Protein 2QN0 (pdb70)

Organism: Clostridium botulinum C phage (NCBI:txid12336)

Nearest PDB structures (foldseek):
  2qn0-assembly1_A  TM=1.002E+00  e=4.004E-95  Clostridium botulinum
  3deb-assembly1_A  TM=1.001E+00  e=1.084E-91  Clostridium botulinum
  5bqm-assembly1_A  TM=9.344E-01  e=5.822E-52  Clostridium botulinum
  2fpq-assembly1_A  TM=9.481E-01  e=1.890E-50  Clostridium botulinum
  5bqn-assembly1_A  TM=9.410E-01  e=1.106E-48  Clostridium botulinum

InterPro domains:
  IPR000395 Botulinum/Tetanus toxin, catalytic chain [PF01742] (3-417)
  IPR000395 Botulinum/Tetanus toxin, catalytic chain [PR00760] (7-23)
  IPR000395 Botulinum/Tetanus toxin, catalytic chain [PR00760] (34-50)
  IPR000395 Botulinum/Tetanus toxin, catalytic chain [PR00760] (71-87)
  IPR000395 Botulinum/Tetanus toxin, catalytic chain [PR00760] (96-118)
  IPR000395 Botulinum/Tetanus toxin, catalytic chain [PR00760] (219-231)
  IPR000395 Botulinum/Tetanus toxin, catalytic chain [PR00760] (266-282)
  IPR011065 Kunitz inhibitor STI-like superfamily [SSF50386] (1081-1291)
  IPR012500 Clostridium neurotoxin, translocation [PF07952] (547-850)
  IPR012928 Clostridium neurotoxin, receptor binding N-terminal [PF07953] (880-1080)
  IPR013104 Clostridium neurotoxin, receptor-binding C-terminal [PF07951] (1094-1290)
  IPR013320 Concanavalin A-like lectin/glucanase domain superfamily [SSF49899] (868-1080)
  IPR036248 Clostridium neurotoxin, translocation domain [G3DSA:1.20.1120.10] (448-864)
  IPR036248 Clostridium neurotoxin, translocation domain [SSF58091] (545-869)

GO terms:
  GO:0033619 membrane protein proteolysis (P, IDA)
  GO:0045955 negative regulation of calcium ion-dependent exocytosis (P, IDA)
  GO:0090729 toxin activity (F, IDA)
  GO:0008270 zinc ion binding (F, IDA)
  GO:0044762 symbiont-mediated suppression of host neurotransmitter secretion (P, IDA)
  GO:0035594 ganglioside binding (F, IDA)
  GO:0005576 extracellular region (C, EXP)
  GO:0004222 metalloendopeptidase activity (F, EXP)

Sequence (429 aa):
PITINNFNYSDPVDNKNILYLDTHLNTLANEPEKAFRITGNIWVIPDRFSRNSNPNLNKPPRVTSPKSGYYDPNYLSTDSDKDTFLKEIIKLFKRINSREIGEELIYRLSTDIPFPGNNNTPINTFDFDVDFNSVDVKTRQGNNWVKTGSINPSVIITGPRENIIDPETSTFKLTNNTFAAQEGFGALSIISISPRFMLTYSNATNDVGEGRFSKSEFCMDPILILMHELNHAMHNLYGIAIPNDQTISSVTSNIFYSQYNVKLEYAEIYAFGGPTIDLIPKSARKYFEEKALDYYRSIAKRLNSITTANPSSFNKYIGEYKQKLIRKYRFVVESSGEVTVNRNKFVELYNELTQIFTEFNYAKIYNVQNRKIYLSNVYTPVTANILDD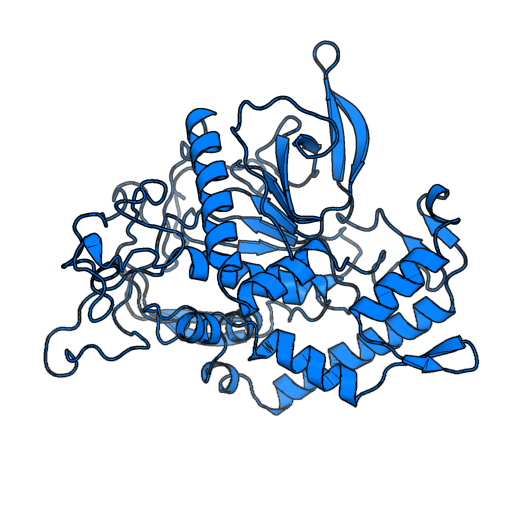NVYDIQNGFNIPKSNLNVLFMGQNLSRNPALRKVNPEPLV

Structure (mmCIF, N/CA/C/O backbone):
data_2QN0
#
_entry.id   2QN0
#
_cell.length_a   107.010
_cell.length_b  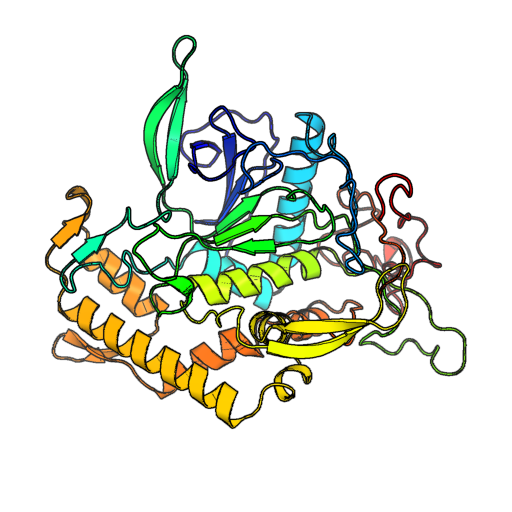 107.010
_cell.length_c   140.390
_cell.angle_alpha   90.00
_cell.angle_beta   90.00
_cell.angle_gamma   120.00
#
_symmetry.space_group_name_H-M   'P 31 2 1'
#
loop_
_entity.id
_entity.type
_entity.pdbx_description
1 polymer Neurotoxin
2 non-polymer 'ZINC ION'
3 water water
#
loop_
_atom_site.group_PDB
_atom_site.id
_atom_site.type_symbol
_atom_site.label_atom_id
_atom_site.label_alt_id
_atom_site.label_comp_id
_atom_site.label_asym_id
_atom_site.label_entity_id
_atom_site.label_seq_id
_atom_site.pdbx_PDB_ins_code
_atom_site.Cartn_x
_atom_site.Cartn_y
_atom_site.Cartn_z
_atom_site.occupancy
_atom_site.B_iso_or_equiv
_atom_site.auth_seq_id
_atom_site.auth_comp_id
_atom_site.auth_asym_id
_atom_site.auth_atom_id
_atom_site.pdbx_PDB_model_num
ATOM 1 N N . PRO A 1 2 ? 1.251 55.872 31.597 1.00 48.05 2 PRO A N 1
ATOM 2 C CA . PRO A 1 2 ? 1.551 56.044 30.158 1.00 46.64 2 PRO A CA 1
ATOM 3 C C . PRO A 1 2 ? 1.956 57.484 29.866 1.00 45.10 2 PRO A C 1
ATOM 4 O O . PRO A 1 2 ? 2.016 58.317 30.770 1.00 46.30 2 PRO A O 1
ATOM 8 N N . ILE A 1 3 ? 2.231 57.778 28.601 1.00 42.13 3 ILE A N 1
ATOM 9 C CA . ILE A 1 3 ? 2.628 59.125 28.220 1.00 38.96 3 ILE A CA 1
ATOM 10 C C . ILE A 1 3 ? 1.481 59.906 27.590 1.00 35.27 3 ILE A C 1
ATOM 11 O O . ILE A 1 3 ? 0.629 59.349 26.896 1.00 32.70 3 ILE A O 1
ATOM 16 N N . THR A 1 4 ? 1.462 61.204 27.856 1.00 32.08 4 THR A N 1
ATOM 17 C CA . THR A 1 4 ? 0.444 62.085 27.308 1.00 29.97 4 THR A CA 1
ATOM 18 C C . THR A 1 4 ? 1.149 63.172 26.511 1.00 27.14 4 THR A C 1
ATOM 19 O O . THR A 1 4 ? 2.218 63.647 26.900 1.00 26.24 4 THR A O 1
ATOM 23 N N . ILE A 1 5 ? 0.555 63.552 25.386 1.00 22.84 5 ILE A N 1
ATOM 24 C CA . ILE A 1 5 ? 1.129 64.583 24.534 1.00 20.74 5 ILE A CA 1
ATOM 25 C C . ILE A 1 5 ? 0.467 65.916 24.873 1.00 21.53 5 ILE A C 1
ATOM 26 O O . ILE A 1 5 ? -0.757 65.994 24.974 1.00 20.92 5 ILE A O 1
ATOM 31 N N . ASN A 1 6 ? 1.277 66.954 25.064 1.00 19.66 6 ASN A N 1
ATOM 32 C CA . ASN A 1 6 ? 0.756 68.282 25.386 1.00 20.18 6 ASN A CA 1
ATOM 33 C C . ASN A 1 6 ? 0.145 68.965 24.164 1.00 21.23 6 ASN A C 1
ATOM 34 O O . ASN A 1 6 ? 0.594 68.760 23.038 1.00 19.24 6 ASN A O 1
ATOM 39 N N . ASN A 1 7 ? -0.882 69.780 24.398 1.00 19.75 7 ASN A N 1
ATOM 40 C CA . ASN A 1 7 ? -1.549 70.515 23.326 1.00 21.26 7 ASN A CA 1
ATOM 41 C C . ASN A 1 7 ? -1.192 71.992 23.443 1.00 22.40 7 ASN A C 1
ATOM 42 O O . ASN A 1 7 ? -1.125 72.534 24.547 1.00 22.63 7 ASN A O 1
ATOM 47 N N . PHE A 1 8 ? -0.978 72.643 22.305 1.00 21.73 8 PHE A N 1
ATOM 48 C CA . PHE A 1 8 ? -0.602 74.051 22.302 1.00 22.63 8 PHE A CA 1
ATOM 49 C C . PHE A 1 8 ? -1.164 74.836 21.131 1.00 22.45 8 PHE A C 1
ATOM 50 O O . PHE A 1 8 ? -1.548 74.274 20.107 1.00 23.41 8 PHE A O 1
ATOM 58 N N . ASN A 1 9 ? -1.179 76.153 21.317 1.00 24.11 9 ASN A N 1
ATOM 59 C CA . ASN A 1 9 ? -1.554 77.123 20.298 1.00 22.79 9 ASN A CA 1
ATOM 60 C C . ASN A 1 9 ? -0.239 77.884 20.290 1.00 20.44 9 ASN A C 1
ATOM 61 O O . ASN A 1 9 ? 0.347 78.097 21.354 1.00 21.10 9 ASN A O 1
ATOM 66 N N . TYR A 1 10 ? 0.243 78.289 19.123 1.00 20.17 10 TYR A N 1
ATOM 67 C CA . TYR A 1 10 ? 1.510 79.004 19.076 1.00 19.44 10 TYR A CA 1
ATOM 68 C C . TYR A 1 10 ? 1.476 80.254 19.952 1.00 21.40 10 TYR A C 1
ATOM 69 O O . TYR A 1 10 ? 2.490 80.646 20.529 1.00 19.45 10 TYR A O 1
ATOM 78 N N . SER A 1 11 ? 0.299 80.865 20.054 1.00 21.23 11 SER A N 1
ATOM 79 C CA . SER A 1 11 ? 0.123 82.085 20.838 1.00 21.93 11 SER A CA 1
ATOM 80 C C . SER A 1 11 ? 0.080 81.890 22.354 1.00 23.38 11 SER A C 1
ATOM 81 O O . SER A 1 11 ? 0.113 82.872 23.099 1.00 24.39 11 SER A O 1
ATOM 84 N N . ASP A 1 12 ? -0.001 80.644 22.819 1.00 23.29 12 ASP A N 1
ATOM 85 C CA . ASP A 1 12 ? -0.053 80.395 24.260 1.00 23.46 12 ASP A CA 1
ATOM 86 C C . ASP A 1 12 ? 1.119 81.059 24.972 1.00 23.14 12 ASP A C 1
ATOM 87 O O . ASP A 1 12 ? 2.251 81.031 24.491 1.00 23.30 12 ASP A O 1
ATOM 92 N N . PRO A 1 13 ? 0.856 81.671 26.139 1.00 22.29 13 PRO A N 1
ATOM 93 C CA . PRO A 1 13 ? 1.866 82.364 26.943 1.00 21.59 13 PRO A CA 1
ATOM 94 C C . PRO A 1 13 ? 2.970 81.475 27.504 1.00 21.05 13 PRO A C 1
ATOM 95 O O . PRO A 1 13 ? 2.743 80.305 27.810 1.00 20.64 13 PRO A O 1
ATOM 99 N N . VAL A 1 14 ? 4.160 82.052 27.641 1.00 20.80 14 VAL A N 1
ATOM 100 C CA . VAL A 1 14 ? 5.300 81.352 28.222 1.00 21.82 14 VAL A CA 1
ATOM 101 C C . VAL A 1 14 ? 4.889 81.040 29.659 1.00 24.02 14 VAL A C 1
ATOM 102 O O . VAL A 1 14 ? 4.262 81.869 30.318 1.00 20.02 14 VAL A O 1
ATOM 106 N N . ASP A 1 15 ? 5.221 79.848 30.144 1.00 22.21 15 ASP A N 1
ATOM 107 C CA . ASP A 1 15 ? 4.853 79.469 31.507 1.00 23.86 15 ASP A CA 1
ATOM 108 C C . ASP A 1 15 ? 6.064 78.970 32.286 1.00 25.13 15 ASP A C 1
ATOM 109 O O . ASP A 1 15 ? 5.928 78.388 33.364 1.00 25.46 15 ASP A O 1
ATOM 114 N N . ASN A 1 16 ? 7.244 79.199 31.721 1.00 25.97 16 ASN A N 1
ATOM 115 C CA . ASN A 1 16 ? 8.500 78.797 32.341 1.00 28.48 16 ASN A CA 1
ATOM 116 C C . ASN A 1 16 ? 8.545 77.305 32.655 1.00 27.66 16 ASN A C 1
ATOM 117 O O . ASN A 1 16 ? 9.317 76.870 33.510 1.00 28.36 16 ASN A O 1
ATOM 122 N N . LYS A 1 17 ? 7.721 76.525 31.962 1.00 25.88 17 LYS A N 1
ATOM 123 C CA . LYS A 1 17 ? 7.678 75.084 32.179 1.00 25.62 17 LYS A CA 1
ATOM 124 C C . LYS A 1 17 ? 7.589 74.309 30.866 1.00 25.01 17 LYS A C 1
ATOM 125 O O . LYS A 1 17 ? 8.486 73.530 30.541 1.00 25.67 17 LYS A O 1
ATOM 131 N N . ASN A 1 18 ? 6.507 74.517 30.120 1.00 22.09 18 ASN A N 1
ATOM 132 C CA . ASN A 1 18 ? 6.319 73.826 28.847 1.00 20.10 18 ASN A CA 1
ATOM 133 C C . ASN A 1 18 ? 6.415 74.748 27.641 1.00 20.39 18 ASN A C 1
ATOM 134 O O . ASN A 1 18 ? 6.442 74.285 26.500 1.00 19.45 18 ASN A O 1
ATOM 139 N N . ILE A 1 19 ? 6.446 76.052 27.893 1.00 19.73 19 ILE A N 1
ATOM 140 C CA . ILE A 1 19 ? 6.561 77.035 26.821 1.00 19.84 19 ILE A CA 1
ATOM 141 C C . ILE A 1 19 ? 7.624 78.040 27.244 1.00 20.95 19 ILE A C 1
ATOM 142 O O . ILE A 1 19 ? 7.491 78.711 28.271 1.00 21.60 19 ILE A O 1
ATOM 147 N N . LEU A 1 20 ? 8.688 78.127 26.452 1.00 20.34 20 LEU A N 1
ATOM 148 C CA . LEU A 1 20 ? 9.807 79.011 26.751 1.00 22.62 20 LEU A CA 1
ATOM 149 C C . LEU A 1 20 ? 10.414 79.557 25.471 1.00 21.75 20 LEU A C 1
ATOM 150 O O . LEU A 1 20 ? 10.079 79.119 24.371 1.00 21.98 20 LEU A O 1
ATOM 155 N N . TYR A 1 21 ? 11.320 80.517 25.635 1.00 21.95 21 TYR A N 1
ATOM 156 C CA . TYR A 1 21 ? 12.056 81.093 24.519 1.00 21.41 21 TYR A CA 1
ATOM 157 C C . TYR A 1 21 ? 13.457 80.525 24.676 1.00 21.22 21 TYR A C 1
ATOM 158 O O . TYR A 1 21 ? 14.062 80.647 25.741 1.00 21.38 21 TYR A O 1
ATOM 167 N N . LEU A 1 22 ? 13.962 79.896 23.621 1.00 20.82 22 LEU A N 1
ATOM 168 C CA . LEU A 1 22 ? 15.279 79.277 23.663 1.00 20.96 22 LEU A CA 1
ATOM 169 C C . LEU A 1 22 ? 16.254 79.833 22.639 1.00 21.24 22 LEU A C 1
ATOM 170 O O . LEU A 1 22 ? 15.859 80.344 21.593 1.00 21.83 22 LEU A O 1
ATOM 175 N N . ASP A 1 23 ? 17.537 79.728 22.958 1.00 22.76 23 ASP A N 1
ATOM 176 C CA . ASP A 1 23 ? 18.597 80.150 22.052 1.00 24.42 23 ASP A CA 1
ATOM 177 C C . ASP A 1 23 ? 19.487 78.916 21.971 1.00 24.42 23 ASP A C 1
ATOM 178 O O . ASP A 1 23 ? 20.209 78.609 22.917 1.00 23.78 23 ASP A O 1
ATOM 183 N N . THR A 1 24 ? 19.421 78.204 20.853 1.00 23.79 24 THR A N 1
ATOM 184 C CA . THR A 1 24 ? 20.209 76.986 20.677 1.00 24.91 24 THR A CA 1
ATOM 185 C C . THR A 1 24 ? 21.632 77.255 20.209 1.00 25.69 24 THR A C 1
ATOM 186 O O . THR A 1 24 ? 22.485 76.369 20.271 1.00 26.94 24 THR A O 1
ATOM 190 N N . HIS A 1 25 ? 21.880 78.473 19.736 1.00 25.28 25 HIS A N 1
ATOM 191 C CA . HIS A 1 25 ? 23.195 78.853 19.230 1.00 27.66 25 HIS A CA 1
ATOM 192 C C . HIS A 1 25 ? 23.556 77.995 18.024 1.00 26.79 25 HIS A C 1
ATOM 193 O O . HIS A 1 25 ? 24.733 77.768 17.746 1.00 27.51 25 HIS A O 1
ATOM 200 N N . LEU A 1 26 ? 22.540 77.524 17.306 1.00 24.13 26 LEU A N 1
ATOM 201 C CA . LEU A 1 26 ? 22.765 76.682 16.135 1.00 23.95 26 LEU A CA 1
ATOM 202 C C . LEU A 1 26 ? 21.962 77.077 14.900 1.00 23.95 26 LEU A C 1
ATOM 203 O O . LEU A 1 26 ? 22.328 76.714 13.783 1.00 24.36 26 LEU A O 1
ATOM 208 N N . ASN A 1 27 ? 20.873 77.818 15.090 1.00 22.67 27 ASN A N 1
ATOM 209 C CA . ASN A 1 27 ? 20.036 78.213 13.957 1.00 22.04 27 ASN A CA 1
ATOM 210 C C . ASN A 1 27 ? 20.508 79.525 13.336 1.00 23.78 27 ASN A C 1
ATOM 211 O O . ASN A 1 27 ? 20.255 80.604 13.876 1.00 23.99 27 ASN A O 1
ATOM 216 N N . THR A 1 28 ? 21.184 79.431 12.194 1.00 23.31 28 THR A N 1
ATOM 217 C CA . THR A 1 28 ? 21.699 80.621 11.518 1.00 25.10 28 THR A CA 1
ATOM 218 C C . THR A 1 28 ? 20.591 81.530 10.994 1.00 25.62 28 THR A C 1
ATOM 219 O O . THR A 1 28 ? 20.847 82.664 10.594 1.00 26.93 28 THR A O 1
ATOM 223 N N . LEU A 1 29 ? 19.361 81.031 10.991 1.00 24.05 29 LEU A N 1
ATOM 224 C CA . LEU A 1 29 ? 18.220 81.816 10.528 1.00 25.52 29 LEU A CA 1
ATOM 225 C C . LEU A 1 29 ? 17.625 82.648 11.661 1.00 26.70 29 LEU A C 1
ATOM 226 O O . LEU A 1 29 ? 16.858 83.583 11.419 1.00 28.24 29 LEU A O 1
ATOM 231 N N . ALA A 1 30 ? 17.979 82.312 12.896 1.00 28.46 30 ALA A N 1
ATOM 232 C CA . ALA A 1 30 ? 17.440 83.017 14.056 1.00 30.74 30 ALA A CA 1
ATOM 233 C C . ALA A 1 30 ? 18.345 84.124 14.579 1.00 32.78 30 ALA A C 1
ATOM 234 O O . ALA A 1 30 ? 19.519 83.896 14.869 1.00 33.46 30 ALA A O 1
ATOM 236 N N . ASN A 1 31 ? 17.785 85.325 14.702 1.00 34.55 31 ASN A N 1
ATOM 237 C CA . ASN A 1 31 ? 18.535 86.471 15.202 1.00 36.94 31 ASN A CA 1
ATOM 238 C C . ASN A 1 31 ? 18.140 86.780 16.643 1.00 36.21 31 ASN A C 1
ATOM 239 O O . ASN A 1 31 ? 18.790 87.578 17.317 1.00 37.45 31 ASN A O 1
ATOM 244 N N . GLU A 1 32 ? 17.064 86.149 17.104 1.00 33.43 32 GLU A N 1
ATOM 245 C CA . GLU A 1 32 ? 16.590 86.328 18.473 1.00 31.97 32 GLU A CA 1
ATOM 246 C C . GLU A 1 32 ? 16.081 84.984 18.996 1.00 29.14 32 GLU A C 1
ATOM 247 O O . GLU A 1 32 ? 15.916 84.038 18.227 1.00 27.05 32 GLU A O 1
ATOM 253 N N . PRO A 1 33 ? 15.847 84.876 20.314 1.00 26.40 33 PRO A N 1
ATOM 254 C CA . PRO A 1 33 ? 15.357 83.619 20.892 1.00 24.99 33 PRO A CA 1
ATOM 255 C C . PRO A 1 33 ? 14.130 83.083 20.160 1.00 23.89 33 PRO A C 1
ATOM 256 O O . PRO A 1 33 ? 13.309 83.854 19.661 1.00 22.89 33 PRO A O 1
ATOM 260 N N . GLU A 1 34 ? 14.013 81.759 20.102 1.00 20.23 34 GLU A N 1
ATOM 261 C CA . GLU A 1 34 ? 12.897 81.110 19.423 1.00 19.51 34 GLU A CA 1
ATOM 262 C C . GLU A 1 34 ? 11.929 80.480 20.412 1.00 18.11 34 GLU A C 1
ATOM 263 O O . GLU A 1 34 ? 12.345 79.803 21.352 1.00 18.15 34 GLU A O 1
ATOM 269 N N . LYS A 1 35 ? 10.634 80.694 20.196 1.00 18.39 35 LYS A N 1
ATOM 270 C CA . LYS A 1 35 ? 9.622 80.133 21.083 1.00 18.33 35 LYS A CA 1
ATOM 271 C C . LYS A 1 35 ? 9.594 78.614 20.914 1.00 18.67 35 LYS A C 1
ATOM 272 O O . LYS A 1 35 ? 9.529 78.110 19.793 1.00 18.33 35 LYS A O 1
ATOM 278 N N . ALA A 1 36 ? 9.649 77.899 22.036 1.00 18.46 36 ALA A N 1
ATOM 279 C CA . ALA A 1 36 ? 9.664 76.438 22.039 1.00 18.39 36 ALA A CA 1
ATOM 280 C C . ALA A 1 36 ? 8.552 75.847 22.905 1.00 18.60 36 ALA A C 1
ATOM 281 O O . ALA A 1 36 ? 8.121 76.459 23.884 1.00 18.98 36 ALA A O 1
ATOM 283 N N . PHE A 1 37 ? 8.114 74.640 22.551 1.00 16.91 37 PHE A N 1
ATOM 284 C CA . PHE A 1 37 ? 7.032 73.954 23.254 1.00 16.02 37 PHE A CA 1
ATOM 285 C C . PHE A 1 37 ? 7.425 72.519 23.605 1.00 16.19 37 PHE A C 1
ATOM 286 O O . PHE A 1 37 ? 7.968 71.799 22.767 1.00 16.01 37 PHE A O 1
ATOM 294 N N . ARG A 1 38 ? 7.138 72.102 24.834 1.00 15.51 38 ARG A N 1
ATOM 295 C CA . ARG A 1 38 ? 7.476 70.747 25.272 1.00 15.08 38 ARG A CA 1
ATOM 296 C C . ARG A 1 38 ? 6.371 69.765 24.884 1.00 17.51 38 ARG A C 1
ATOM 297 O O . ARG A 1 38 ? 5.266 69.814 25.429 1.00 18.60 38 ARG A O 1
ATOM 305 N N . ILE A 1 39 ? 6.665 68.880 23.934 1.00 15.99 39 ILE A N 1
ATOM 306 C CA . ILE A 1 39 ? 5.691 67.885 23.493 1.00 17.25 39 ILE A CA 1
ATOM 307 C C . ILE A 1 39 ? 5.415 66.943 24.661 1.00 17.52 39 ILE A C 1
ATOM 308 O O . ILE A 1 39 ? 4.265 66.693 25.025 1.00 16.71 39 ILE A O 1
ATOM 313 N N . THR A 1 40 ? 6.489 66.419 25.240 1.00 16.34 40 THR A N 1
ATOM 314 C CA . THR A 1 40 ? 6.402 65.538 26.397 1.00 17.41 40 THR A CA 1
ATOM 315 C C . THR A 1 40 ? 7.820 65.269 26.883 1.00 16.45 40 THR A C 1
ATOM 316 O O . THR A 1 40 ? 8.743 65.147 26.082 1.00 16.03 40 THR A O 1
ATOM 320 N N . GLY A 1 41 ? 8.001 65.209 28.197 1.00 15.86 41 GLY A N 1
ATOM 321 C CA . GLY A 1 41 ? 9.326 64.960 28.734 1.00 14.65 41 GLY A CA 1
ATOM 322 C C . GLY A 1 41 ? 10.406 65.851 28.146 1.00 16.81 41 GLY A C 1
ATOM 323 O O . GLY A 1 41 ? 10.273 67.078 28.117 1.00 16.86 41 GLY A O 1
ATOM 324 N N . ASN A 1 42 ? 11.474 65.231 27.651 1.00 14.17 42 ASN A N 1
ATOM 325 C CA . ASN A 1 42 ? 12.593 65.975 27.096 1.00 15.77 42 ASN A CA 1
ATOM 326 C C . ASN A 1 42 ? 12.547 66.172 25.580 1.00 16.34 42 ASN A C 1
ATOM 327 O O . ASN A 1 42 ? 13.575 66.401 24.948 1.00 15.47 42 ASN A O 1
ATOM 332 N N . ILE A 1 43 ? 11.355 66.078 25.000 1.00 14.59 43 ILE A N 1
ATOM 333 C CA . ILE A 1 43 ? 11.189 66.295 23.565 1.00 13.02 43 ILE A CA 1
ATOM 334 C C . ILE A 1 43 ? 10.522 67.659 23.382 1.00 15.01 43 ILE A C 1
ATOM 335 O O . ILE A 1 43 ? 9.412 67.882 23.867 1.00 16.00 43 ILE A O 1
ATOM 340 N N . TRP A 1 44 ? 11.204 68.560 22.684 1.00 14.07 44 TRP A N 1
ATOM 341 C CA . TRP A 1 44 ? 10.692 69.903 22.438 1.00 14.43 44 TRP A CA 1
ATOM 342 C C . TRP A 1 44 ? 10.514 70.165 20.954 1.00 16.35 44 TRP A C 1
ATOM 343 O O . TRP A 1 44 ? 11.119 69.498 20.116 1.00 16.33 44 TRP A O 1
ATOM 354 N N . VAL A 1 45 ? 9.675 71.143 20.631 1.00 14.45 45 VAL A N 1
ATOM 355 C CA . VAL A 1 45 ? 9.469 71.520 19.245 1.00 15.50 45 VAL A CA 1
ATOM 356 C C . VAL A 1 45 ? 9.569 73.035 19.100 1.00 16.50 45 VAL A C 1
ATOM 357 O O . VAL A 1 45 ? 8.998 73.785 19.895 1.00 16.51 45 VAL A O 1
ATOM 361 N N . ILE A 1 46 ? 10.345 73.469 18.112 1.00 16.09 46 ILE A N 1
ATOM 362 C CA . ILE A 1 46 ? 10.506 74.886 17.788 1.00 17.48 46 ILE A CA 1
ATOM 363 C C . ILE A 1 46 ? 10.012 74.932 16.346 1.00 18.43 46 ILE A C 1
ATOM 364 O O . ILE A 1 46 ? 10.719 74.517 15.426 1.00 18.28 46 ILE A O 1
ATOM 369 N N . PRO A 1 47 ? 8.776 75.418 16.136 1.00 18.65 47 PRO A N 1
ATOM 370 C CA . PRO A 1 47 ? 8.128 75.523 14.822 1.00 18.72 47 PRO A CA 1
ATOM 371 C C . PRO A 1 47 ? 8.706 76.563 13.865 1.00 19.18 47 PRO A C 1
ATOM 372 O O . PRO A 1 47 ? 7.953 77.307 13.238 1.00 21.17 47 PRO A O 1
ATOM 376 N N . ASP A 1 48 ? 10.030 76.610 13.746 1.00 18.84 48 ASP A N 1
ATOM 377 C CA . ASP A 1 48 ? 10.691 77.571 12.860 1.00 17.84 48 ASP A CA 1
ATOM 378 C C . ASP A 1 48 ? 11.540 76.864 11.807 1.00 20.36 48 ASP A C 1
ATOM 379 O O . ASP A 1 48 ? 11.902 75.698 11.970 1.00 18.29 48 ASP A O 1
ATOM 384 N N . ARG A 1 49 ? 11.869 77.577 10.733 1.00 17.81 49 ARG A N 1
ATOM 385 C CA . ARG A 1 49 ? 12.742 77.016 9.708 1.00 19.05 49 ARG A CA 1
ATOM 386 C C . ARG A 1 49 ? 14.110 76.980 10.392 1.00 19.05 49 ARG A C 1
ATOM 387 O O . ARG A 1 49 ? 14.396 77.813 11.257 1.00 19.03 49 ARG A O 1
ATOM 395 N N . PHE A 1 50 ? 14.950 76.023 10.006 1.00 19.25 50 PHE A N 1
ATOM 396 C CA . PHE A 1 50 ? 16.262 75.843 10.626 1.00 19.06 50 PHE A CA 1
ATOM 397 C C . PHE A 1 50 ? 17.377 75.746 9.587 1.00 19.03 50 PHE A C 1
ATOM 398 O O . PHE A 1 50 ? 17.196 75.152 8.529 1.00 19.70 50 PHE A O 1
ATOM 406 N N . SER A 1 51 ? 18.530 76.329 9.891 1.00 19.46 51 SER A N 1
ATOM 407 C CA . SER A 1 51 ? 19.660 76.259 8.974 1.00 20.66 51 SER A CA 1
ATOM 408 C C . SER A 1 51 ? 20.986 76.255 9.713 1.00 21.68 51 SER A C 1
ATOM 409 O O . SER A 1 51 ? 21.098 76.787 10.820 1.00 20.41 51 SER A O 1
ATOM 412 N N . ARG A 1 52 ? 21.986 75.637 9.093 1.00 22.73 52 ARG A N 1
ATOM 413 C CA . ARG A 1 52 ? 23.325 75.562 9.658 1.00 24.92 52 ARG A CA 1
ATOM 414 C C . ARG A 1 52 ? 24.308 76.293 8.749 1.00 27.15 52 ARG A C 1
ATOM 415 O O . ARG A 1 52 ? 25.498 76.377 9.049 1.00 27.41 52 ARG A O 1
ATOM 423 N N . ASN A 1 53 ? 23.802 76.827 7.642 1.00 29.34 53 ASN A N 1
ATOM 424 C CA . ASN A 1 53 ? 24.645 77.551 6.692 1.00 33.09 53 ASN A CA 1
ATOM 425 C C . ASN A 1 53 ? 24.753 79.036 7.024 1.00 34.35 53 ASN A C 1
ATOM 426 O O . ASN A 1 53 ? 23.759 79.681 7.359 1.00 35.12 53 ASN A O 1
ATOM 431 N N . SER A 1 54 ? 25.963 79.579 6.929 1.00 36.30 54 SER A N 1
ATOM 432 C CA . SER A 1 54 ? 26.171 80.997 7.195 1.00 38.34 54 SER A CA 1
ATOM 433 C C . SER A 1 54 ? 25.467 81.769 6.080 1.00 38.79 54 SER A C 1
ATOM 434 O O . SER A 1 54 ? 25.388 81.289 4.949 1.00 38.41 54 SER A O 1
ATOM 437 N N . ASN A 1 55 ? 24.951 82.953 6.397 1.00 39.92 55 ASN A N 1
ATOM 438 C CA . ASN A 1 55 ? 24.240 83.758 5.404 1.00 40.16 55 ASN A CA 1
ATOM 439 C C . ASN A 1 55 ? 23.224 82.863 4.696 1.00 38.85 55 ASN A C 1
ATOM 440 O O . ASN A 1 55 ? 23.221 82.760 3.468 1.00 38.85 55 ASN A O 1
ATOM 445 N N . PRO A 1 56 ? 22.341 82.208 5.465 1.00 36.85 56 PRO A N 1
ATOM 446 C CA . PRO A 1 56 ? 21.328 81.316 4.896 1.00 35.65 56 PRO A CA 1
ATOM 447 C C . PRO A 1 56 ? 20.343 81.963 3.925 1.00 35.14 56 PRO A C 1
ATOM 448 O O . PRO A 1 56 ? 20.017 83.147 4.033 1.00 34.88 56 PRO A O 1
ATOM 452 N N . ASN A 1 57 ? 19.876 81.159 2.978 1.00 34.26 57 ASN A N 1
ATOM 453 C CA . ASN A 1 57 ? 18.918 81.595 1.971 1.00 35.19 57 ASN A CA 1
ATOM 454 C C . ASN A 1 57 ? 17.970 80.423 1.729 1.00 34.14 57 ASN A C 1
ATOM 455 O O . ASN A 1 57 ? 18.414 79.317 1.421 1.00 34.65 57 ASN A O 1
ATOM 460 N N . LEU A 1 58 ? 16.670 80.661 1.871 1.00 32.82 58 LEU A N 1
ATOM 461 C CA . LEU A 1 58 ? 15.682 79.603 1.681 1.00 32.61 58 LEU A CA 1
ATOM 462 C C . LEU A 1 58 ? 15.092 79.561 0.273 1.00 33.40 58 LEU A C 1
ATOM 463 O O . LEU A 1 58 ? 14.135 78.830 0.017 1.00 31.90 58 LEU A O 1
ATOM 468 N N . ASN A 1 59 ? 15.660 80.344 -0.638 1.00 36.20 59 ASN A N 1
ATOM 469 C CA . ASN A 1 59 ? 15.175 80.369 -2.015 1.00 38.81 59 ASN A CA 1
ATOM 470 C C . ASN A 1 59 ? 15.775 79.218 -2.816 1.00 41.63 59 ASN A C 1
ATOM 471 O O . ASN A 1 59 ? 16.782 78.634 -2.416 1.00 40.23 59 ASN A O 1
ATOM 476 N N . LYS A 1 60 ? 15.149 78.891 -3.942 1.00 46.15 60 LYS A N 1
ATOM 477 C CA . LYS A 1 60 ? 15.626 77.810 -4.797 1.00 51.58 60 LYS A CA 1
ATOM 478 C C . LYS A 1 60 ? 17.088 78.042 -5.169 1.00 54.66 60 LYS A C 1
ATOM 479 O O . LYS A 1 60 ? 17.479 79.154 -5.520 1.00 54.89 60 LYS A O 1
ATOM 485 N N . PRO A 1 61 ? 17.919 76.992 -5.082 1.00 57.88 61 PRO A N 1
ATOM 486 C CA . PRO A 1 61 ? 19.345 77.088 -5.412 1.00 61.27 61 PRO A CA 1
ATOM 487 C C . PRO A 1 61 ? 19.582 77.442 -6.879 1.00 65.09 61 PRO A C 1
ATOM 488 O O . PRO A 1 61 ? 18.857 76.985 -7.763 1.00 65.24 61 PRO A O 1
ATOM 492 N N . PRO A 1 62 ? 20.597 78.276 -7.153 1.00 68.63 62 PRO A N 1
ATOM 493 C CA . PRO A 1 62 ? 20.918 78.681 -8.525 1.00 71.59 62 PRO A CA 1
ATOM 494 C C . PRO A 1 62 ? 21.519 77.534 -9.337 1.00 74.20 62 PRO A C 1
ATOM 495 O O . PRO A 1 62 ? 21.051 77.223 -10.433 1.00 74.86 62 PRO A O 1
ATOM 499 N N . ARG A 1 63 ? 22.555 76.908 -8.785 1.00 77.03 63 ARG A N 1
ATOM 500 C CA . ARG A 1 63 ? 23.240 75.804 -9.449 1.00 79.74 63 ARG A CA 1
ATOM 501 C C . ARG A 1 63 ? 22.464 74.491 -9.408 1.00 80.62 63 ARG A C 1
ATOM 502 O O . ARG A 1 63 ? 21.254 74.476 -9.183 1.00 80.93 63 ARG A O 1
ATOM 510 N N . VAL A 1 64 ? 23.177 73.389 -9.627 1.00 81.44 64 VAL A N 1
ATOM 511 C CA . VAL A 1 64 ? 22.573 72.061 -9.629 1.00 81.89 64 VAL A CA 1
ATOM 512 C C . VAL A 1 64 ? 22.975 71.249 -8.402 1.00 81.70 64 VAL A C 1
ATOM 513 O O . VAL A 1 64 ? 24.131 70.850 -8.259 1.00 81.74 64 VAL A O 1
ATOM 517 N N . THR A 1 65 ? 22.010 71.007 -7.521 1.00 81.23 65 THR A N 1
ATOM 518 C CA . THR A 1 65 ? 22.245 70.231 -6.309 1.00 80.15 65 THR A CA 1
ATOM 519 C C . THR A 1 65 ? 21.648 68.840 -6.507 1.00 77.80 65 THR A C 1
ATOM 520 O O . THR A 1 65 ? 21.976 67.895 -5.786 1.00 77.90 65 THR A O 1
ATOM 524 N N . SER A 1 66 ? 20.767 68.731 -7.498 1.00 74.59 66 SER A N 1
ATOM 525 C CA . SER A 1 66 ? 20.105 67.476 -7.833 1.00 70.82 66 SER A CA 1
ATOM 526 C C . SER A 1 66 ? 21.154 66.410 -8.152 1.00 67.41 66 SER A C 1
ATOM 527 O O . SER A 1 66 ? 22.352 66.657 -8.013 1.00 67.16 66 SER A O 1
ATOM 530 N N . PRO A 1 67 ? 20.728 65.210 -8.589 1.00 64.12 67 PRO A N 1
ATOM 531 C CA . PRO A 1 67 ? 19.376 64.689 -8.832 1.00 61.11 67 PRO A CA 1
ATOM 532 C C . PRO A 1 67 ? 18.441 64.783 -7.628 1.00 58.51 67 PRO A C 1
ATOM 533 O O . PRO A 1 67 ? 17.223 64.690 -7.770 1.00 57.57 67 PRO A O 1
ATOM 537 N N . LYS A 1 68 ? 19.024 64.962 -6.447 1.00 55.82 68 LYS A N 1
ATOM 538 C CA . LYS A 1 68 ? 18.265 65.062 -5.206 1.00 53.12 68 LYS A CA 1
ATOM 539 C C . LYS A 1 68 ? 16.988 65.882 -5.380 1.00 49.55 68 LYS A C 1
ATOM 540 O O . LYS A 1 68 ? 17.040 67.057 -5.750 1.00 49.12 68 LYS A O 1
ATOM 546 N N . SER A 1 69 ? 15.845 65.256 -5.117 1.00 45.10 69 SER A N 1
ATOM 547 C CA . SER A 1 69 ? 14.557 65.932 -5.235 1.00 40.91 69 SER A CA 1
ATOM 548 C C . SER A 1 69 ? 14.477 67.050 -4.204 1.00 37.86 69 SER A C 1
ATOM 549 O O . SER A 1 69 ? 14.835 66.856 -3.040 1.00 35.48 69 SER A O 1
ATOM 552 N N . GLY A 1 70 ? 14.006 68.218 -4.631 1.00 34.67 70 GLY A N 1
ATOM 553 C CA . GLY A 1 70 ? 13.902 69.341 -3.716 1.00 31.72 70 GLY A CA 1
ATOM 554 C C . GLY A 1 70 ? 12.653 70.187 -3.889 1.00 30.26 70 GLY A C 1
ATOM 555 O O . GLY A 1 70 ? 12.029 70.199 -4.951 1.00 30.25 70 GLY A O 1
ATOM 556 N N . TYR A 1 71 ? 12.292 70.891 -2.822 1.00 27.57 71 TYR A N 1
ATOM 557 C CA . TYR A 1 71 ? 11.130 71.772 -2.805 1.00 25.73 71 TYR A CA 1
ATOM 558 C C . TYR A 1 71 ? 11.568 72.978 -1.991 1.00 27.05 71 TYR A C 1
ATOM 559 O O . TYR A 1 71 ? 11.887 72.849 -0.807 1.00 23.61 71 TYR A O 1
ATOM 568 N N . TYR A 1 72 ? 11.588 74.147 -2.624 1.00 26.76 72 TYR A N 1
ATOM 569 C CA . TYR A 1 72 ? 12.031 75.364 -1.953 1.00 28.60 72 TYR A CA 1
ATOM 570 C C . TYR A 1 72 ? 10.978 76.466 -1.895 1.00 30.34 72 TYR A C 1
ATOM 571 O O . TYR A 1 72 ? 10.484 76.920 -2.926 1.00 30.81 72 TYR A O 1
ATOM 580 N N . ASP A 1 73 ? 10.642 76.888 -0.680 1.00 29.48 73 ASP A N 1
ATOM 581 C CA . ASP A 1 73 ? 9.667 77.953 -0.465 1.00 28.40 73 ASP A CA 1
ATOM 582 C C . ASP A 1 73 ? 10.149 78.791 0.713 1.00 29.06 73 ASP A C 1
ATOM 583 O O . ASP A 1 73 ? 9.982 78.409 1.872 1.00 27.97 73 ASP A O 1
ATOM 588 N N . PRO A 1 74 ? 10.746 79.958 0.427 1.00 28.77 74 PRO A N 1
ATOM 589 C CA . PRO A 1 74 ? 11.261 80.852 1.467 1.00 28.98 74 PRO A CA 1
ATOM 590 C C . PRO A 1 74 ? 10.214 81.392 2.435 1.00 28.37 74 PRO A C 1
ATOM 591 O O . PRO A 1 74 ? 10.558 81.878 3.509 1.00 28.40 74 PRO A O 1
ATOM 595 N N . ASN A 1 75 ? 8.941 81.294 2.068 1.00 28.97 75 ASN A N 1
ATOM 596 C CA . ASN A 1 75 ? 7.880 81.804 2.930 1.00 29.22 75 ASN A CA 1
ATOM 597 C C . ASN A 1 75 ? 7.193 80.749 3.794 1.00 28.63 75 ASN A C 1
ATOM 598 O O . ASN A 1 75 ? 6.344 81.083 4.620 1.00 28.90 75 ASN A O 1
ATOM 603 N N . TYR A 1 76 ? 7.548 79.481 3.612 1.00 26.37 76 TYR A N 1
ATOM 604 C CA . TYR A 1 76 ? 6.939 78.427 4.419 1.00 24.96 76 TYR A CA 1
ATOM 605 C C . TYR A 1 76 ? 7.388 78.583 5.874 1.00 23.29 76 TYR A C 1
ATOM 606 O O . TYR A 1 76 ? 8.586 78.646 6.157 1.00 24.08 76 TYR A O 1
ATOM 615 N N . LEU A 1 77 ? 6.415 78.647 6.782 1.00 24.27 77 LEU A N 1
ATOM 616 C CA . LEU A 1 77 ? 6.654 78.816 8.217 1.00 25.25 77 LEU A CA 1
ATOM 617 C C . LEU A 1 77 ? 7.134 80.213 8.594 1.00 26.25 77 LEU A C 1
ATOM 618 O O . LEU A 1 77 ? 7.713 80.404 9.662 1.00 27.11 77 LEU A O 1
ATOM 623 N N . SER A 1 78 ? 6.886 81.193 7.732 1.00 26.56 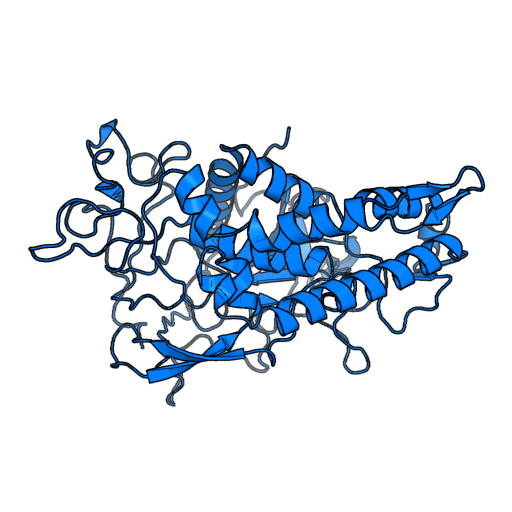78 SER A N 1
ATOM 624 C CA . SER A 1 78 ? 7.322 82.556 8.011 1.00 27.61 78 SER A CA 1
ATOM 625 C C . SER A 1 78 ? 6.388 83.297 8.961 1.00 27.45 78 SER A C 1
ATOM 626 O O . SER A 1 78 ? 6.838 84.106 9.769 1.00 30.71 78 SER A O 1
ATOM 629 N N . THR A 1 79 ? 5.092 83.020 8.867 1.00 26.54 79 THR A N 1
ATOM 630 C CA . THR A 1 79 ? 4.109 83.690 9.715 1.00 26.57 79 THR A CA 1
ATOM 631 C C . THR A 1 79 ? 3.748 82.886 10.956 1.00 26.69 79 THR A C 1
ATOM 632 O O . THR A 1 79 ? 3.935 81.670 10.996 1.00 25.39 79 THR A O 1
ATOM 636 N N . ASP A 1 80 ? 3.223 83.572 11.969 1.00 25.08 80 ASP A N 1
ATOM 637 C CA . ASP A 1 80 ? 2.820 82.914 13.205 1.00 24.93 80 ASP A CA 1
ATOM 638 C C . ASP A 1 80 ? 1.694 81.932 12.912 1.00 24.97 80 ASP A C 1
ATOM 639 O O . ASP A 1 80 ? 1.574 80.893 13.565 1.00 24.67 80 ASP A O 1
ATOM 644 N N . SER A 1 81 ? 0.867 82.267 11.927 1.00 23.98 81 SER A N 1
ATOM 645 C CA . SER A 1 81 ? -0.239 81.402 11.541 1.00 24.48 81 SER A CA 1
ATOM 646 C C . SER A 1 81 ? 0.310 80.070 11.024 1.00 23.53 81 SER A C 1
ATOM 647 O O . SER A 1 81 ? -0.230 79.005 11.322 1.00 23.43 81 SER A O 1
ATOM 650 N N . ASP A 1 82 ? 1.382 80.145 10.242 1.00 23.32 82 ASP A N 1
ATOM 651 C CA . ASP A 1 82 ? 2.027 78.957 9.689 1.00 23.50 82 ASP A CA 1
ATOM 652 C C . ASP A 1 82 ? 2.611 78.114 10.815 1.00 22.41 82 ASP A C 1
ATOM 653 O O . ASP A 1 82 ? 2.480 76.891 10.825 1.00 22.76 82 ASP A O 1
ATOM 658 N N . LYS A 1 83 ? 3.254 78.784 11.764 1.00 21.54 83 LYS A N 1
ATOM 659 C CA . LYS A 1 83 ? 3.875 78.106 12.895 1.00 20.54 83 LYS A CA 1
ATOM 660 C C . LYS A 1 83 ? 2.848 77.400 13.766 1.00 21.24 83 LYS A C 1
ATOM 661 O O . LYS A 1 83 ? 3.097 76.302 14.266 1.00 18.85 83 LYS A O 1
ATOM 667 N N . ASP A 1 84 ? 1.687 78.025 13.940 1.00 20.09 84 ASP A N 1
ATOM 668 C CA . ASP A 1 84 ? 0.631 77.435 14.748 1.00 18.77 84 ASP A CA 1
ATOM 669 C C . ASP A 1 84 ? 0.163 76.132 14.101 1.00 19.81 84 ASP A C 1
ATOM 670 O O . ASP A 1 84 ? -0.016 75.115 14.772 1.00 18.28 84 ASP A O 1
ATOM 675 N N . THR A 1 85 ? -0.038 76.170 12.790 1.00 18.65 85 THR A N 1
ATOM 676 C CA . THR A 1 85 ? -0.483 74.992 12.063 1.00 18.91 85 THR A CA 1
ATOM 677 C C . THR A 1 85 ? 0.569 73.886 12.137 1.00 18.92 85 THR A C 1
ATOM 678 O O . THR A 1 85 ? 0.241 72.728 12.393 1.00 17.71 85 THR A O 1
ATOM 682 N N . PHE A 1 86 ? 1.829 74.252 11.922 1.00 17.21 86 PHE A N 1
ATOM 683 C CA . PHE A 1 86 ? 2.928 73.285 11.978 1.00 18.04 86 PHE A CA 1
ATOM 684 C C . PHE A 1 86 ? 2.979 72.646 13.362 1.00 18.75 86 PHE A C 1
ATOM 685 O O . PHE A 1 86 ? 3.066 71.423 13.495 1.00 18.16 86 PHE A O 1
ATOM 693 N N . LEU A 1 87 ? 2.924 73.482 14.395 1.00 18.67 87 LEU A N 1
ATOM 694 C CA . LEU A 1 87 ? 2.964 72.995 15.769 1.00 17.54 87 LEU A CA 1
ATOM 695 C C . LEU A 1 87 ? 1.861 71.974 16.022 1.00 18.63 87 LEU A C 1
ATOM 696 O O . LEU A 1 87 ? 2.101 70.911 16.593 1.00 16.71 87 LEU A O 1
ATOM 701 N N . LYS A 1 88 ? 0.646 72.294 15.593 1.00 15.74 88 LYS A N 1
ATOM 702 C CA . LYS A 1 88 ? -0.475 71.388 15.791 1.00 17.28 88 LYS A CA 1
ATOM 703 C C . LYS A 1 88 ? -0.346 70.103 14.977 1.00 16.53 88 LYS A C 1
ATOM 704 O O . LYS A 1 88 ? -0.818 69.047 15.402 1.00 17.23 88 LYS A O 1
ATOM 710 N N . GLU A 1 89 ? 0.294 70.185 13.815 1.00 17.74 89 GLU A N 1
ATOM 711 C CA . GLU A 1 89 ? 0.484 68.995 12.990 1.00 16.78 89 GLU A CA 1
ATOM 712 C C . GLU A 1 89 ? 1.433 68.036 13.710 1.00 16.54 89 GLU A C 1
ATOM 713 O O . GLU A 1 89 ? 1.177 66.836 13.789 1.00 17.77 89 GLU A O 1
ATOM 719 N N . ILE A 1 90 ? 2.528 68.571 14.239 1.00 16.10 90 ILE A N 1
ATOM 720 C CA . ILE A 1 90 ? 3.497 67.745 14.951 1.00 15.83 90 ILE A CA 1
ATOM 721 C C . ILE A 1 90 ? 2.835 67.084 16.160 1.00 16.73 90 ILE A C 1
ATOM 722 O O . ILE A 1 90 ? 3.019 65.893 16.410 1.00 14.13 90 ILE A O 1
ATOM 727 N N . ILE A 1 91 ? 2.059 67.859 16.911 1.00 15.49 91 ILE A N 1
ATOM 728 C CA . ILE A 1 91 ? 1.373 67.328 18.083 1.00 16.50 91 ILE A CA 1
ATOM 729 C C . ILE A 1 91 ? 0.429 66.193 17.695 1.00 15.48 91 ILE A C 1
ATOM 730 O O . ILE A 1 91 ? 0.418 65.134 18.328 1.00 16.02 91 ILE A O 1
ATOM 735 N N . LYS A 1 92 ? -0.360 66.407 16.647 1.00 15.06 92 LYS A N 1
ATOM 736 C CA . LYS A 1 92 ? -1.303 65.384 16.216 1.00 16.28 92 LYS A CA 1
ATOM 737 C C . LYS A 1 92 ? -0.569 64.111 15.804 1.00 15.61 92 LYS A C 1
ATOM 738 O O . LYS A 1 92 ? -1.012 63.003 16.108 1.00 17.32 92 LYS A O 1
ATOM 744 N N . LEU A 1 93 ? 0.560 64.268 15.121 1.00 15.16 93 LEU A N 1
ATOM 745 C CA . LEU A 1 93 ? 1.322 63.102 14.691 1.00 15.40 93 LEU A CA 1
ATOM 746 C C . LEU A 1 93 ? 1.864 62.327 15.891 1.00 14.76 93 LEU A C 1
ATOM 747 O O . LEU A 1 93 ? 1.869 61.097 15.884 1.00 16.99 93 LEU A O 1
ATOM 752 N N . PHE A 1 94 ? 2.313 63.032 16.927 1.00 14.99 94 PHE A N 1
ATOM 753 C CA . PHE A 1 94 ? 2.813 62.331 18.104 1.00 15.75 94 PHE A CA 1
ATOM 754 C C . PHE A 1 94 ? 1.686 61.547 18.764 1.00 16.87 94 PHE A C 1
ATOM 755 O O . PHE A 1 94 ? 1.904 60.454 19.275 1.00 16.73 94 PHE A O 1
ATOM 763 N N . LYS A 1 95 ? 0.476 62.100 18.752 1.00 17.05 95 LYS A N 1
ATOM 764 C CA . LYS A 1 95 ? -0.659 61.392 19.338 1.00 17.27 95 LYS A CA 1
ATOM 765 C C . LYS A 1 95 ? -0.925 60.097 18.565 1.00 16.60 95 LYS A C 1
ATOM 766 O O . LYS A 1 95 ? -1.235 59.060 19.155 1.00 17.30 95 LYS A O 1
ATOM 772 N N . ARG A 1 96 ? -0.800 60.154 17.243 1.00 16.83 96 ARG A N 1
ATOM 773 C CA . ARG A 1 96 ? -1.030 58.968 16.426 1.00 16.06 96 ARG A CA 1
ATOM 774 C C . ARG A 1 96 ? 0.085 57.956 16.670 1.00 15.95 96 ARG A C 1
ATOM 775 O O . ARG A 1 96 ? -0.164 56.758 16.775 1.00 16.03 96 ARG A O 1
ATOM 783 N N . ILE A 1 97 ? 1.316 58.440 16.771 1.00 14.55 97 ILE A N 1
ATOM 784 C CA . ILE A 1 97 ? 2.440 57.550 17.035 1.00 14.38 97 ILE A C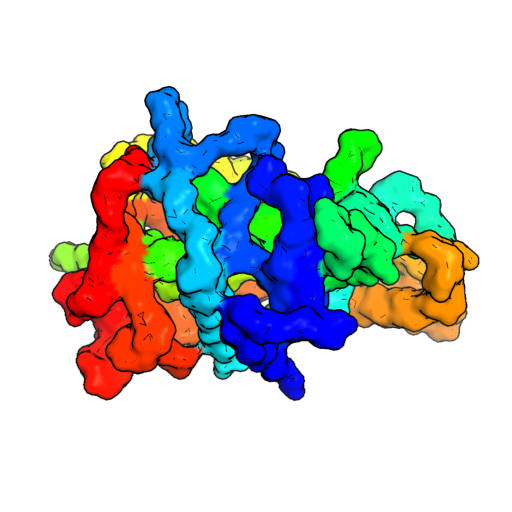A 1
ATOM 785 C C . ILE A 1 97 ? 2.198 56.865 18.381 1.00 15.56 97 ILE A C 1
ATOM 786 O O . ILE A 1 97 ? 2.416 55.663 18.536 1.00 15.01 97 ILE A O 1
ATOM 791 N N . ASN A 1 98 ? 1.712 57.648 19.340 1.00 14.96 98 ASN A N 1
ATOM 792 C CA . ASN A 1 98 ? 1.444 57.178 20.695 1.00 17.78 98 ASN A CA 1
ATOM 793 C C . ASN A 1 98 ? 0.255 56.223 20.803 1.00 19.04 98 ASN A C 1
ATOM 794 O O . ASN A 1 98 ? 0.022 55.642 21.864 1.00 20.45 98 ASN A O 1
ATOM 799 N N . SER A 1 99 ? -0.489 56.052 19.712 1.00 20.13 99 SER A N 1
ATOM 800 C CA . SER A 1 99 ? -1.659 55.177 19.726 1.00 19.65 99 SER A CA 1
ATOM 801 C C . SER A 1 99 ? -1.331 53.683 19.664 1.00 22.34 99 SER A C 1
ATOM 802 O O . SER A 1 99 ? -2.204 52.851 19.910 1.00 20.94 99 SER A O 1
ATOM 805 N N . ARG A 1 100 ? -0.088 53.340 19.320 1.00 19.26 100 ARG A N 1
ATOM 806 C CA . ARG A 1 100 ? 0.338 51.938 19.275 1.00 20.83 100 ARG A CA 1
ATOM 807 C C . ARG A 1 100 ? 1.446 51.756 20.308 1.00 19.79 100 ARG A C 1
ATOM 808 O O . ARG A 1 100 ? 2.221 52.676 20.563 1.00 18.63 100 ARG A O 1
ATOM 816 N N . GLU A 1 101 ? 1.532 50.564 20.888 1.00 19.61 101 GLU A N 1
ATOM 817 C CA . GLU A 1 101 ? 2.531 50.301 21.915 1.00 21.15 101 GLU A CA 1
ATOM 818 C C . GLU A 1 101 ? 3.974 50.605 21.526 1.00 19.98 101 GLU A C 1
ATOM 819 O O . GLU A 1 101 ? 4.725 51.160 22.327 1.00 18.59 101 GLU A O 1
ATOM 825 N N . ILE A 1 102 ? 4.374 50.245 20.312 1.00 18.14 102 ILE A N 1
ATOM 826 C CA . ILE A 1 102 ? 5.753 50.495 19.913 1.00 16.92 102 ILE A CA 1
ATOM 827 C C . ILE A 1 102 ? 6.037 51.993 19.838 1.00 16.84 102 ILE A C 1
ATOM 828 O O . ILE A 1 102 ? 7.128 52.441 20.192 1.00 17.10 102 ILE A O 1
ATOM 833 N N . GLY A 1 103 ? 5.045 52.765 19.400 1.00 16.14 103 GLY A N 1
ATOM 834 C CA . GLY A 1 103 ? 5.212 54.205 19.311 1.00 15.93 103 GLY A CA 1
ATOM 835 C C . GLY A 1 103 ? 5.260 54.826 20.695 1.00 16.35 103 GLY A C 1
ATOM 836 O O . GLY A 1 103 ? 5.993 55.783 20.935 1.00 15.79 103 GLY A O 1
ATOM 837 N N . GLU A 1 104 ? 4.466 54.289 21.614 1.00 16.61 104 GLU A N 1
ATOM 838 C CA . GLU A 1 104 ? 4.462 54.799 22.979 1.00 17.15 104 GLU A CA 1
ATOM 839 C C . GLU A 1 104 ? 5.841 54.561 23.595 1.00 16.52 104 GLU A C 1
ATOM 840 O O . GLU A 1 104 ? 6.372 55.418 24.301 1.00 16.06 104 GLU A O 1
ATOM 846 N N . GLU A 1 105 ? 6.424 53.398 23.317 1.00 16.55 105 GLU A N 1
ATOM 847 C CA . GLU A 1 105 ? 7.744 53.065 23.852 1.00 17.02 105 GLU A CA 1
ATOM 848 C C . GLU A 1 105 ? 8.813 53.958 23.225 1.00 15.38 105 GLU A C 1
ATOM 849 O O . GLU A 1 105 ? 9.736 54.407 23.906 1.00 16.75 105 GLU A O 1
ATOM 855 N N . LEU A 1 106 ? 8.689 54.210 21.924 1.00 14.88 106 LEU A N 1
ATOM 856 C CA . LEU A 1 106 ? 9.637 55.070 21.218 1.00 14.42 106 LEU A CA 1
ATOM 857 C C . LEU A 1 106 ? 9.631 56.459 21.856 1.00 14.34 106 LEU A C 1
ATOM 858 O O . LEU A 1 106 ? 10.683 57.021 22.174 1.00 14.75 106 LEU A O 1
ATOM 863 N N . ILE A 1 107 ? 8.437 57.009 22.052 1.00 13.49 107 ILE A N 1
ATOM 864 C CA . ILE A 1 107 ? 8.307 58.331 22.658 1.00 13.60 107 ILE A CA 1
ATOM 865 C C . ILE A 1 107 ? 8.804 58.326 24.103 1.00 13.90 107 ILE A C 1
ATOM 866 O O . ILE A 1 107 ? 9.483 59.256 24.545 1.00 14.57 107 ILE A O 1
ATOM 871 N N . TYR A 1 108 ? 8.468 57.274 24.840 1.00 14.82 108 TYR A N 1
ATOM 872 C CA . TYR A 1 108 ? 8.892 57.166 26.229 1.00 15.53 108 TYR A CA 1
ATOM 873 C C . TYR A 1 108 ? 10.414 57.218 26.334 1.00 15.31 108 TYR A C 1
ATOM 874 O O . TYR A 1 108 ? 10.972 57.983 27.122 1.00 14.82 108 TYR A O 1
ATOM 883 N N . ARG A 1 109 ? 11.092 56.401 25.537 1.00 14.60 109 ARG A N 1
ATOM 884 C CA . ARG A 1 109 ? 12.548 56.371 25.586 1.00 14.60 109 ARG A CA 1
ATOM 885 C C . ARG A 1 109 ? 13.181 57.702 25.205 1.00 15.04 109 ARG A C 1
ATOM 886 O O . ARG A 1 109 ? 14.043 58.213 25.918 1.00 13.38 109 ARG A O 1
ATOM 894 N N . LEU A 1 110 ? 12.756 58.270 24.083 1.00 14.13 110 LEU A N 1
ATOM 895 C CA . LEU A 1 110 ? 13.311 59.545 23.641 1.00 14.75 110 LEU A CA 1
ATOM 896 C C . LEU A 1 110 ? 13.033 60.705 24.598 1.00 14.08 110 LEU A C 1
ATOM 897 O O . LEU A 1 110 ? 13.828 61.639 24.692 1.00 14.78 110 LEU A O 1
ATOM 902 N N . SER A 1 111 ? 11.913 60.645 25.308 1.00 14.97 111 SER A N 1
ATOM 903 C CA . SER A 1 111 ? 11.549 61.726 26.216 1.00 14.81 111 SER A CA 1
ATOM 904 C C . SER A 1 111 ? 11.984 61.505 27.653 1.00 16.28 111 SER A C 1
ATOM 905 O O . SER A 1 111 ? 11.845 62.405 28.478 1.00 15.55 111 SER A O 1
ATOM 908 N N . THR A 1 112 ? 12.521 60.323 27.950 1.00 15.58 112 THR A N 1
ATOM 909 C CA . THR A 1 112 ? 12.948 60.003 29.310 1.00 15.74 112 THR A CA 1
ATOM 910 C C . THR A 1 112 ? 14.450 59.781 29.470 1.00 16.32 112 THR A C 1
ATOM 911 O O . THR A 1 112 ? 15.070 60.364 30.358 1.00 15.98 112 THR A O 1
ATOM 915 N N . ASP A 1 113 ? 15.040 58.929 28.635 1.00 14.92 113 ASP A N 1
ATOM 916 C CA . ASP A 1 113 ? 16.476 58.684 28.744 1.00 16.12 113 ASP A CA 1
ATOM 917 C C . ASP A 1 113 ? 17.247 59.882 28.219 1.00 16.79 113 ASP A C 1
ATOM 918 O O . ASP A 1 113 ? 16.792 60.572 27.310 1.00 18.46 113 ASP A O 1
ATOM 923 N N . ILE A 1 114 ? 18.418 60.129 28.794 1.00 16.72 114 ILE A N 1
ATOM 924 C CA . ILE A 1 114 ? 19.217 61.277 28.397 1.00 16.02 114 ILE A CA 1
ATOM 925 C C . ILE A 1 114 ? 20.616 60.929 27.898 1.00 16.54 114 ILE A C 1
ATOM 926 O O . ILE A 1 114 ? 21.129 59.839 28.147 1.00 17.57 114 ILE A O 1
ATOM 931 N N . PRO A 1 115 ? 21.242 61.858 27.162 1.00 16.17 115 PRO A N 1
ATOM 932 C CA . PRO A 1 115 ? 22.595 61.622 26.657 1.00 15.36 115 PRO A CA 1
ATOM 933 C C . PRO A 1 115 ? 23.495 61.558 27.883 1.00 16.46 115 PRO A C 1
ATOM 934 O O . PRO A 1 115 ? 23.215 62.217 28.887 1.00 15.26 115 PRO A O 1
ATOM 938 N N . PHE A 1 116 ? 24.554 60.759 27.831 1.00 15.29 116 PHE A N 1
ATOM 939 C CA . PHE A 1 116 ? 25.470 60.724 28.961 1.00 16.49 116 PHE A CA 1
ATOM 940 C C . PHE A 1 116 ? 26.020 62.148 29.015 1.00 15.52 116 PHE A C 1
ATOM 941 O O . PHE A 1 116 ? 26.342 62.731 27.979 1.00 16.95 116 PHE A O 1
ATOM 949 N N . PRO A 1 117 ? 26.128 62.734 30.218 1.00 16.25 117 PRO A N 1
ATOM 950 C CA . PRO A 1 117 ? 26.651 64.100 30.301 1.00 17.73 117 PRO A CA 1
ATOM 951 C C . PRO A 1 117 ? 28.158 64.181 30.074 1.00 18.89 117 PRO A C 1
ATOM 952 O O . PRO A 1 117 ? 28.941 64.217 31.024 1.00 18.60 117 PRO A O 1
ATOM 956 N N . GLY A 1 118 ? 28.552 64.204 28.805 1.00 18.99 118 GLY A N 1
ATOM 957 C CA . GLY A 1 118 ? 29.959 64.289 28.469 1.00 19.98 118 GLY A CA 1
ATOM 958 C C . GLY A 1 118 ? 30.273 63.803 27.070 1.00 20.85 118 GLY A C 1
ATOM 959 O O . GLY A 1 118 ? 29.387 63.363 26.333 1.00 18.86 118 GLY A O 1
ATOM 960 N N . ASN A 1 119 ? 31.542 63.914 26.691 1.00 19.66 119 ASN A N 1
ATOM 961 C CA . ASN A 1 119 ? 31.997 63.447 25.390 1.00 21.02 119 ASN A CA 1
ATOM 962 C C . ASN A 1 119 ? 33.399 62.865 25.545 1.00 22.42 119 ASN A C 1
ATOM 963 O O . ASN A 1 119 ? 33.882 62.695 26.666 1.00 21.97 119 ASN A O 1
ATOM 968 N N . ASN A 1 120 ? 34.048 62.564 24.427 1.00 24.08 120 ASN A N 1
ATOM 969 C CA . ASN A 1 120 ? 35.383 61.974 24.461 1.00 25.88 120 ASN A CA 1
ATOM 970 C C . ASN A 1 120 ? 36.394 62.758 25.296 1.00 27.09 120 ASN A C 1
ATOM 971 O O . ASN A 1 120 ? 37.267 62.165 25.929 1.00 27.48 120 ASN A O 1
ATOM 976 N N . ASN A 1 121 ? 36.272 64.082 25.312 1.00 26.41 121 ASN A N 1
ATOM 977 C CA . ASN A 1 121 ? 37.208 64.914 26.063 1.00 26.55 121 ASN A CA 1
ATOM 978 C C . ASN A 1 121 ? 36.825 65.228 27.510 1.00 26.99 121 ASN A C 1
ATOM 979 O O . ASN A 1 121 ? 37.533 65.966 28.197 1.00 27.61 121 ASN A O 1
ATOM 984 N N . THR A 1 122 ? 35.710 64.679 27.977 1.00 25.68 122 THR A N 1
ATOM 985 C CA . THR A 1 122 ? 35.282 64.904 29.354 1.00 24.26 122 THR A CA 1
ATOM 986 C C . THR A 1 122 ? 36.098 64.002 30.279 1.00 25.36 122 THR A C 1
ATOM 987 O O . THR A 1 122 ? 36.277 62.819 29.996 1.00 24.35 122 THR A O 1
ATOM 991 N N . PRO A 1 123 ? 36.622 64.551 31.388 1.00 25.83 123 PRO A N 1
ATOM 992 C CA . PRO A 1 123 ? 37.406 63.719 32.305 1.00 25.91 123 PRO A CA 1
ATOM 993 C C . PRO A 1 123 ? 36.570 62.534 32.774 1.00 26.55 123 PRO A C 1
ATOM 994 O O . PRO A 1 123 ? 35.361 62.661 32.978 1.00 25.58 123 PRO A O 1
ATOM 998 N N . ILE A 1 124 ? 37.213 61.385 32.947 1.00 26.01 124 ILE A N 1
ATOM 999 C CA . ILE A 1 124 ? 36.516 60.178 33.375 1.00 26.16 124 ILE A CA 1
ATOM 1000 C C . ILE A 1 124 ? 35.731 60.318 34.683 1.00 25.72 124 ILE A C 1
ATOM 1001 O O . ILE A 1 124 ? 34.726 59.631 34.882 1.00 23.09 124 ILE A O 1
ATOM 1006 N N . ASN A 1 125 ? 36.171 61.203 35.571 1.00 24.82 125 ASN A N 1
ATOM 1007 C CA . ASN A 1 125 ? 35.478 61.374 36.850 1.00 25.67 125 ASN A CA 1
ATOM 1008 C C . ASN A 1 125 ? 34.438 62.492 36.833 1.00 25.45 125 ASN A C 1
ATOM 1009 O O . ASN A 1 125 ? 33.911 62.865 37.881 1.00 25.23 125 ASN A O 1
ATOM 1014 N N . THR A 1 126 ? 34.119 62.998 35.647 1.00 24.63 126 THR A N 1
ATOM 1015 C CA . THR A 1 126 ? 33.193 64.118 35.531 1.00 23.02 126 THR A CA 1
ATOM 1016 C C . THR A 1 126 ? 31.902 63.925 34.739 1.00 23.70 126 THR A C 1
ATOM 1017 O O . THR A 1 126 ? 31.870 63.210 33.737 1.00 20.95 126 THR A O 1
ATOM 1021 N N . PHE A 1 127 ? 30.843 64.577 35.219 1.00 21.84 127 PHE A N 1
ATOM 1022 C CA . PHE A 1 127 ? 29.535 64.604 34.558 1.00 21.23 127 PHE A CA 1
ATOM 1023 C C . PHE A 1 127 ? 29.464 66.053 34.071 1.00 22.77 127 PHE A C 1
ATOM 1024 O O . PHE A 1 127 ? 29.500 66.970 34.888 1.00 23.51 127 PHE A O 1
ATOM 1032 N N . ASP A 1 128 ? 29.384 66.271 32.761 1.00 21.11 128 ASP A N 1
ATOM 1033 C CA . ASP A 1 128 ? 29.304 67.631 32.229 1.00 21.73 128 ASP A CA 1
ATOM 1034 C C . ASP A 1 128 ? 27.967 67.828 31.528 1.00 22.48 128 ASP A C 1
ATOM 1035 O O . ASP A 1 128 ? 27.772 67.385 30.397 1.00 21.02 128 ASP A O 1
ATOM 1040 N N . PHE A 1 129 ? 27.048 68.503 32.209 1.00 21.44 129 PHE A N 1
ATOM 1041 C CA . PHE A 1 129 ? 25.720 68.740 31.664 1.00 20.66 129 PHE A CA 1
ATOM 1042 C C . PHE A 1 129 ? 25.645 69.861 30.628 1.00 20.83 129 PHE A C 1
ATOM 1043 O O . PHE A 1 129 ? 24.574 70.132 30.083 1.00 19.96 129 PHE A O 1
ATOM 1051 N N . ASP A 1 130 ? 26.779 70.504 30.347 1.00 19.63 130 ASP A N 1
ATOM 1052 C CA . ASP A 1 130 ? 26.823 71.578 29.348 1.00 21.10 130 ASP A CA 1
ATOM 1053 C C . ASP A 1 130 ? 27.701 71.205 28.154 1.00 19.65 130 ASP A C 1
ATOM 1054 O O . ASP A 1 130 ? 27.993 72.056 27.311 1.00 21.24 130 ASP A O 1
ATOM 1059 N N . VAL A 1 131 ? 28.115 69.945 28.070 1.00 19.88 131 VAL A N 1
ATOM 1060 C CA . VAL A 1 131 ? 28.997 69.533 26.978 1.00 20.70 131 VAL A CA 1
ATOM 1061 C C . VAL A 1 131 ? 28.428 69.778 25.586 1.00 19.05 131 VAL A C 1
ATOM 1062 O O . VAL A 1 131 ? 27.239 69.563 25.337 1.00 19.18 131 VAL A O 1
ATOM 1066 N N . ASP A 1 132 ? 29.297 70.231 24.685 1.00 19.44 132 ASP A N 1
ATOM 1067 C CA . ASP A 1 132 ? 28.928 70.522 23.304 1.00 19.04 132 ASP A CA 1
ATOM 1068 C C . ASP A 1 132 ? 27.662 71.359 23.196 1.00 19.88 132 ASP A C 1
ATOM 1069 O O . ASP A 1 132 ? 27.660 72.529 23.580 1.00 21.27 132 ASP A O 1
ATOM 1074 N N . PHE A 1 133 ? 26.589 70.769 22.673 1.00 17.55 133 PHE A N 1
ATOM 1075 C CA . PHE A 1 133 ? 25.323 71.481 22.523 1.00 18.31 133 PHE A CA 1
ATOM 1076 C C . PHE A 1 133 ? 24.167 70.785 23.240 1.00 18.27 133 PHE A C 1
ATOM 1077 O O . PHE A 1 133 ? 23.008 70.917 22.839 1.00 20.22 133 PHE A O 1
ATOM 1085 N N . ASN A 1 134 ? 24.478 70.058 24.309 1.00 16.15 134 ASN A N 1
ATOM 1086 C CA . ASN A 1 134 ? 23.449 69.340 25.059 1.00 16.66 134 ASN A CA 1
ATOM 1087 C C . ASN A 1 134 ? 22.547 70.245 25.893 1.00 17.38 134 ASN A C 1
ATOM 1088 O O . ASN A 1 134 ? 21.429 69.857 26.243 1.00 16.45 134 ASN A O 1
ATOM 1093 N N . SER A 1 135 ? 23.027 71.437 26.231 1.00 18.19 135 SER A N 1
ATOM 1094 C CA . SER A 1 135 ? 22.207 72.362 27.008 1.00 18.37 135 SER A CA 1
ATOM 1095 C C . SER A 1 135 ? 21.901 73.586 26.152 1.00 21.26 135 SER A C 1
ATOM 1096 O O . SER A 1 135 ? 22.743 74.033 25.377 1.00 21.58 135 SER A O 1
ATOM 1099 N N . VAL A 1 136 ? 20.684 74.108 26.271 1.00 20.56 136 VAL A N 1
ATOM 1100 C CA . VAL A 1 136 ? 20.287 75.274 25.493 1.00 20.79 136 VAL A CA 1
ATOM 1101 C C . VAL A 1 136 ? 19.837 76.393 26.424 1.00 20.43 136 VAL A C 1
ATOM 1102 O O . VAL A 1 136 ? 19.211 76.140 27.454 1.00 19.77 136 VAL A O 1
ATOM 1106 N N . ASP A 1 137 ? 20.163 77.630 26.060 1.00 21.68 137 ASP A N 1
ATOM 1107 C CA . ASP A 1 137 ? 19.802 78.779 26.884 1.00 21.98 137 ASP A CA 1
ATOM 1108 C C . ASP A 1 137 ? 18.322 79.124 26.869 1.00 22.25 137 ASP A C 1
ATOM 1109 O O . ASP A 1 137 ? 17.665 79.077 25.825 1.00 21.35 137 ASP A O 1
ATOM 1114 N N . VAL A 1 138 ? 17.809 79.468 28.044 1.00 21.73 138 VAL A N 1
ATOM 1115 C CA . VAL A 1 138 ? 16.425 79.899 28.187 1.00 22.14 138 VAL A CA 1
ATOM 1116 C C . VAL A 1 138 ? 16.563 81.413 28.344 1.00 23.99 138 VAL A C 1
ATOM 1117 O O . VAL A 1 138 ? 17.322 81.883 29.193 1.00 23.57 138 VAL A O 1
ATOM 1121 N N . LYS A 1 139 ? 15.859 82.171 27.509 1.00 25.02 139 LYS A N 1
ATOM 1122 C CA . LYS A 1 139 ? 15.928 83.628 27.564 1.00 28.23 139 LYS A CA 1
ATOM 1123 C C . LYS A 1 139 ? 14.562 84.241 27.839 1.00 29.81 139 LYS A C 1
ATOM 1124 O O . LYS A 1 139 ? 13.526 83.655 27.523 1.00 27.42 139 LYS A O 1
ATOM 1130 N N . THR A 1 140 ? 14.576 85.434 28.424 1.00 32.27 140 THR A N 1
ATOM 1131 C CA . THR A 1 140 ? 13.355 86.171 28.718 1.00 36.48 140 THR A CA 1
ATOM 1132 C C . THR A 1 140 ? 13.622 87.602 28.270 1.00 40.35 140 THR A C 1
ATOM 1133 O O . THR A 1 140 ? 14.768 88.052 28.268 1.00 37.91 140 THR A O 1
ATOM 1137 N N . ARG A 1 141 ? 12.580 88.320 27.876 1.00 45.72 141 ARG A N 1
ATOM 1138 C CA . ARG A 1 141 ? 12.787 89.685 27.427 1.00 52.51 141 ARG A CA 1
ATOM 1139 C C . ARG A 1 141 ? 12.482 90.712 28.509 1.00 56.27 141 ARG A C 1
ATOM 1140 O O . ARG A 1 141 ? 11.605 90.517 29.350 1.00 56.52 141 ARG A O 1
ATOM 1148 N N . GLN A 1 142 ? 13.242 91.797 28.478 1.00 60.92 142 GLN A N 1
ATOM 1149 C CA . GLN A 1 142 ? 13.090 92.913 29.401 1.00 65.66 142 GLN A CA 1
ATOM 1150 C C . GLN A 1 142 ? 13.745 94.098 28.717 1.00 66.26 142 GLN A C 1
ATOM 1151 O O . GLN A 1 142 ? 14.968 94.160 28.586 1.00 66.23 142 GLN A O 1
ATOM 1157 N N . GLY A 1 143 ? 12.913 95.031 28.271 1.00 67.17 143 GLY A N 1
ATOM 1158 C CA . GLY A 1 143 ? 13.415 96.186 27.557 1.00 67.68 143 GLY A CA 1
ATOM 1159 C C . GLY A 1 143 ? 13.406 95.788 26.096 1.00 67.64 143 GLY A C 1
ATOM 1160 O O . GLY A 1 143 ? 12.502 95.079 25.654 1.00 67.81 143 GLY A O 1
ATOM 1161 N N . ASN A 1 144 ? 14.407 96.225 25.343 1.00 67.31 144 ASN A N 1
ATOM 1162 C CA . ASN A 1 144 ? 14.489 95.882 23.931 1.00 66.46 144 ASN A CA 1
ATOM 1163 C C . ASN A 1 144 ? 15.562 94.819 23.715 1.00 63.74 144 ASN A C 1
ATOM 1164 O O . ASN A 1 144 ? 16.190 94.760 22.657 1.00 64.02 144 ASN A O 1
ATOM 1169 N N . ASN A 1 145 ? 15.761 93.975 24.723 1.00 59.90 145 ASN A N 1
ATOM 1170 C CA . ASN A 1 145 ? 16.769 92.923 24.645 1.00 55.64 145 ASN A CA 1
ATOM 1171 C C . ASN A 1 145 ? 16.319 91.618 25.296 1.00 51.06 145 ASN A C 1
ATOM 1172 O O . ASN A 1 145 ? 15.244 91.539 25.893 1.00 50.32 145 ASN A O 1
ATOM 1177 N N . TRP A 1 146 ? 17.158 90.595 25.169 1.00 45.21 146 TRP A N 1
ATOM 1178 C CA . TRP A 1 146 ? 16.882 89.286 25.748 1.00 39.62 146 TRP A CA 1
ATOM 1179 C C . TRP A 1 146 ? 18.005 88.921 26.704 1.00 36.98 146 TRP A C 1
ATOM 1180 O O . TRP A 1 146 ? 19.175 89.163 26.414 1.00 36.79 146 TRP A O 1
ATOM 1191 N N . VAL A 1 147 ? 17.650 88.340 27.844 1.00 33.96 147 VAL A N 1
ATOM 1192 C CA . VAL A 1 147 ? 18.651 87.945 28.825 1.00 32.07 147 VAL A CA 1
ATOM 1193 C C . VAL A 1 147 ? 18.478 86.487 29.237 1.00 30.37 147 VAL A C 1
ATOM 1194 O O . VAL A 1 147 ? 17.359 86.009 29.428 1.00 29.29 147 VAL A O 1
ATOM 1198 N N . LYS A 1 148 ? 19.597 85.785 29.372 1.00 30.16 148 LYS A N 1
ATOM 1199 C CA . LYS A 1 148 ? 19.570 84.387 29.772 1.00 29.55 148 LYS A CA 1
ATOM 1200 C C . LYS A 1 148 ? 19.150 84.273 31.231 1.00 30.50 148 LYS A C 1
ATOM 1201 O O . LYS A 1 148 ? 19.638 85.015 32.084 1.00 31.50 148 LYS A O 1
ATOM 1207 N N . THR A 1 149 ? 18.240 83.347 31.512 1.00 29.44 149 THR A N 1
ATOM 1208 C CA . THR A 1 149 ? 17.758 83.137 32.870 1.00 29.03 149 THR A CA 1
ATOM 1209 C C . THR A 1 149 ? 18.083 81.727 33.341 1.00 28.90 149 THR A C 1
ATOM 1210 O O . THR A 1 149 ? 17.838 81.373 34.495 1.00 28.23 149 THR A O 1
ATOM 1214 N N . GLY A 1 150 ? 18.632 80.926 32.435 1.00 27.34 150 GLY A N 1
ATOM 1215 C CA . GLY A 1 150 ? 18.988 79.560 32.769 1.00 26.48 150 GLY A CA 1
ATOM 1216 C C . GLY A 1 150 ? 19.097 78.718 31.515 1.00 25.45 150 GLY A C 1
ATOM 1217 O O . GLY A 1 150 ? 19.268 79.244 30.414 1.00 22.05 150 GLY A O 1
ATOM 1218 N N . SER A 1 151 ? 19.006 77.405 31.671 1.00 25.07 151 SER A N 1
ATOM 1219 C CA . SER A 1 151 ? 19.086 76.528 30.514 1.00 24.72 151 SER A CA 1
ATOM 1220 C C . SER A 1 151 ? 18.357 75.218 30.755 1.00 22.85 151 SER A C 1
ATOM 1221 O O . SER A 1 151 ? 18.011 74.888 31.890 1.00 22.44 151 SER A O 1
ATOM 1224 N N . ILE A 1 152 ? 18.086 74.496 29.673 1.00 19.75 152 ILE A N 1
ATOM 1225 C CA . ILE A 1 152 ? 17.427 73.201 29.767 1.00 17.74 152 ILE A CA 1
ATOM 1226 C C . ILE A 1 152 ? 18.212 72.218 28.899 1.00 16.43 152 ILE A C 1
ATOM 1227 O O . ILE A 1 152 ? 19.022 72.624 28.066 1.00 16.58 152 ILE A O 1
ATOM 1232 N N . ASN A 1 153 ? 17.969 70.931 29.108 1.00 16.23 153 ASN A N 1
ATOM 1233 C CA . ASN A 1 153 ? 18.663 69.894 28.355 1.00 16.13 153 ASN A CA 1
ATOM 1234 C C . ASN A 1 153 ? 17.693 69.018 27.574 1.00 15.56 153 ASN A C 1
ATOM 1235 O O . ASN A 1 153 ? 17.317 67.937 28.023 1.00 16.23 153 ASN A O 1
ATOM 1240 N N . PRO A 1 154 ? 17.262 69.482 26.393 1.00 16.15 154 PRO A N 1
ATOM 1241 C CA . PRO A 1 154 ? 16.338 68.673 25.598 1.00 15.70 154 PRO A CA 1
ATOM 1242 C C . PRO A 1 154 ? 17.109 67.450 25.103 1.00 17.03 154 PRO A C 1
ATOM 1243 O O . PRO A 1 154 ? 18.335 67.496 24.987 1.00 16.29 154 PRO A O 1
ATOM 1247 N N . SER A 1 155 ? 16.408 66.357 24.829 1.00 16.06 155 SER A N 1
ATOM 1248 C CA . SER A 1 155 ? 17.070 65.179 24.280 1.00 15.62 155 SER A CA 1
ATOM 1249 C C . SER A 1 155 ? 16.840 65.238 22.774 1.00 16.25 155 SER A C 1
ATOM 1250 O O . SER A 1 155 ? 17.682 64.818 21.978 1.00 14.30 155 SER A O 1
ATOM 1253 N N . VAL A 1 156 ? 15.687 65.783 22.399 1.00 14.93 156 VAL A N 1
ATOM 1254 C CA . VAL A 1 156 ? 15.314 65.926 20.999 1.00 14.21 156 VAL A CA 1
ATOM 1255 C C . VAL A 1 156 ? 14.579 67.243 20.779 1.00 15.62 156 VAL A C 1
ATOM 1256 O O . VAL A 1 156 ? 13.676 67.594 21.538 1.00 15.39 156 VAL A O 1
ATOM 1260 N N . ILE A 1 157 ? 14.987 67.979 19.753 1.00 14.77 157 ILE A N 1
ATOM 1261 C CA . ILE A 1 157 ? 14.306 69.219 19.398 1.00 15.11 157 ILE A CA 1
ATOM 1262 C C . ILE A 1 157 ? 13.827 69.055 17.962 1.00 15.23 157 ILE A C 1
ATOM 1263 O O . ILE A 1 157 ? 14.628 68.827 17.055 1.00 17.16 157 ILE A O 1
ATOM 1268 N N . ILE A 1 158 ? 12.518 69.137 17.759 1.00 14.21 158 ILE A N 1
ATOM 1269 C CA . ILE A 1 158 ? 11.967 69.034 16.416 1.00 15.33 158 ILE A CA 1
ATOM 1270 C C . ILE A 1 158 ? 11.784 70.456 15.898 1.00 16.13 158 ILE A C 1
ATOM 1271 O O . ILE A 1 158 ? 11.219 71.302 16.591 1.00 17.12 158 ILE A O 1
ATOM 1276 N N . THR A 1 159 ? 12.286 70.726 14.697 1.00 15.86 159 THR A N 1
ATOM 1277 C CA . THR A 1 159 ? 12.148 72.052 14.099 1.00 17.00 159 THR A CA 1
ATOM 1278 C C . THR A 1 159 ? 11.530 71.900 12.723 1.00 16.50 159 THR A C 1
ATOM 1279 O O . THR A 1 159 ? 11.332 70.783 12.237 1.00 15.45 159 THR A O 1
ATOM 1283 N N . GLY A 1 160 ? 11.225 73.034 12.104 1.00 16.21 160 GLY A N 1
ATOM 1284 C CA . GLY A 1 160 ? 10.680 73.015 10.765 1.00 15.72 160 GLY A CA 1
ATOM 1285 C C . GLY A 1 160 ? 11.823 72.659 9.830 1.00 16.96 160 GLY A C 1
ATOM 1286 O O . GLY A 1 160 ? 12.973 72.557 10.269 1.00 16.96 160 GLY A O 1
ATOM 1287 N N . PRO A 1 161 ? 11.549 72.493 8.532 1.00 17.01 161 PRO A N 1
ATOM 1288 C CA . PRO A 1 161 ? 12.556 72.139 7.527 1.00 18.38 161 PRO A CA 1
ATOM 1289 C C . PRO A 1 161 ? 13.706 73.119 7.363 1.00 18.29 161 PRO A C 1
ATOM 1290 O O . PRO A 1 161 ? 13.620 74.290 7.745 1.00 17.92 161 PRO A O 1
ATOM 1294 N N . ARG A 1 162 ? 14.789 72.619 6.781 1.00 16.94 162 ARG A N 1
ATOM 1295 C CA . ARG A 1 162 ? 15.946 73.446 6.489 1.00 19.05 162 ARG A CA 1
ATOM 1296 C C . ARG A 1 162 ? 15.656 73.984 5.088 1.00 19.70 162 ARG A C 1
ATOM 1297 O O . ARG A 1 162 ? 14.489 74.140 4.720 1.00 20.80 162 ARG A O 1
ATOM 1305 N N . GLU A 1 163 ? 16.696 74.244 4.301 1.00 20.48 163 GLU A N 1
ATOM 1306 C CA . GLU A 1 163 ? 16.505 74.771 2.950 1.00 22.50 163 GLU A CA 1
ATOM 1307 C C . GLU A 1 163 ? 15.579 73.923 2.074 1.00 22.65 163 GLU A C 1
ATOM 1308 O O . GLU A 1 163 ? 14.611 74.439 1.509 1.00 23.35 163 GLU A O 1
ATOM 1314 N N . ASN A 1 164 ? 15.871 72.630 1.956 1.00 21.63 164 ASN A N 1
ATOM 1315 C CA . ASN A 1 164 ? 15.048 71.732 1.144 1.00 20.98 164 ASN A CA 1
ATOM 1316 C C . ASN A 1 164 ? 13.924 71.159 2.006 1.00 22.25 164 ASN A C 1
ATOM 1317 O O . ASN A 1 164 ? 14.155 70.313 2.869 1.00 20.22 164 ASN A O 1
ATOM 1322 N N . ILE A 1 165 ? 12.703 71.621 1.758 1.00 21.13 165 ILE A N 1
ATOM 1323 C CA . ILE A 1 165 ? 11.541 71.196 2.524 1.00 21.35 165 ILE A CA 1
ATOM 1324 C C . ILE A 1 165 ? 11.221 69.704 2.469 1.00 21.68 165 ILE A C 1
ATOM 1325 O O . ILE A 1 165 ? 10.646 69.163 3.412 1.00 22.89 165 ILE A O 1
ATOM 1330 N N . ILE A 1 166 ? 11.594 69.026 1.388 1.00 20.55 166 ILE A N 1
ATOM 1331 C CA . ILE A 1 166 ? 11.299 67.599 1.309 1.00 20.43 166 ILE A CA 1
ATOM 1332 C C . ILE A 1 166 ? 12.496 66.698 1.590 1.00 21.53 166 ILE A C 1
ATOM 1333 O O . ILE A 1 166 ? 12.547 65.555 1.133 1.00 21.19 166 ILE A O 1
ATOM 1338 N N . ASP A 1 167 ? 13.455 67.214 2.353 1.00 20.06 167 ASP A N 1
ATOM 1339 C CA . ASP A 1 167 ? 14.637 66.440 2.727 1.00 20.01 167 ASP A CA 1
ATOM 1340 C C . ASP A 1 167 ? 14.798 66.494 4.247 1.00 18.79 167 ASP A C 1
ATOM 1341 O O . ASP A 1 167 ? 15.693 67.158 4.767 1.00 19.79 167 ASP A O 1
ATOM 1346 N N . PRO A 1 168 ? 13.904 65.810 4.979 1.00 18.55 168 PRO A N 1
ATOM 1347 C CA . PRO A 1 168 ? 13.971 65.795 6.444 1.00 18.93 168 PRO A CA 1
ATOM 1348 C C . PRO A 1 168 ? 15.363 65.362 6.885 1.00 19.20 168 PRO A C 1
ATOM 1349 O O . PRO A 1 168 ? 15.986 64.510 6.248 1.00 18.32 168 PRO A O 1
ATOM 1353 N N . GLU A 1 169 ? 15.849 65.948 7.973 1.00 17.72 169 GLU A N 1
ATOM 1354 C CA . GLU A 1 169 ? 17.197 65.653 8.441 1.00 20.32 169 GLU A CA 1
ATOM 1355 C C . GLU A 1 169 ? 17.352 65.717 9.957 1.00 18.88 169 GLU A C 1
ATOM 1356 O O . GLU A 1 169 ? 16.823 66.616 10.609 1.00 19.46 169 GLU A O 1
ATOM 1362 N N . THR A 1 170 ? 18.076 64.746 10.510 1.00 15.35 170 THR A N 1
ATOM 1363 C CA . THR A 1 170 ? 18.332 64.685 11.949 1.00 14.13 170 THR A CA 1
ATOM 1364 C C . THR A 1 170 ? 19.836 64.822 12.140 1.00 17.08 170 THR A C 1
ATOM 1365 O O . THR A 1 170 ? 20.611 64.153 11.454 1.00 14.93 170 THR A O 1
ATOM 1369 N N . SER A 1 171 ? 20.251 65.672 13.072 1.00 14.24 171 SER A N 1
ATOM 1370 C CA . SER A 1 171 ? 21.676 65.885 13.300 1.00 16.36 171 SER A CA 1
ATOM 1371 C C . SER A 1 171 ? 22.029 66.103 14.761 1.00 16.78 171 SER A C 1
ATOM 1372 O O . SER A 1 171 ? 21.172 66.458 15.573 1.00 15.27 171 SER A O 1
ATOM 1375 N N . THR A 1 172 ? 23.297 65.866 15.087 1.00 16.15 172 THR A N 1
ATOM 1376 C CA . THR A 1 172 ? 23.810 66.146 16.424 1.00 15.88 172 THR A CA 1
ATOM 1377 C C . THR A 1 172 ? 24.926 67.143 16.118 1.00 17.25 172 THR A C 1
ATOM 1378 O O . THR A 1 172 ? 25.334 67.282 14.961 1.00 18.45 172 THR A O 1
ATOM 1382 N N . PHE A 1 173 ? 25.421 67.833 17.134 1.00 16.69 173 PHE A N 1
ATOM 1383 C CA . PHE A 1 173 ? 26.437 68.853 16.912 1.00 18.45 173 PHE A CA 1
ATOM 1384 C C . PHE A 1 173 ? 27.555 68.769 17.933 1.00 19.33 173 PHE A C 1
ATOM 1385 O O . PHE A 1 173 ? 27.353 68.284 19.041 1.00 19.49 173 PHE A O 1
ATOM 1393 N N . LYS A 1 174 ? 28.736 69.249 17.557 1.00 19.90 174 LYS A N 1
ATOM 1394 C CA . LYS A 1 174 ? 29.877 69.196 18.457 1.00 23.19 174 LYS A CA 1
ATOM 1395 C C . LYS A 1 174 ? 30.799 70.389 18.255 1.00 24.92 174 LYS A C 1
ATOM 1396 O O . LYS A 1 174 ? 30.731 71.076 17.233 1.00 23.61 174 LYS A O 1
ATOM 1402 N N . LEU A 1 175 ? 31.662 70.631 19.238 1.00 27.81 175 LEU A N 1
ATOM 1403 C CA . LEU A 1 175 ? 32.627 71.716 19.139 1.00 31.45 175 LEU A CA 1
ATOM 1404 C C . LEU A 1 175 ? 33.728 71.223 18.200 1.00 33.57 175 LEU A C 1
ATOM 1405 O O . LEU A 1 175 ? 33.938 70.017 18.060 1.00 32.94 175 LEU A O 1
ATOM 1410 N N . THR A 1 176 ? 34.426 72.157 17.565 1.00 35.94 176 THR A N 1
ATOM 1411 C CA . THR A 1 176 ? 35.484 71.833 16.611 1.00 39.04 176 THR A CA 1
ATOM 1412 C C . THR A 1 176 ? 36.487 70.749 17.014 1.00 40.07 176 THR A C 1
ATOM 1413 O O . THR A 1 176 ? 36.726 69.811 16.253 1.00 40.85 176 THR A O 1
ATOM 1417 N N . ASN A 1 177 ? 37.071 70.870 18.202 1.00 41.50 177 ASN A N 1
ATOM 1418 C CA . ASN A 1 177 ? 38.074 69.905 18.650 1.00 42.48 177 ASN A CA 1
ATOM 1419 C C . ASN A 1 177 ? 37.574 68.591 19.245 1.00 40.79 177 ASN A C 1
ATOM 1420 O O . ASN A 1 177 ? 38.367 67.815 19.782 1.00 41.30 177 ASN A O 1
ATOM 1425 N N . ASN A 1 178 ? 36.274 68.328 19.156 1.00 37.44 178 ASN A N 1
ATOM 1426 C CA . ASN A 1 178 ? 35.738 67.080 19.688 1.00 34.03 178 ASN A CA 1
ATOM 1427 C C . ASN A 1 178 ? 35.275 66.168 18.556 1.00 31.89 178 ASN A C 1
ATOM 1428 O O . ASN A 1 178 ? 35.274 66.557 17.388 1.00 30.47 178 ASN A O 1
ATOM 1433 N N . THR A 1 179 ? 34.899 64.945 18.912 1.00 30.08 179 THR A N 1
ATOM 1434 C CA . THR A 1 179 ? 34.381 63.983 17.945 1.00 28.95 179 THR A CA 1
ATOM 1435 C C . THR A 1 179 ? 32.902 63.833 18.298 1.00 27.21 179 THR A C 1
ATOM 1436 O O . THR A 1 179 ? 32.479 64.296 19.354 1.00 27.92 179 THR A O 1
ATOM 1440 N N . PHE A 1 180 ? 32.118 63.196 17.432 1.00 24.76 180 PHE A N 1
ATOM 1441 C CA . PHE A 1 180 ? 30.684 63.033 17.685 1.00 22.69 180 PHE A CA 1
ATOM 1442 C C . PHE A 1 180 ? 30.323 62.023 18.770 1.00 20.61 180 PHE A C 1
ATOM 1443 O O . PHE A 1 180 ? 30.464 60.812 18.588 1.00 19.57 180 PHE A O 1
ATOM 1451 N N . ALA A 1 181 ? 29.836 62.537 19.896 1.00 18.92 181 ALA A N 1
ATOM 1452 C CA . ALA A 1 181 ? 29.441 61.708 21.025 1.00 16.73 181 ALA A CA 1
ATOM 1453 C C . ALA A 1 181 ? 28.313 60.732 20.681 1.00 16.17 181 ALA A C 1
ATOM 1454 O O . ALA A 1 181 ? 28.193 59.681 21.303 1.00 16.57 181 ALA A O 1
ATOM 1456 N N . ALA A 1 182 ? 27.490 61.078 19.693 1.00 15.44 182 ALA A N 1
ATOM 1457 C CA . ALA A 1 182 ? 26.379 60.218 19.280 1.00 15.42 182 ALA A CA 1
ATOM 1458 C C . ALA A 1 182 ? 26.860 58.897 18.686 1.00 15.78 182 ALA A C 1
ATOM 1459 O O . ALA A 1 182 ? 26.093 57.940 18.581 1.00 16.54 182 ALA A O 1
ATOM 1461 N N . GLN A 1 183 ? 28.128 58.854 18.293 1.00 16.03 183 GLN A N 1
ATOM 1462 C CA . GLN A 1 183 ? 28.713 57.654 17.693 1.00 15.84 183 GLN A CA 1
ATOM 1463 C C . GLN A 1 183 ? 29.625 56.940 18.686 1.00 17.69 183 GLN A C 1
ATOM 1464 O O . GLN A 1 183 ? 30.263 55.941 18.341 1.00 18.00 183 GLN A O 1
ATOM 1470 N N . GLU A 1 184 ? 29.666 57.434 19.921 1.00 16.04 184 GLU A N 1
ATOM 1471 C CA . GLU A 1 184 ? 30.567 56.873 20.923 1.00 17.53 184 GLU A CA 1
ATOM 1472 C C . GLU A 1 184 ? 29.960 56.483 22.270 1.00 16.90 184 GLU A C 1
ATOM 1473 O O . GLU A 1 184 ? 30.587 56.675 23.313 1.00 18.35 184 GLU A O 1
ATOM 1479 N N . GLY A 1 185 ? 28.750 55.932 22.246 1.00 15.71 185 GLY A N 1
ATOM 1480 C CA . GLY A 1 185 ? 28.096 55.508 23.473 1.00 15.04 185 GLY A CA 1
ATOM 1481 C C . GLY A 1 185 ? 27.440 56.588 24.321 1.00 15.41 185 GLY A C 1
ATOM 1482 O O . GLY A 1 185 ? 26.393 56.352 24.924 1.00 17.01 185 GLY A O 1
ATOM 1483 N N . PHE A 1 186 ? 28.045 57.769 24.376 1.00 14.92 186 PHE A N 1
ATOM 1484 C CA . PHE A 1 186 ? 27.491 58.862 25.182 1.00 16.59 186 PHE A CA 1
ATOM 1485 C C . PHE A 1 186 ? 26.103 59.269 24.708 1.00 16.08 186 PHE A C 1
ATOM 1486 O O . PHE A 1 186 ? 25.157 59.369 25.493 1.00 15.86 186 PHE A O 1
ATOM 1494 N N . GLY A 1 187 ? 26.002 59.514 23.409 1.00 16.23 187 GLY A N 1
ATOM 1495 C CA . GLY A 1 187 ? 24.755 59.984 22.847 1.00 13.99 187 GLY A CA 1
ATOM 1496 C C . GLY A 1 187 ? 24.854 61.497 22.921 1.00 15.51 187 GLY A C 1
ATOM 1497 O O . GLY A 1 187 ? 25.792 62.023 23.527 1.00 15.96 187 GLY A O 1
ATOM 1498 N N . ALA A 1 188 ? 23.905 62.204 22.315 1.00 14.35 188 ALA A N 1
ATOM 1499 C CA . ALA A 1 188 ? 23.923 63.662 22.328 1.00 13.56 188 ALA A CA 1
ATOM 1500 C C . ALA A 1 188 ? 22.566 64.189 21.892 1.00 14.34 188 ALA A C 1
ATOM 1501 O O . ALA A 1 188 ? 21.753 63.448 21.350 1.00 13.87 188 ALA A O 1
ATOM 1503 N N . LEU A 1 189 ? 22.332 65.473 22.131 1.00 13.86 189 LEU A N 1
ATOM 1504 C CA . LEU A 1 189 ? 21.075 66.102 21.741 1.00 14.76 189 LEU A CA 1
ATOM 1505 C C . LEU A 1 189 ? 20.918 66.025 20.223 1.00 14.36 189 LEU A C 1
ATOM 1506 O O . LEU A 1 189 ? 21.878 66.245 19.483 1.00 14.03 189 LEU A O 1
ATOM 1511 N N . SER A 1 190 ? 19.707 65.711 19.767 1.00 13.73 190 SER A N 1
ATOM 1512 C CA . SER A 1 190 ? 19.421 65.630 18.337 1.00 14.48 190 SER A CA 1
ATOM 1513 C C . SER A 1 190 ? 18.440 66.721 17.930 1.00 15.04 190 SER A C 1
ATOM 1514 O O . SER A 1 190 ? 17.541 67.065 18.690 1.00 14.17 190 SER A O 1
ATOM 1517 N N . ILE A 1 191 ? 18.627 67.265 16.735 1.00 14.33 191 ILE A N 1
ATOM 1518 C CA . ILE A 1 191 ? 17.694 68.247 16.198 1.00 14.73 191 ILE A CA 1
ATOM 1519 C C . ILE A 1 191 ? 17.151 67.611 14.928 1.00 14.25 191 ILE A C 1
ATOM 1520 O O . ILE A 1 191 ? 17.916 67.200 14.052 1.00 14.84 191 ILE A O 1
ATOM 1525 N N . ILE A 1 192 ? 15.831 67.496 14.856 1.00 14.12 192 ILE A N 1
ATOM 1526 C CA . ILE A 1 192 ? 15.157 66.920 13.700 1.00 13.22 192 ILE A CA 1
ATOM 1527 C C . ILE A 1 192 ? 14.457 68.055 12.956 1.00 15.06 192 ILE A C 1
ATOM 1528 O O . ILE A 1 192 ? 13.583 68.708 13.520 1.00 17.45 192 ILE A O 1
ATOM 1533 N N . SER A 1 193 ? 14.849 68.294 11.706 1.00 14.04 193 SER A N 1
ATOM 1534 C CA . SER A 1 193 ? 14.241 69.353 10.889 1.00 15.32 193 SER A CA 1
ATOM 1535 C C . SER A 1 193 ? 13.346 68.642 9.884 1.00 17.06 193 SER A C 1
ATOM 1536 O O . SER A 1 193 ? 13.817 67.841 9.068 1.00 15.51 193 SER A O 1
ATOM 1539 N N . ILE A 1 194 ? 12.056 68.961 9.916 1.00 15.50 194 ILE A N 1
ATOM 1540 C CA . ILE A 1 194 ? 11.114 68.234 9.085 1.00 15.56 194 ILE A CA 1
ATOM 1541 C C . ILE A 1 194 ? 9.747 68.904 8.953 1.00 16.61 194 ILE A C 1
ATOM 1542 O O . ILE A 1 194 ? 9.402 69.801 9.722 1.00 17.75 194 ILE A O 1
ATOM 1547 N N . SER A 1 195 ? 8.988 68.455 7.958 1.00 15.93 195 SER A N 1
ATOM 1548 C CA . SER A 1 195 ? 7.611 68.894 7.754 1.00 17.85 195 SER A CA 1
ATOM 1549 C C . SER A 1 195 ? 6.914 67.663 7.192 1.00 17.98 195 SER A C 1
ATOM 1550 O O . SER A 1 195 ? 6.871 67.460 5.981 1.00 18.29 195 SER A O 1
ATOM 1553 N N . PRO A 1 196 ? 6.364 66.819 8.076 1.00 18.96 196 PRO A N 1
ATOM 1554 C CA . PRO A 1 196 ? 5.672 65.588 7.688 1.00 18.56 196 PRO A CA 1
ATOM 1555 C C . PRO A 1 196 ? 4.525 65.709 6.691 1.00 20.45 196 PRO A C 1
ATOM 1556 O O . PRO A 1 196 ? 4.232 64.740 5.992 1.00 19.72 196 PRO A O 1
ATOM 1560 N N . ARG A 1 197 ? 3.874 66.871 6.606 1.00 19.98 197 ARG A N 1
ATOM 1561 C CA . ARG A 1 197 ? 2.757 66.984 5.666 1.00 21.31 197 ARG A CA 1
ATOM 1562 C C . ARG A 1 197 ? 3.199 66.981 4.207 1.00 20.99 197 ARG A C 1
ATOM 1563 O O . ARG A 1 197 ? 2.372 66.853 3.308 1.00 22.16 197 ARG A O 1
ATOM 1571 N N . PHE A 1 198 ? 4.498 67.135 3.967 1.00 19.35 198 PHE A N 1
ATOM 1572 C CA . PHE A 1 198 ? 5.022 67.079 2.601 1.00 19.41 198 PHE A CA 1
ATOM 1573 C C . PHE A 1 198 ? 5.408 65.614 2.437 1.00 19.61 198 PHE A C 1
ATOM 1574 O O . PHE A 1 198 ? 6.473 65.186 2.886 1.00 19.10 198 PHE A O 1
ATOM 1582 N N . MET A 1 199 ? 4.527 64.852 1.796 1.00 17.07 199 MET A N 1
ATOM 1583 C CA . MET A 1 199 ? 4.719 63.416 1.638 1.00 17.50 199 MET A CA 1
ATOM 1584 C C . MET A 1 199 ? 5.338 62.896 0.350 1.00 18.25 199 MET A C 1
ATOM 1585 O O . MET A 1 199 ? 4.956 63.282 -0.753 1.00 16.91 199 MET A O 1
ATOM 1590 N N . LEU A 1 200 ? 6.287 61.984 0.520 1.00 17.61 200 LEU A N 1
ATOM 1591 C CA . LEU A 1 200 ? 6.972 61.337 -0.586 1.00 18.72 200 LEU A CA 1
ATOM 1592 C C . LEU A 1 200 ? 5.983 60.343 -1.199 1.00 18.19 200 LEU A C 1
ATOM 1593 O O . LEU A 1 200 ? 5.178 59.743 -0.481 1.00 17.33 200 LEU A O 1
ATOM 1598 N N . THR A 1 201 ? 6.020 60.188 -2.522 1.00 16.00 201 THR A N 1
ATOM 1599 C CA . THR A 1 201 ? 5.123 59.256 -3.205 1.00 15.63 201 THR A CA 1
ATOM 1600 C C . THR A 1 201 ? 5.920 58.142 -3.880 1.00 16.24 201 THR A C 1
ATOM 1601 O O . THR A 1 201 ? 7.061 58.351 -4.296 1.00 15.28 201 THR A O 1
ATOM 1605 N N . TYR A 1 202 ? 5.307 56.969 -4.000 1.00 16.22 202 TYR A N 1
ATOM 1606 C CA . TYR A 1 202 ? 5.975 55.799 -4.571 1.00 17.03 202 TYR A CA 1
ATOM 1607 C C . TYR A 1 202 ? 4.964 54.793 -5.117 1.00 18.22 202 TYR A C 1
ATOM 1608 O O . TYR A 1 202 ? 3.765 54.905 -4.855 1.00 18.03 202 TYR A O 1
ATOM 1617 N N . SER A 1 203 ? 5.458 53.807 -5.867 1.00 17.03 203 SER A N 1
ATOM 1618 C CA . SER A 1 203 ? 4.614 52.748 -6.416 1.00 17.10 203 SER A CA 1
ATOM 1619 C C . SER A 1 203 ? 5.177 51.380 -6.016 1.00 17.77 203 SER A C 1
ATOM 1620 O O . SER A 1 203 ? 4.463 50.376 -6.033 1.00 16.81 203 SER A O 1
ATOM 1623 N N . ASN A 1 204 ? 6.459 51.345 -5.658 1.00 17.26 204 ASN A N 1
ATOM 1624 C CA . ASN A 1 204 ? 7.111 50.105 -5.228 1.00 17.71 204 ASN A CA 1
ATOM 1625 C C . ASN A 1 204 ? 6.843 50.037 -3.730 1.00 18.07 204 ASN A C 1
ATOM 1626 O O . ASN A 1 204 ? 7.646 50.510 -2.925 1.00 16.83 204 ASN A O 1
ATOM 1631 N N . ALA A 1 205 ? 5.703 49.445 -3.377 1.00 17.51 205 ALA A N 1
ATOM 1632 C CA . ALA A 1 205 ? 5.243 49.362 -1.993 1.00 19.84 205 ALA A CA 1
ATOM 1633 C C . ALA A 1 205 ? 5.321 47.999 -1.316 1.00 19.51 205 ALA A C 1
ATOM 1634 O O . ALA A 1 205 ? 5.450 46.967 -1.969 1.00 20.41 205 ALA A O 1
ATOM 1636 N N . THR A 1 206 ? 5.210 48.008 0.010 1.00 20.05 206 THR A N 1
ATOM 1637 C CA . THR A 1 206 ? 5.285 46.781 0.795 1.00 20.91 206 THR A CA 1
ATOM 1638 C C . THR A 1 206 ? 4.055 45.894 0.689 1.00 21.59 206 THR A C 1
ATOM 1639 O O . THR A 1 206 ? 4.171 44.671 0.678 1.00 22.58 206 THR A O 1
ATOM 1643 N N . ASN A 1 207 ? 2.879 46.510 0.615 1.00 19.10 207 ASN A N 1
ATOM 1644 C CA . ASN A 1 207 ? 1.635 45.757 0.538 1.00 19.22 207 ASN A CA 1
ATOM 1645 C C . ASN A 1 207 ? 1.087 45.596 -0.874 1.00 19.22 207 ASN A C 1
ATOM 1646 O O . ASN A 1 207 ? 0.844 46.574 -1.578 1.00 18.30 207 ASN A O 1
ATOM 1651 N N . ASP A 1 208 ? 0.892 44.345 -1.274 1.00 19.40 208 ASP A N 1
ATOM 1652 C CA . ASP A 1 208 ? 0.342 44.026 -2.584 1.00 21.01 208 ASP A CA 1
ATOM 1653 C C . ASP A 1 208 ? -1.138 44.409 -2.527 1.00 21.43 208 ASP A C 1
ATOM 1654 O O . ASP A 1 208 ? -1.829 44.054 -1.573 1.00 22.40 208 ASP A O 1
ATOM 1659 N N . VAL A 1 209 ? -1.620 45.151 -3.522 1.00 20.69 209 VAL A N 1
ATOM 1660 C CA . VAL A 1 209 ? -3.031 45.528 -3.553 1.00 19.40 209 VAL A CA 1
ATOM 1661 C C . VAL A 1 209 ? -3.718 44.990 -4.810 1.00 20.13 209 VAL A C 1
ATOM 1662 O O . VAL A 1 209 ? -4.745 45.514 -5.244 1.00 20.84 209 VAL A O 1
ATOM 1666 N N . GLY A 1 210 ? -3.126 43.942 -5.382 1.00 20.46 210 GLY A N 1
ATOM 1667 C CA . GLY A 1 210 ? -3.682 43.286 -6.557 1.00 21.50 210 GLY A CA 1
ATOM 1668 C C . GLY A 1 210 ? -3.436 43.883 -7.930 1.00 19.74 210 GLY A C 1
ATOM 1669 O O . GLY A 1 210 ? -4.029 43.426 -8.910 1.00 19.75 210 GLY A O 1
ATOM 1670 N N . GLU A 1 211 ? -2.553 44.871 -8.023 1.00 19.16 211 GLU A N 1
ATOM 1671 C CA . GLU A 1 211 ? -2.281 45.531 -9.300 1.00 20.17 211 GLU A CA 1
ATOM 1672 C C . GLU A 1 211 ? -1.029 45.057 -10.030 1.00 20.40 211 GLU A C 1
ATOM 1673 O O . GLU A 1 211 ? -0.659 45.626 -11.057 1.00 20.35 211 GLU A O 1
ATOM 1679 N N . GLY A 1 212 ? -0.392 44.015 -9.510 1.00 20.36 212 GLY A N 1
ATOM 1680 C CA . GLY A 1 212 ? 0.836 43.505 -10.101 1.00 21.71 212 GLY A CA 1
ATOM 1681 C C . GLY A 1 212 ? 0.881 43.269 -11.601 1.00 23.02 212 GLY A C 1
ATOM 1682 O O . GLY A 1 212 ? 1.902 43.524 -12.243 1.00 23.23 212 GLY A O 1
ATOM 1683 N N . ARG A 1 213 ? -0.215 42.780 -12.168 1.00 20.29 213 ARG A N 1
ATOM 1684 C CA . ARG A 1 213 ? -0.265 42.496 -13.598 1.00 20.19 213 ARG A CA 1
ATOM 1685 C C . ARG A 1 213 ? -0.773 43.661 -14.430 1.00 21.92 213 ARG A C 1
ATOM 1686 O O . ARG A 1 213 ? -0.789 43.598 -15.662 1.00 20.68 213 ARG A O 1
ATOM 1694 N N . PHE A 1 214 ? -1.184 44.726 -13.756 1.00 20.84 214 PHE A N 1
ATOM 1695 C CA . PHE A 1 214 ? -1.734 45.886 -14.432 1.00 22.90 214 PHE A CA 1
ATOM 1696 C C . PHE A 1 214 ? -0.884 47.122 -14.161 1.00 25.07 214 PHE A C 1
ATOM 1697 O O . PHE A 1 214 ? 0.333 47.024 -14.025 1.00 30.54 214 PHE A O 1
ATOM 1705 N N . SER A 1 215 ? -1.520 48.284 -14.088 1.00 25.56 215 SER A N 1
ATOM 1706 C CA . SER A 1 215 ? -0.796 49.520 -13.820 1.00 24.52 215 SER A CA 1
ATOM 1707 C C . SER A 1 215 ? -0.878 49.776 -12.320 1.00 24.72 215 SER A C 1
ATOM 1708 O O . SER A 1 215 ? -1.968 49.874 -11.760 1.00 25.27 215 SER A O 1
ATOM 1711 N N . LYS A 1 216 ? 0.275 49.876 -11.666 1.00 22.30 216 LYS A N 1
ATOM 1712 C CA . LYS A 1 216 ? 0.305 50.093 -10.222 1.00 21.97 216 LYS A CA 1
ATOM 1713 C C . LYS A 1 216 ? 0.017 51.530 -9.803 1.00 20.85 216 LYS A C 1
ATOM 1714 O O . LYS A 1 216 ? 0.470 52.484 -10.436 1.00 19.94 216 LYS A O 1
ATOM 1720 N N . SER A 1 217 ? -0.751 51.674 -8.727 1.00 18.16 217 SER A N 1
ATOM 1721 C CA . SER A 1 217 ? -1.108 52.985 -8.204 1.00 18.86 217 SER A CA 1
ATOM 1722 C C . SER A 1 217 ? 0.058 53.629 -7.472 1.00 19.30 217 SER A C 1
ATOM 1723 O O . SER A 1 217 ? 0.963 52.943 -6.991 1.00 19.50 217 SER A O 1
ATOM 1726 N N . GLU A 1 218 ? 0.031 54.955 -7.400 1.00 18.47 218 GLU A N 1
ATOM 1727 C CA . GLU A 1 218 ? 1.038 55.693 -6.654 1.00 19.22 218 GLU A CA 1
ATOM 1728 C C . GLU A 1 218 ? 0.399 55.886 -5.281 1.00 20.20 218 GLU A C 1
ATOM 1729 O O . GLU A 1 218 ? -0.806 56.122 -5.185 1.00 18.10 218 GLU A O 1
ATOM 1735 N N . PHE A 1 219 ? 1.199 55.761 -4.228 1.00 17.43 219 PHE A N 1
ATOM 1736 C CA . PHE A 1 219 ? 0.723 55.920 -2.855 1.00 16.31 219 PHE A CA 1
ATOM 1737 C C . PHE A 1 219 ? 1.584 56.981 -2.191 1.00 16.72 219 PHE A C 1
ATOM 1738 O O . PHE A 1 219 ? 2.683 57.276 -2.660 1.00 16.45 219 PHE A O 1
ATOM 1746 N N . CYS A 1 220 ? 1.089 57.557 -1.102 1.00 16.56 220 CYS A N 1
ATOM 1747 C CA . CYS A 1 220 ? 1.862 58.553 -0.375 1.00 17.07 220 CYS A CA 1
ATOM 1748 C C . CYS A 1 220 ? 2.372 57.895 0.903 1.00 15.40 220 CYS A C 1
ATOM 1749 O O . CYS A 1 220 ? 1.857 56.858 1.323 1.00 15.58 220 CYS A O 1
ATOM 1752 N N . MET A 1 221 ? 3.408 58.470 1.503 1.00 16.20 221 MET A N 1
ATOM 1753 C CA . MET A 1 221 ? 3.902 57.944 2.767 1.00 15.09 221 MET A CA 1
ATOM 1754 C C . MET A 1 221 ? 3.023 58.573 3.844 1.00 17.51 221 MET A C 1
ATOM 1755 O O . MET A 1 221 ? 2.633 59.735 3.726 1.00 18.08 221 MET A O 1
ATOM 1760 N N . ASP A 1 222 ? 2.693 57.808 4.877 1.00 16.24 222 ASP A N 1
ATOM 1761 C CA . ASP A 1 222 ? 1.898 58.352 5.967 1.00 17.32 222 ASP A CA 1
ATOM 1762 C C . ASP A 1 222 ? 2.854 59.259 6.743 1.00 17.07 222 ASP A C 1
ATOM 1763 O O . ASP A 1 222 ? 3.979 58.861 7.065 1.00 16.63 222 ASP A O 1
ATOM 1768 N N . PRO A 1 223 ? 2.431 60.497 7.035 1.00 18.25 223 PRO A N 1
ATOM 1769 C CA . PRO A 1 223 ? 3.270 61.440 7.774 1.00 16.86 223 PRO A CA 1
ATOM 1770 C C . PRO A 1 223 ? 3.903 60.882 9.049 1.00 15.48 223 PRO A C 1
ATOM 1771 O O . PRO A 1 223 ? 5.012 61.287 9.409 1.00 15.63 223 PRO A O 1
ATOM 1775 N N . ILE A 1 224 ? 3.229 59.964 9.744 1.00 14.69 224 ILE A N 1
ATOM 1776 C CA . ILE A 1 224 ? 3.842 59.453 10.965 1.00 14.84 224 ILE A CA 1
ATOM 1777 C C . ILE A 1 224 ? 5.100 58.639 10.683 1.00 14.85 224 ILE A C 1
ATOM 1778 O O . ILE A 1 224 ? 6.003 58.609 11.512 1.00 14.80 224 ILE A O 1
ATOM 1783 N N . LEU A 1 225 ? 5.170 57.986 9.525 1.00 14.85 225 LEU A N 1
ATOM 1784 C CA . LEU A 1 225 ? 6.360 57.195 9.206 1.00 15.38 225 LEU A CA 1
ATOM 1785 C C . LEU A 1 225 ? 7.523 58.095 8.815 1.00 15.55 225 LEU A C 1
ATOM 1786 O O . LEU A 1 225 ? 8.683 57.772 9.071 1.00 14.45 225 LEU A O 1
ATOM 1791 N N . ILE A 1 226 ? 7.213 59.228 8.194 1.00 13.85 226 ILE A N 1
ATOM 1792 C CA . ILE A 1 226 ? 8.249 60.176 7.815 1.00 13.96 226 ILE A CA 1
ATOM 1793 C C . ILE A 1 226 ? 8.887 60.680 9.111 1.00 14.80 226 ILE A C 1
ATOM 1794 O O . ILE A 1 226 ? 10.112 60.778 9.226 1.00 14.56 226 ILE A O 1
ATOM 1799 N N . LEU A 1 227 ? 8.046 60.985 10.096 1.00 12.89 227 LEU A N 1
ATOM 1800 C CA . LEU A 1 227 ? 8.530 61.469 11.382 1.00 11.95 227 LEU A CA 1
ATOM 1801 C C . LEU A 1 227 ? 9.200 60.359 12.200 1.00 12.30 227 LEU A C 1
ATOM 1802 O O . LEU A 1 227 ? 10.295 60.551 12.736 1.00 12.96 227 LEU A O 1
ATOM 1807 N N . MET A 1 228 ? 8.554 59.201 12.290 1.00 11.79 228 MET A N 1
ATOM 1808 C CA . MET A 1 228 ? 9.119 58.090 13.056 1.00 13.04 228 MET A CA 1
ATOM 1809 C C . MET A 1 228 ? 10.472 57.669 12.495 1.00 12.26 228 MET A C 1
ATOM 1810 O O . MET A 1 228 ? 11.351 57.247 13.243 1.00 12.60 228 MET A O 1
ATOM 1815 N N . HIS A 1 229 ? 10.638 57.783 11.180 1.00 12.57 229 HIS A N 1
ATOM 1816 C CA . HIS A 1 229 ? 11.915 57.440 10.559 1.00 11.84 229 HIS A CA 1
ATOM 1817 C C . HIS A 1 229 ? 13.006 58.316 11.179 1.00 13.14 229 HIS A C 1
ATOM 1818 O O . HIS A 1 229 ? 14.072 57.818 11.556 1.00 12.76 229 HIS A O 1
ATOM 1825 N N . GLU A 1 230 ? 12.747 59.619 11.296 1.00 12.02 230 GLU A N 1
ATOM 1826 C CA . GLU A 1 230 ? 13.734 60.516 11.890 1.00 11.65 230 GLU A CA 1
ATOM 1827 C C . GLU A 1 230 ? 13.894 60.230 13.383 1.00 11.70 230 GLU A C 1
ATOM 1828 O O . GLU A 1 230 ? 14.988 60.374 13.932 1.00 12.38 230 GLU A O 1
ATOM 1834 N N . LEU A 1 231 ? 12.814 59.826 14.048 1.00 11.47 231 LEU A N 1
ATOM 1835 C CA . LEU A 1 231 ? 12.908 59.508 15.473 1.00 11.32 231 LEU A CA 1
ATOM 1836 C C . LEU A 1 231 ? 13.851 58.314 15.664 1.00 12.57 231 LEU A C 1
ATOM 1837 O O . LEU A 1 231 ? 14.456 58.153 16.724 1.00 12.58 231 LEU A O 1
ATOM 1842 N N . ASN A 1 232 ? 13.975 57.475 14.638 1.00 12.73 232 ASN A N 1
ATOM 1843 C CA . ASN A 1 232 ? 14.888 56.335 14.732 1.00 12.27 232 ASN A CA 1
ATOM 1844 C C . ASN A 1 232 ? 16.324 56.845 14.740 1.00 11.35 232 ASN A C 1
ATOM 1845 O O . ASN A 1 232 ? 17.170 56.317 15.463 1.00 13.12 232 ASN A O 1
ATOM 1850 N N . HIS A 1 233 ? 16.614 57.855 13.924 1.00 11.05 233 HIS A N 1
ATOM 1851 C CA . HIS A 1 233 ? 17.958 58.426 13.924 1.00 12.14 233 HIS A CA 1
ATOM 1852 C C . HIS A 1 233 ? 18.210 59.000 15.317 1.00 13.98 233 HIS A C 1
ATOM 1853 O O . HIS A 1 233 ? 19.304 58.865 15.867 1.00 12.85 233 HIS A O 1
ATOM 1860 N N . ALA A 1 234 ? 17.187 59.636 15.888 1.00 13.54 234 ALA A N 1
ATOM 1861 C CA . ALA A 1 234 ? 17.309 60.225 17.224 1.00 12.24 234 ALA A CA 1
ATOM 1862 C C . ALA A 1 234 ? 17.571 59.150 18.270 1.00 12.67 234 ALA A C 1
ATOM 1863 O O . ALA A 1 234 ? 18.302 59.381 19.237 1.00 12.73 234 ALA A O 1
ATOM 1865 N N . MET A 1 235 ? 16.966 57.978 18.089 1.00 12.56 235 MET A N 1
ATOM 1866 C CA . MET A 1 235 ? 17.185 56.873 19.020 1.00 14.49 235 MET A CA 1
ATOM 1867 C C . MET A 1 235 ? 18.650 56.445 18.961 1.00 14.60 235 MET A C 1
ATOM 1868 O O . MET A 1 235 ? 19.299 56.255 19.993 1.00 13.79 235 MET A O 1
ATOM 1873 N N . HIS A 1 236 ? 19.175 56.295 17.749 1.00 15.07 236 HIS A N 1
ATOM 1874 C CA . HIS A 1 236 ? 20.568 55.895 17.586 1.00 14.14 236 HIS A CA 1
ATOM 1875 C C . HIS A 1 236 ? 21.481 56.938 18.226 1.00 16.09 236 HIS A C 1
ATOM 1876 O O . HIS A 1 236 ? 22.463 56.591 18.889 1.00 14.77 236 HIS A O 1
ATOM 1883 N N . ASN A 1 237 ? 21.146 58.214 18.036 1.00 13.27 237 ASN A N 1
ATOM 1884 C CA . ASN A 1 237 ? 21.938 59.315 18.588 1.00 13.68 237 ASN A CA 1
ATOM 1885 C C . ASN A 1 237 ? 21.881 59.381 20.112 1.00 14.33 237 ASN A C 1
ATOM 1886 O O . ASN A 1 237 ? 22.882 59.664 20.765 1.00 15.55 237 ASN A O 1
ATOM 1891 N N . LEU A 1 238 ? 20.701 59.146 20.668 1.00 14.10 238 LEU A N 1
ATOM 1892 C CA . LEU A 1 238 ? 20.521 59.188 22.112 1.00 14.19 238 LEU A CA 1
ATOM 1893 C C . LEU A 1 238 ? 21.290 58.072 22.814 1.00 14.34 238 LEU A C 1
ATOM 1894 O O . LEU A 1 238 ? 21.893 58.289 23.863 1.00 13.78 238 LEU A O 1
ATOM 1899 N N . TYR A 1 239 ? 21.262 56.877 22.230 1.00 13.09 239 TYR A N 1
ATOM 1900 C CA . TYR A 1 239 ? 21.942 55.730 22.823 1.00 14.25 239 TYR A CA 1
ATOM 1901 C C . TYR A 1 239 ? 23.399 55.577 22.394 1.00 15.42 239 TYR A C 1
ATOM 1902 O O . TYR A 1 239 ? 24.065 54.600 22.747 1.00 14.98 239 TYR A O 1
ATOM 1911 N N . GLY A 1 240 ? 23.884 56.554 21.635 1.00 13.86 240 GLY A N 1
ATOM 1912 C CA . GLY A 1 240 ? 25.273 56.560 21.206 1.00 15.71 240 GLY A CA 1
ATOM 1913 C C . GLY A 1 240 ? 25.720 55.453 20.274 1.00 15.83 240 GLY A C 1
ATOM 1914 O O . GLY A 1 240 ? 26.875 55.018 20.333 1.00 16.75 240 GLY A O 1
ATOM 1915 N N . ILE A 1 241 ? 24.824 55.002 19.404 1.00 14.63 241 ILE A N 1
ATOM 1916 C CA . ILE A 1 241 ? 25.172 53.944 18.466 1.00 14.55 241 ILE A CA 1
ATOM 1917 C C . ILE A 1 241 ? 25.049 54.375 17.007 1.00 15.18 241 ILE A C 1
ATOM 1918 O O . ILE A 1 241 ? 24.960 53.535 16.109 1.00 15.30 241 ILE A O 1
ATOM 1923 N N . ALA A 1 242 ? 25.048 55.683 16.766 1.00 15.35 242 ALA A N 1
ATOM 1924 C CA . ALA A 1 242 ? 24.948 56.194 15.400 1.00 16.44 242 ALA A CA 1
ATOM 1925 C C . ALA A 1 242 ? 26.157 55.745 14.581 1.00 17.92 242 ALA A C 1
ATOM 1926 O O . ALA A 1 242 ? 27.279 55.701 15.089 1.00 15.96 242 ALA A O 1
ATOM 1928 N N . ILE A 1 243 ? 25.922 55.401 13.319 1.00 18.63 243 ILE A N 1
ATOM 1929 C CA . ILE A 1 243 ? 27.001 54.971 12.428 1.00 20.10 243 ILE A CA 1
ATOM 1930 C C . ILE A 1 243 ? 27.477 56.192 11.650 1.00 20.14 243 ILE A C 1
ATOM 1931 O O . ILE A 1 243 ? 26.662 56.944 11.115 1.00 19.33 243 ILE A O 1
ATOM 1936 N N . PRO A 1 244 ? 28.801 56.413 11.580 1.00 20.61 244 PRO A N 1
ATOM 1937 C CA . PRO A 1 244 ? 29.331 57.569 10.850 1.00 21.35 244 PRO A CA 1
ATOM 1938 C C . PRO A 1 244 ? 28.786 57.625 9.424 1.00 22.79 244 PRO A C 1
ATOM 1939 O O . PRO A 1 244 ? 28.598 56.590 8.781 1.00 20.05 244 PRO A O 1
ATOM 1943 N N . ASN A 1 245 ? 28.538 58.835 8.932 1.00 23.84 245 ASN A N 1
ATOM 1944 C CA . ASN A 1 245 ? 27.994 59.012 7.590 1.00 28.35 245 ASN A CA 1
ATOM 1945 C C . ASN A 1 245 ? 28.915 58.543 6.464 1.00 28.41 245 ASN A C 1
ATOM 1946 O O . ASN A 1 245 ? 28.483 58.433 5.318 1.00 28.58 245 ASN A O 1
ATOM 1951 N N . ASP A 1 246 ? 30.175 58.261 6.784 1.00 27.72 246 ASP A N 1
ATOM 1952 C CA . ASP A 1 246 ? 31.120 57.799 5.768 1.00 29.40 246 ASP A CA 1
ATOM 1953 C C . ASP A 1 246 ? 30.995 56.299 5.507 1.00 27.65 246 ASP A C 1
ATOM 1954 O O . ASP A 1 246 ? 31.671 55.755 4.633 1.00 26.76 246 ASP A O 1
ATOM 1959 N N . GLN A 1 247 ? 30.139 55.634 6.276 1.00 23.93 247 GLN A N 1
ATOM 1960 C CA . GLN A 1 247 ? 29.903 54.199 6.112 1.00 21.60 247 GLN A CA 1
ATOM 1961 C C . GLN A 1 247 ? 28.732 54.070 5.145 1.00 20.97 247 GLN A C 1
ATOM 1962 O O . GLN A 1 247 ? 27.584 54.290 5.517 1.00 17.37 247 GLN A O 1
ATOM 1968 N N . THR A 1 248 ? 29.025 53.701 3.904 1.00 19.05 248 THR A N 1
ATOM 1969 C CA . THR A 1 248 ? 27.991 53.625 2.878 1.00 18.21 248 THR A CA 1
ATOM 1970 C C . THR A 1 248 ? 28.156 52.465 1.907 1.00 19.54 248 THR A C 1
ATOM 1971 O O . THR A 1 248 ? 29.179 51.784 1.899 1.00 16.92 248 THR A O 1
ATOM 1975 N N . ILE A 1 249 ? 27.128 52.257 1.089 1.00 17.95 249 ILE A N 1
ATOM 1976 C CA . ILE A 1 249 ? 27.152 51.248 0.040 1.00 17.00 249 ILE A CA 1
ATOM 1977 C C . ILE A 1 249 ? 26.679 51.975 -1.221 1.00 19.84 249 ILE A C 1
ATOM 1978 O O . ILE A 1 249 ? 25.617 52.601 -1.227 1.00 19.02 249 ILE A O 1
ATOM 1983 N N . SER A 1 250 ? 27.483 51.926 -2.280 1.00 17.68 250 SER A N 1
ATOM 1984 C CA . SER A 1 250 ? 27.134 52.613 -3.522 1.00 17.34 250 SER A CA 1
ATOM 1985 C C . SER A 1 250 ? 25.920 51.981 -4.183 1.00 18.24 250 SER A C 1
ATOM 1986 O O . SER A 1 250 ? 25.922 50.794 -4.515 1.00 17.99 250 SER A O 1
ATOM 1989 N N . SER A 1 251 ? 24.883 52.794 -4.376 1.00 18.79 251 SER A N 1
ATOM 1990 C CA . SER A 1 251 ? 23.629 52.321 -4.948 1.00 19.77 251 SER A CA 1
ATOM 1991 C C . SER A 1 251 ? 23.076 53.289 -5.991 1.00 18.08 251 SER A C 1
ATOM 1992 O O . SER A 1 251 ? 23.732 54.253 -6.375 1.00 20.02 251 SER A O 1
ATOM 1995 N N . VAL A 1 252 ? 21.851 53.017 -6.428 1.00 20.92 252 VAL A N 1
ATOM 1996 C CA . VAL A 1 252 ? 21.180 53.860 -7.408 1.00 22.20 252 VAL A CA 1
ATOM 1997 C C . VAL A 1 252 ? 19.705 54.002 -7.056 1.00 23.24 252 VAL A C 1
ATOM 1998 O O . VAL A 1 252 ? 19.141 53.192 -6.325 1.00 23.95 252 VAL A O 1
ATOM 2002 N N . THR A 1 253 ? 19.088 55.049 -7.585 1.00 25.79 253 THR A N 1
ATOM 2003 C CA . THR A 1 253 ? 17.672 55.297 -7.367 1.00 27.28 253 THR A CA 1
ATOM 2004 C C . THR A 1 253 ? 17.283 56.357 -8.388 1.00 30.29 253 THR A C 1
ATOM 2005 O O . THR A 1 253 ? 18.137 56.857 -9.122 1.00 30.07 253 THR A O 1
ATOM 2009 N N . SER A 1 254 ? 16.003 56.692 -8.453 1.00 32.30 254 SER A N 1
ATOM 2010 C CA . SER A 1 254 ? 15.560 57.701 -9.401 1.00 36.03 254 SER A CA 1
ATOM 2011 C C . SER A 1 254 ? 14.626 58.682 -8.709 1.00 39.22 254 SER A C 1
ATOM 2012 O O . SER A 1 254 ? 13.627 58.283 -8.104 1.00 38.12 254 SER A O 1
ATOM 2015 N N . ASN A 1 255 ? 14.974 59.965 -8.790 1.00 41.35 255 ASN A N 1
ATOM 2016 C CA . ASN A 1 255 ? 14.198 61.028 -8.160 1.00 44.22 255 ASN A CA 1
ATOM 2017 C C . ASN A 1 255 ? 12.863 61.286 -8.838 1.00 45.47 255 ASN A C 1
ATOM 2018 O O . ASN A 1 255 ? 12.403 60.492 -9.659 1.00 45.20 255 ASN A O 1
ATOM 2023 N N . ILE A 1 256 ? 12.250 62.413 -8.484 1.00 48.49 256 ILE A N 1
ATOM 2024 C CA . ILE A 1 256 ? 10.952 62.807 -9.021 1.00 50.60 256 ILE A CA 1
ATOM 2025 C C . ILE A 1 256 ? 10.998 63.240 -10.488 1.00 52.32 256 ILE A C 1
ATOM 2026 O O . ILE A 1 256 ? 9.955 63.431 -11.116 1.00 52.72 256 ILE A O 1
ATOM 2031 N N . PHE A 1 257 ? 12.206 63.394 -11.025 1.00 54.23 257 PHE A N 1
ATOM 2032 C CA . PHE A 1 257 ? 12.396 63.800 -12.415 1.00 56.53 257 PHE A CA 1
ATOM 2033 C C . PHE A 1 257 ? 13.430 62.928 -13.132 1.00 58.09 257 PHE A C 1
ATOM 2034 O O . PHE A 1 257 ? 13.081 62.128 -14.001 1.00 59.38 257 PHE A O 1
ATOM 2042 N N . TYR A 1 258 ? 14.700 63.094 -12.762 1.00 58.82 258 TYR A N 1
ATOM 2043 C CA . TYR A 1 258 ? 15.806 62.345 -13.361 1.00 59.35 258 TYR A CA 1
ATOM 2044 C C . TYR A 1 258 ? 15.608 60.833 -13.364 1.00 57.52 258 TYR A C 1
ATOM 2045 O O . TYR A 1 258 ? 14.699 60.308 -12.722 1.00 57.70 258 TYR A O 1
ATOM 2054 N N . SER A 1 259 ? 16.480 60.142 -14.093 1.00 55.16 259 SER A N 1
ATOM 2055 C CA . SER A 1 259 ? 16.434 58.689 -14.186 1.00 52.53 259 SER A CA 1
ATOM 2056 C C . SER A 1 259 ? 17.472 58.090 -13.242 1.00 50.64 259 SER A C 1
ATOM 2057 O O . SER A 1 259 ? 18.241 58.814 -12.613 1.00 49.81 259 SER A O 1
ATOM 2060 N N . GLN A 1 260 ? 17.489 56.764 -13.159 1.00 49.03 260 GLN A N 1
ATOM 2061 C CA . GLN A 1 260 ? 18.406 56.041 -12.284 1.00 47.26 260 GLN A CA 1
ATOM 2062 C C . GLN A 1 260 ? 19.789 56.680 -12.179 1.00 44.78 260 GLN A C 1
ATOM 2063 O O . GLN A 1 260 ? 20.531 56.742 -13.160 1.00 44.80 260 GLN A O 1
ATOM 2069 N N . TYR A 1 261 ? 20.121 57.158 -10.982 1.00 41.29 261 TYR A N 1
ATOM 2070 C CA . TYR A 1 261 ? 21.410 57.794 -10.717 1.00 38.99 261 TYR A CA 1
ATOM 2071 C C . TYR A 1 261 ? 22.050 57.202 -9.460 1.00 37.68 261 TYR A C 1
ATOM 2072 O O . TYR A 1 261 ? 21.355 56.745 -8.560 1.00 35.19 261 TYR A O 1
ATOM 2081 N N . ASN A 1 262 ? 23.377 57.214 -9.403 1.00 37.97 262 ASN A N 1
ATOM 2082 C CA . ASN A 1 262 ? 24.098 56.652 -8.267 1.00 37.26 262 ASN A CA 1
ATOM 2083 C C . ASN A 1 262 ? 24.069 57.505 -6.997 1.00 34.67 262 ASN A C 1
ATOM 2084 O O . ASN A 1 262 ? 24.083 58.733 -7.047 1.00 33.45 262 ASN A O 1
ATOM 2089 N N . VAL A 1 263 ? 24.031 56.829 -5.855 1.00 30.52 263 VAL A N 1
ATOM 2090 C CA . VAL A 1 263 ? 23.998 57.495 -4.562 1.00 27.66 263 VAL A CA 1
ATOM 2091 C C . VAL A 1 263 ? 24.737 56.647 -3.533 1.00 24.91 263 VAL A C 1
ATOM 2092 O O . VAL A 1 263 ? 24.803 55.425 -3.660 1.00 24.69 263 VAL A O 1
ATOM 2096 N N . LYS A 1 264 ? 25.302 57.298 -2.523 1.00 22.99 264 LYS A N 1
ATOM 2097 C CA . LYS A 1 264 ? 26.004 56.579 -1.466 1.00 24.49 264 LYS A CA 1
ATOM 2098 C C . LYS A 1 264 ? 25.032 56.378 -0.313 1.00 24.78 264 LYS A C 1
ATOM 2099 O O . LYS A 1 264 ? 24.825 57.282 0.500 1.00 24.99 264 LYS A O 1
ATOM 2105 N N . LEU A 1 265 ? 24.431 55.193 -0.257 1.00 21.43 265 LEU A N 1
ATOM 2106 C CA . LEU A 1 265 ? 23.463 54.862 0.785 1.00 19.50 265 LEU A CA 1
ATOM 2107 C C . LEU A 1 265 ? 24.149 54.659 2.132 1.00 19.64 265 LEU A C 1
ATOM 2108 O O . LEU A 1 265 ? 24.925 53.717 2.316 1.00 16.57 265 LEU A O 1
ATOM 2113 N N . GLU A 1 266 ? 23.859 55.549 3.074 1.00 17.03 266 GLU A N 1
ATOM 2114 C CA . GLU A 1 266 ? 24.456 55.467 4.402 1.00 17.28 266 GLU A CA 1
ATOM 2115 C C . GLU A 1 266 ? 23.895 54.310 5.212 1.00 17.08 266 GLU A C 1
ATOM 2116 O O . GLU A 1 266 ? 22.700 54.008 5.146 1.00 15.18 266 GLU A O 1
ATOM 2122 N N . TYR A 1 267 ? 24.762 53.657 5.981 1.00 13.52 267 TYR A N 1
ATOM 2123 C CA . TYR A 1 267 ? 24.324 52.548 6.808 1.00 12.86 267 TYR A CA 1
ATOM 2124 C C . TYR A 1 267 ? 23.337 53.060 7.858 1.00 13.28 267 TYR A C 1
ATOM 2125 O O . TYR A 1 267 ? 22.480 52.318 8.327 1.00 12.69 267 TYR A O 1
ATOM 2134 N N . ALA A 1 268 ? 23.461 54.334 8.213 1.00 13.72 268 ALA A N 1
ATOM 2135 C CA . ALA A 1 268 ? 22.554 54.944 9.188 1.00 14.11 268 ALA A CA 1
ATOM 2136 C C . ALA A 1 268 ? 21.126 54.913 8.636 1.00 14.03 268 ALA A C 1
ATOM 2137 O O . ALA A 1 268 ? 20.162 54.699 9.378 1.00 14.73 268 ALA A O 1
ATOM 2139 N N . GLU A 1 269 ? 20.994 55.130 7.330 1.00 13.13 269 GLU A N 1
ATOM 2140 C CA . GLU A 1 269 ? 19.685 55.113 6.685 1.00 13.98 269 GLU A CA 1
ATOM 2141 C C . GLU A 1 269 ? 19.144 53.690 6.634 1.00 13.70 269 GLU A C 1
ATOM 2142 O O . GLU A 1 269 ? 17.951 53.455 6.832 1.00 12.39 269 GLU A O 1
ATOM 2148 N N . ILE A 1 270 ? 20.027 52.738 6.356 1.00 14.22 270 ILE A N 1
ATOM 2149 C CA . ILE A 1 270 ? 19.627 51.343 6.285 1.00 13.17 270 ILE A CA 1
ATOM 2150 C C . ILE A 1 270 ? 19.032 50.881 7.616 1.00 12.15 270 ILE A C 1
ATOM 2151 O O . ILE A 1 270 ? 18.027 50.169 7.639 1.00 14.29 270 ILE A O 1
ATOM 2156 N N . TYR A 1 271 ? 19.641 51.282 8.727 1.00 11.70 271 TYR A N 1
ATOM 2157 C CA . TYR A 1 271 ? 19.113 50.887 10.027 1.00 11.78 271 TYR A CA 1
ATOM 2158 C C . TYR A 1 271 ? 17.820 51.622 10.367 1.00 12.36 271 TYR A C 1
ATOM 2159 O O . TYR A 1 271 ? 16.895 51.031 10.923 1.00 13.01 271 TYR A O 1
ATOM 2168 N N . ALA A 1 272 ? 17.752 52.906 10.034 1.00 10.96 272 ALA A N 1
ATOM 2169 C CA . ALA A 1 272 ? 16.542 53.683 10.312 1.00 11.44 272 ALA A CA 1
ATOM 2170 C C . ALA A 1 272 ? 15.351 53.100 9.541 1.00 13.39 272 ALA A C 1
ATOM 2171 O O . ALA A 1 272 ? 14.224 53.058 10.047 1.00 13.00 272 ALA A O 1
ATOM 2173 N N . PHE A 1 273 ? 15.601 52.646 8.315 1.00 13.22 273 PHE A N 1
ATOM 2174 C CA . PHE A 1 273 ? 14.539 52.060 7.505 1.00 13.37 273 PHE A CA 1
ATOM 2175 C C . PHE A 1 273 ? 14.257 50.633 7.973 1.00 15.59 273 PHE A C 1
ATOM 2176 O O . PHE A 1 273 ? 13.109 50.269 8.226 1.00 15.37 273 PHE A O 1
ATOM 2184 N N . GLY A 1 274 ? 15.308 49.823 8.075 1.00 14.71 274 GLY A N 1
ATOM 2185 C CA . GLY A 1 274 ? 15.144 48.459 8.544 1.00 15.43 274 GLY A CA 1
ATOM 2186 C C . GLY A 1 274 ? 14.676 47.448 7.513 1.00 16.84 274 GLY A C 1
ATOM 2187 O O . GLY A 1 274 ? 14.729 47.693 6.310 1.00 17.39 274 GLY A O 1
ATOM 2188 N N . GLY A 1 275 ? 14.209 46.303 7.997 1.00 16.96 275 GLY A N 1
ATOM 2189 C CA . GLY A 1 275 ? 13.742 45.258 7.101 1.00 18.94 275 GLY A CA 1
ATOM 2190 C C . GLY A 1 275 ? 14.892 44.517 6.436 1.00 18.91 275 GLY A C 1
ATOM 2191 O O . GLY A 1 275 ? 16.029 44.605 6.893 1.00 17.81 275 GLY A O 1
ATOM 2192 N N . PRO A 1 276 ? 14.625 43.775 5.349 1.00 18.94 276 PRO A N 1
ATOM 2193 C CA . PRO A 1 276 ? 15.629 43.003 4.601 1.00 20.53 276 PRO A CA 1
ATOM 2194 C C . PRO A 1 276 ? 16.827 43.834 4.137 1.00 20.74 276 PRO A C 1
ATOM 2195 O O . PRO A 1 276 ? 17.916 43.300 3.915 1.00 21.97 276 PRO A O 1
ATOM 2199 N N . THR A 1 277 ? 16.614 45.139 3.987 1.00 19.14 277 THR A N 1
ATOM 2200 C CA . THR A 1 277 ? 17.658 46.065 3.552 1.00 18.65 277 THR 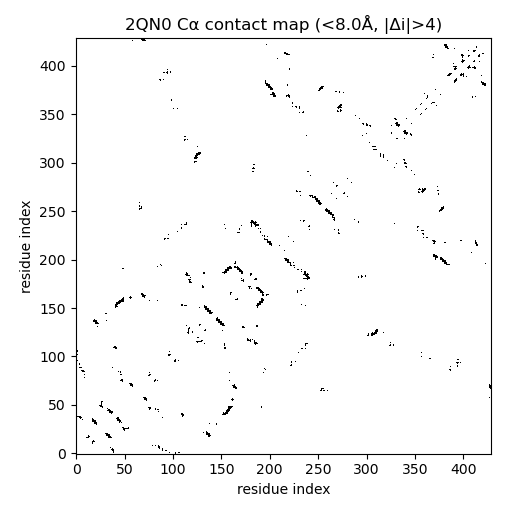A CA 1
ATOM 2201 C C . THR A 1 277 ? 18.890 46.002 4.446 1.00 17.45 277 THR A C 1
ATOM 2202 O O . THR A 1 277 ? 20.001 46.284 4.001 1.00 17.62 277 THR A O 1
ATOM 2206 N N . ILE A 1 278 ? 18.689 45.643 5.710 1.00 16.58 278 ILE A N 1
ATOM 2207 C CA . ILE A 1 278 ? 19.795 45.549 6.655 1.00 15.16 278 ILE A CA 1
ATOM 2208 C C . ILE A 1 278 ? 20.857 44.584 6.126 1.00 16.45 278 ILE A C 1
ATOM 2209 O O . ILE A 1 278 ? 22.045 44.749 6.399 1.00 17.25 278 ILE A O 1
ATOM 2214 N N . ASP A 1 279 ? 20.426 43.591 5.355 1.00 16.96 279 ASP A N 1
ATOM 2215 C CA . ASP A 1 279 ? 21.352 42.609 4.796 1.00 19.07 279 ASP A CA 1
ATOM 2216 C C . ASP A 1 279 ? 22.313 43.193 3.761 1.00 19.69 279 ASP A C 1
ATOM 2217 O O . ASP A 1 279 ? 23.272 42.531 3.356 1.00 19.24 279 ASP A O 1
ATOM 2222 N N . LEU A 1 280 ? 22.056 44.422 3.321 1.00 17.35 280 LEU A N 1
ATOM 2223 C CA . LEU A 1 280 ? 22.944 45.067 2.355 1.00 18.36 280 LEU A CA 1
ATOM 2224 C C . LEU A 1 280 ? 24.272 45.379 3.040 1.00 18.00 280 LEU A C 1
ATOM 2225 O O . LEU A 1 280 ? 25.303 45.506 2.383 1.00 16.55 280 LEU A O 1
ATOM 2230 N N . ILE A 1 281 ? 24.243 45.519 4.363 1.00 16.32 281 ILE A N 1
ATOM 2231 C CA . ILE A 1 281 ? 25.469 45.789 5.112 1.00 15.60 281 ILE A CA 1
ATOM 2232 C C . ILE A 1 281 ? 26.138 44.437 5.363 1.00 15.59 281 ILE A C 1
ATOM 2233 O O . ILE A 1 281 ? 25.508 43.523 5.894 1.00 16.35 281 ILE A O 1
ATOM 2238 N N . PRO A 1 282 ? 27.417 44.293 4.982 1.00 16.94 282 PRO A N 1
ATOM 2239 C CA . PRO A 1 282 ? 28.113 43.018 5.198 1.00 18.32 282 PRO A CA 1
ATOM 2240 C C . PRO A 1 282 ? 27.977 42.579 6.655 1.00 19.25 282 PRO A C 1
ATOM 2241 O O . PRO A 1 282 ? 28.184 43.374 7.570 1.00 18.56 282 PRO A O 1
ATOM 2245 N N . LYS A 1 283 ? 27.631 41.315 6.870 1.00 21.42 283 LYS A N 1
ATOM 2246 C CA . LYS A 1 283 ? 27.454 40.807 8.223 1.00 24.20 283 LYS A CA 1
ATOM 2247 C C . LYS A 1 283 ? 28.646 41.134 9.119 1.00 23.24 283 LYS A C 1
ATOM 2248 O O . LYS A 1 283 ? 28.476 41.488 10.288 1.00 22.68 283 LYS A O 1
ATOM 2254 N N . SER A 1 284 ? 29.851 41.025 8.571 1.00 23.08 284 SER A N 1
ATOM 2255 C CA . SER A 1 284 ? 31.058 41.310 9.340 1.00 23.03 284 SER A CA 1
ATOM 2256 C C . SER A 1 284 ? 31.130 42.779 9.755 1.00 21.67 284 SER A C 1
ATOM 2257 O O . SER A 1 284 ? 31.649 43.105 10.825 1.00 19.78 284 SER A O 1
ATOM 2260 N N . ALA A 1 285 ? 30.611 43.665 8.908 1.00 18.27 285 ALA A N 1
ATOM 2261 C CA . ALA A 1 285 ? 30.604 45.095 9.217 1.00 19.08 285 ALA A CA 1
ATOM 2262 C C . ALA A 1 285 ? 29.540 45.384 10.280 1.00 17.76 285 ALA A C 1
ATOM 2263 O O . ALA A 1 285 ? 29.755 46.199 11.180 1.00 17.46 285 ALA A O 1
ATOM 2265 N N . ARG A 1 286 ? 28.387 44.727 10.174 1.00 18.71 286 ARG A N 1
ATOM 2266 C CA . ARG A 1 286 ? 27.333 44.925 11.167 1.00 18.83 286 ARG A CA 1
ATOM 2267 C C . ARG A 1 286 ? 27.872 44.531 12.542 1.00 19.90 286 ARG A C 1
ATOM 2268 O O . ARG A 1 286 ? 27.677 45.245 13.526 1.00 16.71 286 ARG A O 1
ATOM 2276 N N . LYS A 1 287 ? 28.553 43.390 12.602 1.00 19.11 287 LYS A N 1
ATOM 2277 C CA . LYS A 1 287 ? 29.126 42.907 13.856 1.00 20.56 287 LYS A CA 1
ATOM 2278 C C . LYS A 1 287 ? 30.178 43.877 14.378 1.00 18.67 287 LYS A C 1
ATOM 2279 O O . LYS A 1 287 ? 30.259 44.133 15.581 1.00 20.55 287 LYS A O 1
ATOM 2285 N N . TYR A 1 288 ? 30.988 44.410 13.468 1.00 18.76 288 TYR A N 1
ATOM 2286 C CA . TYR A 1 288 ? 32.032 45.361 13.826 1.00 18.33 288 TYR A CA 1
ATOM 2287 C C . TYR A 1 288 ? 31.455 46.578 14.558 1.00 20.60 288 TYR A C 1
ATOM 2288 O O . TYR A 1 288 ? 31.927 46.955 15.630 1.00 17.72 288 TYR A O 1
ATOM 2297 N N . PHE A 1 289 ? 30.432 47.198 13.981 1.00 18.92 289 PHE A N 1
ATOM 2298 C CA . PHE A 1 289 ? 29.843 48.370 14.621 1.00 19.20 289 PHE A CA 1
ATOM 2299 C C . PHE A 1 289 ? 29.153 48.037 15.935 1.00 17.32 289 PHE A C 1
ATOM 2300 O O . PHE A 1 289 ? 29.166 48.843 16.863 1.00 19.32 289 PHE A O 1
ATOM 2308 N N . GLU A 1 290 ? 28.565 46.850 16.029 1.00 17.27 290 GLU A N 1
ATOM 2309 C CA . GLU A 1 290 ? 27.907 46.460 17.266 1.00 18.61 290 GLU A CA 1
ATOM 2310 C C . GLU A 1 290 ? 28.952 46.265 18.363 1.00 19.84 290 GLU A C 1
ATOM 2311 O O . GLU A 1 290 ? 28.751 46.688 19.500 1.00 17.70 290 GLU A O 1
ATOM 2317 N N . GLU A 1 291 ? 30.068 45.626 18.018 1.00 19.11 291 GLU A N 1
ATOM 2318 C CA . GLU A 1 291 ? 31.143 45.394 18.983 1.00 20.35 291 GLU A CA 1
ATOM 2319 C C . GLU A 1 291 ? 31.785 46.723 19.379 1.00 19.03 291 GLU A C 1
ATOM 2320 O O . GLU A 1 291 ? 32.198 46.910 20.524 1.00 20.49 291 GLU A O 1
ATOM 2326 N N . LYS A 1 292 ? 31.870 47.644 18.424 1.00 19.52 292 LYS A N 1
ATOM 2327 C CA . LYS A 1 292 ? 32.445 48.955 18.681 1.00 21.02 292 LYS A CA 1
ATOM 2328 C C . LYS A 1 292 ? 31.557 49.668 19.708 1.00 19.83 292 LYS A C 1
ATOM 2329 O O . LYS A 1 292 ? 32.049 50.304 20.641 1.00 18.58 292 LYS A O 1
ATOM 2335 N N . ALA A 1 293 ? 30.245 49.545 19.534 1.00 18.24 293 ALA A N 1
ATOM 2336 C CA . ALA A 1 293 ? 29.292 50.161 20.455 1.00 19.10 293 ALA A CA 1
ATOM 2337 C C . ALA A 1 293 ? 29.451 49.543 21.842 1.00 19.09 293 ALA A C 1
ATOM 2338 O O . ALA A 1 293 ? 29.434 50.248 22.851 1.00 19.03 293 ALA A O 1
ATOM 2340 N N . LEU A 1 294 ? 29.606 48.225 21.895 1.00 17.21 294 LEU A N 1
ATOM 2341 C CA . LEU A 1 294 ? 29.778 47.554 23.180 1.00 18.61 294 LEU A CA 1
ATOM 2342 C C . LEU A 1 294 ? 31.017 48.085 23.900 1.00 19.03 294 LEU A C 1
ATOM 2343 O O . LEU A 1 294 ? 30.987 48.298 25.115 1.00 21.10 294 LEU A O 1
ATOM 2348 N N . ASP A 1 295 ? 32.102 48.310 23.164 1.00 20.15 295 ASP A N 1
ATOM 2349 C CA . ASP A 1 295 ? 33.320 48.831 23.784 1.00 20.48 295 ASP A CA 1
ATOM 2350 C C . ASP A 1 295 ? 33.094 50.236 24.319 1.00 20.97 295 ASP A C 1
ATOM 2351 O O . ASP A 1 295 ? 33.621 50.596 25.373 1.00 19.01 295 ASP A O 1
ATOM 2356 N N . TYR A 1 296 ? 32.321 51.039 23.593 1.00 20.56 296 TYR A N 1
ATOM 2357 C CA . TYR A 1 296 ? 32.033 52.391 24.057 1.00 20.25 296 TYR A CA 1
ATOM 2358 C C . TYR A 1 296 ? 31.174 52.310 25.317 1.00 18.15 296 TYR A C 1
ATOM 2359 O O . TYR A 1 296 ? 31.305 53.138 26.219 1.00 20.77 296 TYR A O 1
ATOM 2368 N N . TYR A 1 297 ? 30.297 51.312 25.379 1.00 17.60 297 TYR A N 1
ATOM 2369 C CA . TYR A 1 297 ? 29.440 51.133 26.548 1.00 18.21 297 TYR A CA 1
ATOM 2370 C C . TYR A 1 297 ? 30.278 50.716 27.752 1.00 20.42 297 TYR A C 1
ATOM 2371 O O . TYR A 1 297 ? 30.012 51.136 28.877 1.00 18.27 297 TYR A O 1
ATOM 2380 N N . ARG A 1 298 ? 31.291 49.885 27.521 1.00 19.92 298 ARG A N 1
ATOM 2381 C CA . ARG A 1 298 ? 32.156 49.450 28.611 1.00 20.70 298 ARG A CA 1
ATOM 2382 C C . ARG A 1 298 ? 32.897 50.655 29.169 1.00 19.89 298 ARG A C 1
ATOM 2383 O O . ARG A 1 298 ? 33.094 50.767 30.380 1.00 22.42 298 ARG A O 1
ATOM 2391 N N . SER A 1 299 ? 33.309 51.558 28.285 1.00 18.87 299 SER A N 1
ATOM 2392 C CA . SER A 1 299 ? 34.013 52.758 28.714 1.00 20.44 299 SER A CA 1
ATOM 2393 C C . SER A 1 299 ? 33.078 53.636 29.553 1.00 21.70 299 SER A C 1
ATOM 2394 O O . SER A 1 299 ? 33.515 54.287 30.503 1.00 21.61 299 SER A O 1
ATOM 2397 N N . ILE A 1 300 ? 31.794 53.650 29.199 1.00 21.17 300 ILE A N 1
ATOM 2398 C CA . ILE A 1 300 ? 30.805 54.434 29.944 1.00 21.42 300 ILE A CA 1
ATOM 2399 C C . ILE A 1 300 ? 30.629 53.832 31.340 1.00 22.43 300 ILE A C 1
ATOM 2400 O O . ILE A 1 300 ? 30.566 54.556 32.333 1.00 21.60 300 ILE A O 1
ATOM 2405 N N . ALA A 1 301 ? 30.552 52.505 31.414 1.00 22.39 301 ALA A N 1
ATOM 2406 C CA . ALA A 1 301 ? 30.395 51.831 32.701 1.00 24.42 301 ALA A CA 1
ATOM 2407 C C . ALA A 1 301 ? 31.564 52.205 33.611 1.00 25.20 301 ALA A C 1
ATOM 2408 O O . ALA A 1 301 ? 31.385 52.432 34.809 1.00 24.57 301 ALA A O 1
ATOM 2410 N N . LYS A 1 302 ? 32.759 52.274 33.031 1.00 25.65 302 LYS A N 1
ATOM 2411 C CA . LYS A 1 302 ? 33.955 52.635 33.783 1.00 27.69 302 LYS A CA 1
ATOM 2412 C C . LYS A 1 302 ? 33.801 54.049 34.337 1.00 27.57 302 LYS A C 1
ATOM 2413 O O .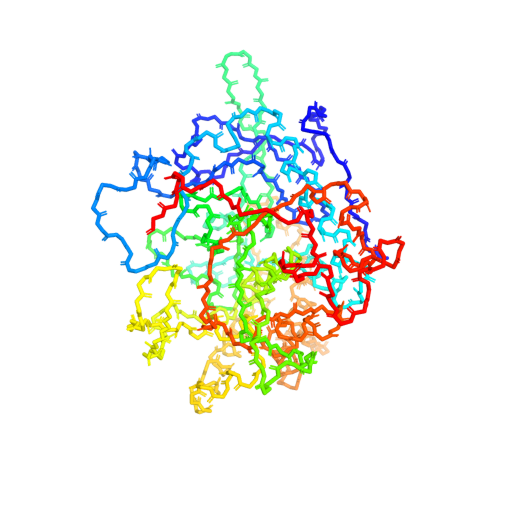 LYS A 1 302 ? 34.140 54.315 35.491 1.00 26.53 302 LYS A O 1
ATOM 2419 N N . ARG A 1 303 ? 33.290 54.957 33.510 1.00 23.55 303 ARG A N 1
ATOM 2420 C CA . ARG A 1 303 ? 33.087 56.333 33.945 1.00 22.59 303 ARG A CA 1
ATOM 2421 C C . ARG A 1 303 ? 32.116 56.360 35.119 1.00 22.33 303 ARG A C 1
ATOM 2422 O O . ARG A 1 303 ? 32.355 57.048 36.110 1.00 23.52 303 ARG A O 1
ATOM 2430 N N . LEU A 1 304 ? 31.028 55.601 35.013 1.00 21.25 304 LEU A N 1
ATOM 2431 C CA . LEU A 1 304 ? 30.028 55.569 36.074 1.00 23.03 304 LEU A CA 1
ATOM 2432 C C . LEU A 1 304 ? 30.591 55.087 37.408 1.00 24.94 304 LEU A C 1
ATOM 2433 O O . LEU A 1 304 ? 30.020 55.361 38.465 1.00 24.53 304 LEU A O 1
ATOM 2438 N N . ASN A 1 305 ? 31.710 54.372 37.364 1.00 25.20 305 ASN A N 1
ATOM 2439 C CA . ASN A 1 305 ? 32.337 53.889 38.590 1.00 25.87 305 ASN A CA 1
ATOM 2440 C C . ASN A 1 305 ? 33.378 54.891 39.077 1.00 26.81 305 ASN A C 1
ATOM 2441 O O . ASN A 1 305 ? 34.015 54.674 40.107 1.00 28.24 305 ASN A O 1
ATOM 2446 N N . SER A 1 306 ? 33.542 55.990 38.344 1.00 25.98 306 SER A N 1
ATOM 2447 C CA . SER A 1 306 ? 34.552 56.988 38.691 1.00 25.71 306 SER A CA 1
ATOM 2448 C C . SER A 1 306 ? 34.069 58.418 38.916 1.00 25.13 306 SER A C 1
ATOM 2449 O O . SER A 1 306 ? 34.880 59.299 39.202 1.00 24.73 306 SER A O 1
ATOM 2452 N N . ILE A 1 307 ? 32.769 58.665 38.792 1.00 23.92 307 ILE A N 1
ATOM 2453 C CA . ILE A 1 307 ? 32.267 60.028 38.954 1.00 23.57 307 ILE A CA 1
ATOM 2454 C C . ILE A 1 307 ? 32.443 60.614 40.351 1.00 23.83 307 ILE A C 1
ATOM 2455 O O . ILE A 1 307 ? 31.952 60.062 41.335 1.00 24.28 307 ILE A O 1
ATOM 2460 N N . THR A 1 308 ? 33.128 61.753 40.420 1.00 24.82 308 THR A N 1
ATOM 2461 C CA . THR A 1 308 ? 33.365 62.439 41.687 1.00 26.58 308 THR A CA 1
ATOM 2462 C C . THR A 1 308 ? 32.998 63.916 41.600 1.00 28.19 308 THR A C 1
ATOM 2463 O O . THR A 1 308 ? 32.857 64.591 42.621 1.00 29.28 308 THR A O 1
ATOM 2467 N N . THR A 1 309 ? 32.848 64.423 40.380 1.00 27.78 309 THR A N 1
ATOM 2468 C CA . THR A 1 309 ? 32.519 65.827 40.196 1.00 28.43 309 THR A CA 1
ATOM 2469 C C . THR A 1 309 ? 31.588 66.051 39.010 1.00 27.85 309 THR A C 1
ATOM 2470 O O . THR A 1 309 ? 31.508 65.224 38.100 1.00 26.44 309 THR A O 1
ATOM 2474 N N . ALA A 1 310 ? 30.882 67.175 39.028 1.00 25.78 310 ALA A N 1
ATOM 2475 C CA . ALA A 1 310 ? 29.947 67.501 37.960 1.00 25.29 310 ALA A CA 1
ATOM 2476 C C . ALA A 1 310 ? 29.997 68.976 37.593 1.00 25.56 310 ALA A C 1
ATOM 2477 O O . ALA A 1 310 ? 30.349 69.824 38.417 1.00 25.05 310 ALA A O 1
ATOM 2479 N N . ASN A 1 311 ? 29.647 69.270 36.346 1.00 24.14 311 ASN A N 1
ATOM 2480 C CA . ASN A 1 311 ? 29.625 70.638 35.847 1.00 24.65 311 ASN A CA 1
ATOM 2481 C C . ASN A 1 311 ? 28.262 70.910 35.214 1.00 24.19 311 ASN A C 1
ATOM 2482 O O . ASN A 1 311 ? 27.806 70.147 34.363 1.00 22.98 311 ASN A O 1
ATOM 2487 N N . PRO A 1 312 ? 27.574 71.978 35.651 1.00 24.05 312 PRO A N 1
ATOM 2488 C CA . PRO A 1 312 ? 28.011 72.916 36.693 1.00 24.03 312 PRO A CA 1
ATOM 2489 C C . PRO A 1 312 ? 27.987 72.272 38.081 1.00 25.06 312 PRO A C 1
ATOM 2490 O O . PRO A 1 312 ? 27.395 71.207 38.269 1.00 22.98 312 PRO A O 1
ATOM 2494 N N . SER A 1 313 ? 28.631 72.928 39.045 1.00 25.46 313 SER A N 1
ATOM 2495 C CA . SER A 1 313 ? 28.722 72.427 40.416 1.00 27.24 313 SER A CA 1
ATOM 2496 C C . SER A 1 313 ? 27.396 72.095 41.086 1.00 26.71 313 SER A C 1
ATOM 2497 O O . SER A 1 313 ? 27.333 71.214 41.944 1.00 28.44 313 SER A O 1
ATOM 2500 N N . SER A 1 314 ? 26.339 72.803 40.708 1.00 26.22 314 SER A N 1
ATOM 2501 C CA . SER A 1 314 ? 25.030 72.561 41.298 1.00 26.17 314 SER A CA 1
ATOM 2502 C C . SER A 1 314 ? 24.579 71.109 41.120 1.00 24.97 314 SER A C 1
ATOM 2503 O O . SER A 1 314 ? 23.706 70.631 41.843 1.00 25.25 314 SER A O 1
ATOM 2506 N N . PHE A 1 315 ? 25.183 70.407 40.164 1.00 24.08 315 PHE A N 1
ATOM 2507 C CA . PHE A 1 315 ? 24.838 69.012 39.903 1.00 22.57 315 PHE A CA 1
ATOM 2508 C C . PHE A 1 315 ? 25.605 68.025 40.787 1.00 22.94 315 PHE A C 1
ATOM 2509 O O . PHE A 1 315 ? 25.282 66.839 40.820 1.00 21.13 315 PHE A O 1
ATOM 2517 N N . ASN A 1 316 ? 26.614 68.504 41.508 1.00 23.95 316 ASN A N 1
ATOM 2518 C CA . ASN A 1 316 ? 27.390 67.609 42.366 1.00 25.10 316 ASN A CA 1
ATOM 2519 C C . ASN A 1 316 ? 26.528 66.795 43.322 1.00 25.23 316 ASN A C 1
ATOM 2520 O O . ASN A 1 316 ? 26.751 65.598 43.502 1.00 24.83 316 ASN A O 1
ATOM 2525 N N . LYS A 1 317 ? 25.539 67.436 43.936 1.00 24.67 317 LYS A N 1
ATOM 2526 C CA . LYS A 1 317 ? 24.676 66.742 44.883 1.00 24.84 317 LYS A CA 1
ATOM 2527 C C . LYS A 1 317 ? 23.739 65.735 44.214 1.00 24.72 317 LYS A C 1
ATOM 2528 O O . LYS A 1 317 ? 23.074 64.955 44.895 1.00 23.97 317 LYS A O 1
ATOM 2534 N N . TYR A 1 318 ? 23.696 65.743 42.884 1.00 23.55 318 TYR A N 1
ATOM 2535 C CA . TYR A 1 318 ? 22.821 64.831 42.151 1.00 22.10 318 TYR A CA 1
ATOM 2536 C C . TYR A 1 318 ? 23.573 63.781 41.334 1.00 22.14 318 TYR A C 1
ATOM 2537 O O . TYR A 1 318 ? 23.005 63.172 40.429 1.00 21.38 318 TYR A O 1
ATOM 2546 N N . ILE A 1 319 ? 24.843 63.563 41.657 1.00 22.57 319 ILE A N 1
ATOM 2547 C CA . ILE A 1 319 ? 25.638 62.579 40.929 1.00 21.95 319 ILE A CA 1
ATOM 2548 C C . ILE A 1 319 ? 25.038 61.181 41.051 1.00 22.43 319 ILE A C 1
ATOM 2549 O O . ILE A 1 319 ? 24.967 60.443 40.068 1.00 21.53 319 ILE A O 1
ATOM 2554 N N . GLY A 1 320 ? 24.593 60.825 42.253 1.00 22.11 320 GLY A N 1
ATOM 2555 C CA . GLY A 1 320 ? 24.007 59.512 42.463 1.00 22.30 320 GLY A CA 1
ATOM 2556 C C . GLY A 1 320 ? 22.742 59.311 41.651 1.00 23.04 320 GLY A C 1
ATOM 2557 O O . GLY A 1 320 ? 22.513 58.239 41.087 1.00 22.35 320 GLY A O 1
ATOM 2558 N N . GLU A 1 321 ? 21.916 60.351 41.598 1.00 21.96 321 GLU A N 1
ATOM 2559 C CA . GLU A 1 321 ? 20.661 60.314 40.855 1.00 21.82 321 GLU A CA 1
ATOM 2560 C C . GLU A 1 321 ? 20.904 60.045 39.375 1.00 19.58 321 GLU A C 1
ATOM 2561 O O . GLU A 1 321 ? 20.249 59.195 38.770 1.00 20.04 321 GLU A O 1
ATOM 2567 N N . TYR A 1 322 ? 21.840 60.782 38.790 1.00 19.02 322 TYR A N 1
ATOM 2568 C CA . TYR A 1 322 ? 22.117 60.608 37.374 1.00 19.22 322 TYR A CA 1
ATOM 2569 C C . TYR A 1 322 ? 22.876 59.332 37.061 1.00 20.71 322 TYR A C 1
ATOM 2570 O O . TYR A 1 322 ? 22.741 58.775 35.974 1.00 18.50 322 TYR A O 1
ATOM 2579 N N . LYS A 1 323 ? 23.656 58.851 38.020 1.00 21.04 323 LYS A N 1
ATOM 2580 C CA . LYS A 1 323 ? 24.375 57.602 37.821 1.00 21.52 323 LYS A CA 1
ATOM 2581 C C . LYS A 1 323 ? 23.309 56.516 37.665 1.00 21.50 323 LYS A C 1
ATOM 2582 O O . LYS A 1 323 ? 23.379 55.683 36.762 1.00 19.90 323 LYS A O 1
ATOM 2588 N N . GLN A 1 324 ? 22.308 56.542 38.540 1.00 20.14 324 GLN A N 1
ATOM 2589 C CA . GLN A 1 324 ? 21.228 55.560 38.488 1.00 20.73 324 GLN A CA 1
ATOM 2590 C C . GLN A 1 324 ? 20.407 55.659 37.204 1.00 20.71 324 GLN A C 1
ATOM 2591 O O . GLN A 1 324 ? 20.015 54.642 36.631 1.00 18.90 324 GLN A O 1
ATOM 2597 N N . LYS A 1 325 ? 20.140 56.882 36.758 1.00 18.76 325 LYS A N 1
ATOM 2598 C CA . LYS A 1 325 ? 19.369 57.080 35.533 1.00 19.45 325 LYS A CA 1
ATOM 2599 C C . LYS A 1 325 ? 20.116 56.511 34.329 1.00 18.26 325 LYS A C 1
ATOM 2600 O O . LYS A 1 325 ? 19.520 55.874 33.457 1.00 18.89 325 LYS A O 1
ATOM 2606 N N . LEU A 1 326 ? 21.423 56.741 34.286 1.00 18.06 326 LEU A N 1
ATOM 2607 C CA . LEU A 1 326 ? 22.237 56.250 33.179 1.00 18.01 326 LEU A CA 1
ATOM 2608 C C . LEU A 1 326 ? 22.394 54.730 33.229 1.00 18.25 326 LEU A C 1
ATOM 2609 O O . LEU A 1 326 ? 22.455 54.073 32.189 1.00 18.73 326 LEU A O 1
ATOM 2614 N N . ILE A 1 327 ? 22.453 54.170 34.434 1.00 19.06 327 ILE A N 1
ATOM 2615 C CA . ILE A 1 327 ? 22.554 52.721 34.579 1.00 19.58 327 ILE A CA 1
ATOM 2616 C C . ILE A 1 327 ? 21.307 52.089 33.959 1.00 20.02 327 ILE A C 1
ATOM 2617 O O . ILE A 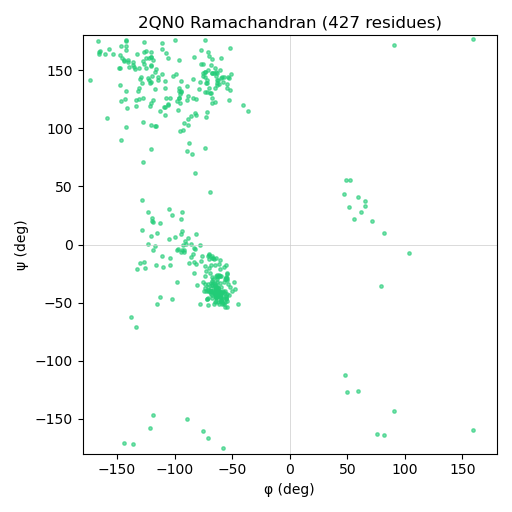1 327 ? 21.393 51.079 33.259 1.00 19.30 327 ILE A O 1
ATOM 2622 N N . ARG A 1 328 ? 20.145 52.694 34.206 1.00 18.85 328 ARG A N 1
ATOM 2623 C CA . ARG A 1 328 ? 18.896 52.183 33.647 1.00 19.00 328 ARG A CA 1
ATOM 2624 C C . ARG A 1 328 ? 18.852 52.358 32.127 1.00 18.65 328 ARG A C 1
ATOM 2625 O O . ARG A 1 328 ? 18.379 51.479 31.408 1.00 18.51 328 ARG A O 1
ATOM 2633 N N . LYS A 1 329 ? 19.337 53.498 31.643 1.00 17.08 329 LYS A N 1
ATOM 2634 C CA . LYS A 1 329 ? 19.356 53.780 30.208 1.00 16.16 329 LYS A CA 1
ATOM 2635 C C . LYS A 1 329 ? 20.095 52.695 29.424 1.00 17.04 329 LYS A C 1
ATOM 2636 O O . LYS A 1 329 ? 19.566 52.119 28.473 1.00 18.38 329 LYS A O 1
ATOM 2642 N N . TYR A 1 330 ? 21.326 52.432 29.839 1.00 17.87 330 TYR A N 1
ATOM 2643 C CA . TYR A 1 330 ? 22.176 51.453 29.171 1.00 17.67 330 TYR A CA 1
ATOM 2644 C C . TYR A 1 330 ? 21.933 50.010 29.598 1.00 19.23 330 TYR A C 1
ATOM 2645 O O . TYR A 1 330 ? 22.544 49.086 29.056 1.00 19.36 330 TYR A O 1
ATOM 2654 N N . ARG A 1 331 ? 21.039 49.821 30.563 1.00 18.49 331 ARG A N 1
ATOM 2655 C CA . ARG A 1 331 ? 20.706 48.493 31.073 1.00 19.61 331 ARG A CA 1
ATOM 2656 C C . ARG A 1 331 ? 21.931 47.777 31.636 1.00 20.23 331 ARG A C 1
ATOM 2657 O O . ARG A 1 331 ? 22.121 46.577 31.425 1.00 20.10 331 ARG A O 1
ATOM 2665 N N . PHE A 1 332 ? 22.759 48.526 32.354 1.00 19.81 332 PHE A N 1
ATOM 2666 C CA . PHE A 1 332 ? 23.952 47.959 32.964 1.00 20.83 332 PHE A CA 1
ATOM 2667 C C . PHE A 1 332 ? 23.548 47.181 34.205 1.00 23.12 332 PHE A C 1
ATOM 2668 O O . PHE A 1 332 ? 22.414 47.284 34.676 1.00 21.43 332 PHE A O 1
ATOM 2676 N N . VAL A 1 333 ? 24.484 46.398 34.729 1.00 24.95 333 VAL A N 1
ATOM 2677 C CA . VAL A 1 333 ? 24.240 45.604 35.924 1.00 28.04 333 VAL A CA 1
ATOM 2678 C C . VAL A 1 333 ? 25.058 46.175 37.073 1.00 29.11 333 VAL A C 1
ATOM 2679 O O . VAL A 1 333 ? 26.151 46.704 36.866 1.00 28.02 333 VAL A O 1
ATOM 2683 N N . VAL A 1 334 ? 24.518 46.080 38.282 1.00 31.62 334 VAL A N 1
ATOM 2684 C CA . VAL A 1 334 ? 25.217 46.577 39.456 1.00 34.62 334 VAL A CA 1
ATOM 2685 C C . VAL A 1 334 ? 25.600 45.394 40.331 1.00 37.08 334 VAL A C 1
ATOM 2686 O O . VAL A 1 334 ? 24.733 44.691 40.851 1.00 36.61 334 VAL A O 1
ATOM 2690 N N . GLU A 1 335 ? 26.902 45.174 40.475 1.00 40.52 335 GLU A N 1
ATOM 2691 C CA . GLU A 1 335 ? 27.412 44.077 41.289 1.00 44.42 335 GLU A CA 1
ATOM 2692 C C . GLU A 1 335 ? 27.095 44.331 42.759 1.00 45.78 335 GLU A C 1
ATOM 2693 O O . GLU A 1 335 ? 26.841 45.467 43.161 1.00 46.41 335 GLU A O 1
ATOM 2699 N N . SER A 1 336 ? 27.109 43.269 43.557 1.00 47.47 336 SER A N 1
ATOM 2700 C CA . SER A 1 336 ? 26.833 43.389 44.983 1.00 48.19 336 SER A CA 1
ATOM 2701 C C . SER A 1 336 ? 27.786 44.407 45.597 1.00 47.85 336 SER A C 1
ATOM 2702 O O . SER A 1 336 ? 27.455 45.073 46.578 1.00 48.34 336 SER A O 1
ATOM 2705 N N . SER A 1 337 ? 28.972 44.521 45.006 1.00 47.12 337 SER A N 1
ATOM 2706 C CA . SER A 1 337 ? 29.987 45.454 45.478 1.00 46.48 337 SER A CA 1
ATOM 2707 C C . SER A 1 337 ? 29.631 46.894 45.124 1.00 45.40 337 SER A C 1
ATOM 2708 O O . SER A 1 337 ? 30.172 47.836 45.702 1.00 45.98 337 SER A O 1
ATOM 2711 N N . GLY A 1 338 ? 28.723 47.059 44.167 1.00 43.43 338 GLY A N 1
ATOM 2712 C CA . GLY A 1 338 ? 28.323 48.391 43.754 1.00 40.70 338 GLY A CA 1
ATOM 2713 C C . GLY A 1 338 ? 28.950 48.805 42.435 1.00 38.89 338 GLY A C 1
ATOM 2714 O O . GLY A 1 338 ? 28.614 49.852 41.880 1.00 37.84 338 GLY A O 1
ATOM 2715 N N . GLU A 1 339 ? 29.867 47.987 41.928 1.00 36.89 339 GLU A N 1
ATOM 2716 C CA . GLU A 1 339 ? 30.524 48.291 40.664 1.00 35.31 339 GLU A CA 1
ATOM 2717 C C . GLU A 1 339 ? 29.561 48.087 39.499 1.00 32.12 339 GLU A C 1
ATOM 2718 O O . GLU A 1 339 ? 28.796 47.123 39.473 1.00 31.04 339 GLU A O 1
ATOM 2724 N N . VAL A 1 340 ? 29.606 49.004 38.540 1.00 28.67 340 VAL A N 1
ATOM 2725 C CA . VAL A 1 340 ? 28.744 48.932 37.368 1.00 26.21 340 VAL A CA 1
ATOM 2726 C C . VAL A 1 340 ? 29.429 48.127 36.269 1.00 24.72 340 VAL A C 1
ATOM 2727 O O . VAL A 1 340 ? 30.543 48.451 35.860 1.00 25.79 340 VAL A O 1
ATOM 2731 N N . THR A 1 341 ? 28.757 47.085 35.791 1.00 25.41 341 THR A N 1
ATOM 2732 C CA . THR A 1 341 ? 29.314 46.252 34.732 1.00 26.76 341 THR A CA 1
ATOM 2733 C C . THR A 1 341 ? 28.346 46.101 33.565 1.00 26.82 341 THR A C 1
ATOM 2734 O O . THR A 1 341 ? 27.134 46.274 33.716 1.00 24.41 341 THR A O 1
ATOM 2738 N N . VAL A 1 342 ? 28.893 45.772 32.400 1.00 27.39 342 VAL A N 1
ATOM 2739 C CA . VAL A 1 342 ? 28.088 45.582 31.203 1.00 28.37 342 VAL A CA 1
ATOM 2740 C C . VAL A 1 342 ? 27.768 44.103 31.015 1.00 30.22 342 VAL A C 1
ATOM 2741 O O . VAL A 1 342 ? 28.665 43.260 31.005 1.00 31.44 342 VAL A O 1
ATOM 2745 N N . ASN A 1 343 ? 26.485 43.792 30.883 1.00 29.93 343 ASN A N 1
ATOM 2746 C CA . ASN A 1 343 ? 26.045 42.420 30.664 1.00 29.96 343 ASN A CA 1
ATOM 2747 C C . ASN A 1 343 ? 25.845 42.287 29.156 1.00 31.18 343 ASN A C 1
ATOM 2748 O O . ASN A 1 343 ? 24.994 42.965 28.581 1.00 29.47 343 ASN A O 1
ATOM 2753 N N . ARG A 1 344 ? 26.636 41.430 28.513 1.00 30.29 344 ARG A N 1
ATOM 2754 C CA . ARG A 1 344 ? 26.534 41.254 27.066 1.00 30.61 344 ARG A CA 1
ATOM 2755 C C . ARG A 1 344 ? 25.137 40.884 26.587 1.00 29.75 344 ARG A C 1
ATOM 2756 O O . ARG A 1 344 ? 24.649 41.447 25.607 1.00 28.42 344 ARG A O 1
ATOM 2764 N N . ASN A 1 345 ? 24.498 39.935 27.262 1.00 28.36 345 ASN A N 1
ATOM 2765 C CA . ASN A 1 345 ? 23.153 39.519 26.877 1.00 29.69 345 ASN A CA 1
ATOM 2766 C C . ASN A 1 345 ? 22.205 40.713 26.814 1.00 29.21 345 ASN A C 1
ATOM 2767 O O . ASN A 1 345 ? 21.474 40.884 25.839 1.00 28.70 345 ASN A O 1
ATOM 2772 N N . LYS A 1 346 ? 22.221 41.536 27.856 1.00 28.38 346 LYS A N 1
ATOM 2773 C CA . LYS A 1 346 ? 21.364 42.714 27.897 1.00 27.54 346 LYS A CA 1
ATOM 2774 C C . LYS A 1 346 ? 21.741 43.702 26.799 1.00 26.10 346 LYS A C 1
ATOM 2775 O O . LYS A 1 346 ? 20.869 44.339 26.201 1.00 25.28 346 LYS A O 1
ATOM 2781 N N . PHE A 1 347 ? 23.036 43.829 26.528 1.00 23.62 347 PHE A N 1
ATOM 2782 C CA . PHE A 1 347 ? 23.488 44.745 25.487 1.00 22.86 347 PHE A CA 1
ATOM 2783 C C . PHE A 1 347 ? 23.004 44.298 24.112 1.00 24.16 347 PHE A C 1
ATOM 2784 O O . PHE A 1 347 ? 22.468 45.092 23.338 1.00 22.67 347 PHE A O 1
ATOM 2792 N N . VAL A 1 348 ? 23.216 43.024 23.801 1.00 23.18 348 VAL A N 1
ATOM 2793 C CA . VAL A 1 348 ? 22.805 42.491 22.511 1.00 23.14 348 VAL A CA 1
ATOM 2794 C C . VAL A 1 348 ? 21.317 42.707 22.265 1.00 23.06 348 VAL A C 1
ATOM 2795 O O . VAL A 1 348 ? 20.909 43.067 21.159 1.00 23.00 348 VAL A O 1
ATOM 2799 N N . GLU A 1 349 ? 20.512 42.489 23.299 1.00 22.18 349 GLU A N 1
ATOM 2800 C CA . GLU A 1 349 ? 19.070 42.660 23.192 1.00 23.49 349 GLU A CA 1
ATOM 2801 C C . GLU A 1 349 ? 18.724 44.121 22.911 1.00 22.40 349 GLU A C 1
ATOM 2802 O O . GLU A 1 349 ? 17.895 44.418 22.050 1.00 20.24 349 GLU A O 1
ATOM 2808 N N . LEU A 1 350 ? 19.367 45.029 23.638 1.00 21.20 350 LEU A N 1
ATOM 2809 C CA . LEU A 1 350 ? 19.133 46.458 23.455 1.00 19.68 350 LEU A CA 1
ATOM 2810 C C . LEU A 1 350 ? 19.558 46.902 22.059 1.00 20.22 350 LEU A C 1
ATOM 2811 O O . LEU A 1 350 ? 18.808 47.587 21.353 1.00 17.84 350 LEU A O 1
ATOM 2816 N N . TYR A 1 351 ? 20.763 46.509 21.656 1.00 17.44 351 TYR A N 1
ATOM 2817 C CA . TYR A 1 351 ? 21.264 46.890 20.345 1.00 19.27 351 TYR A CA 1
ATOM 2818 C C . TYR A 1 351 ? 20.324 46.409 19.246 1.00 17.86 351 TYR A C 1
ATOM 2819 O O . TYR A 1 351 ? 20.073 47.130 18.282 1.00 17.87 351 TYR A O 1
ATOM 2828 N N . ASN A 1 352 ? 19.806 45.191 19.388 1.00 18.87 352 ASN A N 1
ATOM 2829 C CA . ASN A 1 352 ? 18.897 44.643 18.388 1.00 20.46 352 ASN A CA 1
ATOM 2830 C C . ASN A 1 352 ? 17.609 45.456 18.329 1.00 21.33 352 ASN A C 1
ATOM 2831 O O . ASN A 1 352 ? 17.092 45.733 17.249 1.00 20.71 352 ASN A O 1
ATOM 2836 N N . GLU A 1 353 ? 17.091 45.833 19.493 1.00 19.84 353 GLU A N 1
ATOM 2837 C CA . GLU A 1 353 ? 15.874 46.639 19.549 1.00 20.54 353 GLU A CA 1
ATOM 2838 C C . GLU A 1 353 ? 16.063 47.951 18.798 1.00 18.60 353 GLU A C 1
ATOM 2839 O O . GLU A 1 353 ? 15.258 48.320 17.943 1.00 18.45 353 GLU A O 1
ATOM 2845 N N . LEU A 1 354 ? 17.139 48.653 19.135 1.00 16.85 354 LEU A N 1
ATOM 2846 C CA . LEU A 1 354 ? 17.444 49.952 18.543 1.00 17.19 354 LEU A CA 1
ATOM 2847 C C . LEU A 1 354 ? 17.720 49.965 17.046 1.00 18.59 354 LEU A C 1
ATOM 2848 O O . LEU A 1 354 ? 17.474 50.973 16.384 1.00 17.74 354 LEU A O 1
ATOM 2853 N N . THR A 1 355 ? 18.219 48.854 16.510 1.00 17.66 355 THR A N 1
ATOM 2854 C CA . THR A 1 355 ? 18.564 48.791 15.093 1.00 18.29 355 THR A CA 1
ATOM 2855 C C . THR A 1 355 ? 17.683 47.925 14.204 1.00 18.55 355 THR A C 1
ATOM 2856 O O . THR A 1 355 ? 17.692 48.092 12.982 1.00 19.56 355 THR A O 1
ATOM 2860 N N . GLN A 1 356 ? 16.929 47.005 14.794 1.00 19.85 356 GLN A N 1
ATOM 2861 C CA . GLN A 1 356 ? 16.090 46.128 13.992 1.00 21.03 356 GLN A CA 1
ATOM 2862 C C . GLN A 1 356 ? 14.609 46.063 14.344 1.00 20.55 356 GLN A C 1
ATOM 2863 O O . GLN A 1 356 ? 13.813 45.574 13.545 1.00 21.08 356 GLN A O 1
ATOM 2869 N N . ILE A 1 357 ? 14.230 46.555 15.522 1.00 18.62 357 ILE A N 1
ATOM 2870 C CA . ILE A 1 357 ? 12.823 46.547 15.918 1.00 18.23 357 ILE A CA 1
ATOM 2871 C C . ILE A 1 357 ? 12.212 47.942 15.746 1.00 18.36 357 ILE A C 1
ATOM 2872 O O . ILE A 1 357 ? 11.117 48.091 15.204 1.00 18.63 357 ILE A O 1
ATOM 2877 N N . PHE A 1 358 ? 12.922 48.960 16.217 1.00 15.67 358 PHE A N 1
ATOM 2878 C CA . PHE A 1 358 ? 12.464 50.337 16.067 1.00 16.24 358 PHE A CA 1
ATOM 2879 C C . PHE A 1 358 ? 12.923 50.798 14.686 1.00 14.43 358 PHE A C 1
ATOM 2880 O O . PHE A 1 358 ? 13.916 51.519 14.559 1.00 15.41 358 PHE A O 1
ATOM 2888 N N . THR A 1 359 ? 12.195 50.364 13.656 1.00 12.91 359 THR A N 1
ATOM 2889 C CA . THR A 1 359 ? 12.523 50.701 12.272 1.00 13.07 359 THR A CA 1
ATOM 2890 C C . THR A 1 359 ? 11.272 51.102 11.494 1.00 12.71 359 THR A C 1
ATOM 2891 O O . THR A 1 359 ? 10.168 50.661 11.808 1.00 14.27 359 THR A O 1
ATOM 2895 N N . GLU A 1 360 ? 11.458 51.931 10.472 1.00 14.05 360 GLU A N 1
ATOM 2896 C CA . GLU A 1 360 ? 10.347 52.385 9.633 1.00 13.45 360 GLU A CA 1
ATOM 2897 C C . GLU A 1 360 ? 9.586 51.191 9.050 1.00 15.24 360 GLU A C 1
ATOM 2898 O O . GLU A 1 360 ? 8.351 51.149 9.056 1.00 15.14 360 GLU A O 1
ATOM 2904 N N . PHE A 1 361 ? 10.344 50.229 8.535 1.00 14.50 361 PHE A N 1
ATOM 2905 C CA . PHE A 1 361 ? 9.794 49.019 7.935 1.00 15.38 361 PHE A CA 1
ATOM 2906 C C . PHE A 1 361 ? 8.859 48.287 8.899 1.00 15.76 361 PHE A C 1
ATOM 2907 O O . PHE A 1 361 ? 7.784 47.827 8.512 1.00 14.86 361 PHE A O 1
ATOM 2915 N N . ASN A 1 362 ? 9.277 48.173 10.155 1.00 14.60 362 ASN A N 1
ATOM 2916 C CA . ASN A 1 362 ? 8.474 47.491 11.160 1.00 15.39 362 ASN A CA 1
ATOM 2917 C C . ASN A 1 362 ? 7.248 48.331 11.514 1.00 16.55 362 ASN A C 1
ATOM 2918 O O . ASN A 1 362 ? 6.155 47.796 11.695 1.00 17.15 362 ASN A O 1
ATOM 2923 N N . TYR A 1 363 ? 7.417 49.648 11.595 1.00 14.91 363 TYR A N 1
ATOM 2924 C CA . TYR A 1 363 ? 6.280 50.509 11.924 1.00 15.41 363 TYR A CA 1
ATOM 2925 C C . TYR A 1 363 ? 5.175 50.389 10.873 1.00 16.55 363 TYR A C 1
ATOM 2926 O O . TYR A 1 363 ? 3.993 50.367 11.213 1.00 15.94 363 TYR A O 1
ATOM 2935 N N . ALA A 1 364 ? 5.554 50.312 9.600 1.00 16.28 364 ALA A N 1
ATOM 2936 C CA . ALA A 1 364 ? 4.562 50.207 8.529 1.00 16.20 364 ALA A CA 1
ATOM 2937 C C . ALA A 1 364 ? 3.645 49.012 8.755 1.00 17.86 364 ALA A C 1
ATOM 2938 O O . ALA A 1 364 ? 2.438 49.094 8.527 1.00 19.05 364 ALA A O 1
ATOM 2940 N N . LYS A 1 365 ? 4.220 47.901 9.204 1.00 17.74 365 LYS A N 1
ATOM 2941 C CA . LYS A 1 365 ? 3.436 46.702 9.470 1.00 19.07 365 LYS A CA 1
ATOM 2942 C C . LYS A 1 365 ? 2.574 46.878 10.717 1.00 18.86 365 LYS A C 1
ATOM 2943 O O . LYS A 1 365 ? 1.384 46.561 10.714 1.00 18.85 365 LYS A O 1
ATOM 2949 N N . ILE A 1 366 ? 3.176 47.393 11.782 1.00 17.87 366 ILE A N 1
ATOM 2950 C CA . ILE A 1 366 ? 2.459 47.580 13.039 1.00 18.34 366 ILE A CA 1
ATOM 2951 C C . ILE A 1 366 ? 1.301 48.575 12.966 1.00 19.23 366 ILE A C 1
ATOM 2952 O O . ILE A 1 366 ? 0.232 48.326 13.529 1.00 19.49 366 ILE A O 1
ATOM 2957 N N . TYR A 1 367 ? 1.499 49.692 12.273 1.00 18.00 367 TYR A N 1
ATOM 2958 C CA . TYR A 1 367 ? 0.442 50.698 12.146 1.00 18.21 367 TYR A CA 1
ATOM 2959 C C . TYR A 1 367 ? -0.496 50.388 10.984 1.00 19.20 367 TYR A C 1
ATOM 2960 O O . TYR A 1 367 ? -1.433 51.135 10.714 1.00 19.30 367 TYR A O 1
ATOM 2969 N N . ASN A 1 368 ? -0.227 49.283 10.298 1.00 20.15 368 ASN A N 1
ATOM 2970 C CA . ASN A 1 368 ? -1.045 48.845 9.172 1.00 22.61 368 ASN A CA 1
ATOM 2971 C C . ASN A 1 368 ? -1.267 49.921 8.109 1.00 22.71 368 ASN A C 1
ATOM 2972 O O . ASN A 1 368 ? -2.405 50.248 7.771 1.00 22.18 368 ASN A O 1
ATOM 2977 N N . VAL A 1 369 ? -0.176 50.470 7.586 1.00 19.90 369 VAL A N 1
ATOM 2978 C CA . VAL A 1 369 ? -0.261 51.483 6.544 1.00 17.60 369 VAL A CA 1
ATOM 2979 C C . VAL A 1 369 ? 0.590 51.057 5.359 1.00 17.88 369 VAL A C 1
ATOM 2980 O O . VAL A 1 369 ? 1.526 50.267 5.504 1.00 16.75 369 VAL A O 1
ATOM 2984 N N . GLN A 1 370 ? 0.248 51.568 4.183 1.00 15.87 370 GLN A N 1
ATOM 2985 C CA . GLN A 1 370 ? 1.009 51.273 2.979 1.00 16.85 370 GLN A CA 1
ATOM 2986 C C . GLN A 1 370 ? 2.297 52.070 3.120 1.00 16.49 370 GLN A C 1
ATOM 2987 O O . GLN A 1 370 ? 2.302 53.138 3.731 1.00 16.62 370 GLN A O 1
ATOM 2993 N N . ASN A 1 371 ? 3.391 51.559 2.566 1.00 15.81 371 ASN A N 1
ATOM 2994 C CA . ASN A 1 371 ? 4.654 52.275 2.650 1.00 14.58 371 ASN A CA 1
ATOM 2995 C C . ASN A 1 371 ? 5.620 51.792 1.579 1.00 15.23 371 ASN A C 1
ATOM 2996 O O . ASN A 1 371 ? 5.416 50.739 0.975 1.00 14.69 371 ASN A O 1
ATOM 3001 N N . ARG A 1 372 ? 6.668 52.573 1.343 1.00 15.97 372 ARG A N 1
ATOM 3002 C CA . ARG A 1 372 ? 7.670 52.209 0.353 1.00 15.74 372 ARG A CA 1
ATOM 3003 C C . ARG A 1 372 ? 8.273 50.870 0.760 1.00 16.96 372 ARG A C 1
ATOM 3004 O O . ARG A 1 372 ? 8.441 50.593 1.945 1.00 16.22 372 ARG A O 1
ATOM 3012 N N . LYS A 1 373 ? 8.581 50.032 -0.224 1.00 17.40 373 LYS A N 1
ATOM 3013 C CA . LYS A 1 373 ? 9.154 48.722 0.049 1.00 17.28 373 LYS A CA 1
ATOM 3014 C C . LYS A 1 373 ? 10.617 48.823 0.476 1.00 16.00 373 LYS A C 1
ATOM 3015 O O . LYS A 1 373 ? 11.090 48.028 1.291 1.00 16.89 373 LYS A O 1
ATOM 3021 N N . ILE A 1 374 ? 11.326 49.792 -0.090 1.00 15.89 374 ILE A N 1
ATOM 3022 C CA . ILE A 1 374 ? 12.733 50.016 0.232 1.00 16.11 374 ILE A CA 1
ATOM 3023 C C . ILE A 1 374 ? 12.983 51.506 0.402 1.00 16.28 374 ILE A C 1
ATOM 3024 O O . ILE A 1 374 ? 12.232 52.333 -0.116 1.00 16.15 374 ILE A O 1
ATOM 3029 N N . TYR A 1 375 ? 14.042 51.846 1.127 1.00 14.65 375 TYR A N 1
ATOM 3030 C CA . TYR A 1 375 ? 14.381 53.245 1.359 1.00 15.02 375 TYR A CA 1
ATOM 3031 C C . TYR A 1 375 ? 14.629 53.971 0.035 1.00 15.82 375 TYR A C 1
ATOM 3032 O O . TYR A 1 375 ? 14.281 55.141 -0.116 1.00 16.74 375 TYR A O 1
ATOM 3041 N N . LEU A 1 376 ? 15.228 53.275 -0.927 1.00 15.29 376 LEU A N 1
ATOM 3042 C CA . LEU A 1 376 ? 15.517 53.880 -2.224 1.00 16.89 376 LEU A CA 1
ATOM 3043 C C . LEU A 1 376 ? 14.444 53.647 -3.288 1.00 17.15 376 LEU A C 1
ATOM 3044 O O . LEU A 1 376 ? 14.748 53.621 -4.482 1.00 19.30 376 LEU A O 1
ATOM 3049 N N . SER A 1 377 ? 13.197 53.466 -2.862 1.00 18.76 377 SER A N 1
ATOM 3050 C CA . SER A 1 377 ? 12.102 53.276 -3.814 1.00 19.54 377 SER A CA 1
ATOM 3051 C C . SER A 1 377 ? 12.068 54.505 -4.708 1.00 19.98 377 SER A C 1
ATOM 3052 O O . SER A 1 377 ? 12.334 55.616 -4.247 1.00 21.64 377 SER A O 1
ATOM 3055 N N . ASN A 1 378 ? 11.755 54.318 -5.986 1.00 17.75 378 ASN A N 1
ATOM 3056 C CA . ASN A 1 378 ? 11.672 55.463 -6.882 1.00 18.38 378 ASN A CA 1
ATOM 3057 C C . ASN A 1 378 ? 10.542 56.337 -6.353 1.00 17.31 378 ASN A C 1
ATOM 3058 O O . ASN A 1 378 ? 9.577 55.828 -5.787 1.00 17.57 378 ASN A O 1
ATOM 3063 N N . VAL A 1 379 ? 10.662 57.646 -6.524 1.00 18.23 379 VAL A N 1
ATOM 3064 C CA . VAL A 1 379 ? 9.628 58.546 -6.039 1.00 17.72 379 VAL A CA 1
ATOM 3065 C C . VAL A 1 379 ? 9.021 59.370 -7.162 1.00 19.77 379 VAL A C 1
ATOM 3066 O O . VAL A 1 379 ? 9.595 59.496 -8.244 1.00 18.68 379 VAL A O 1
ATOM 3070 N N . TYR A 1 380 ? 7.845 59.920 -6.898 1.00 18.75 380 TYR A N 1
ATOM 3071 C CA . TYR A 1 380 ? 7.139 60.728 -7.881 1.00 20.38 380 TYR A CA 1
ATOM 3072 C C . TYR A 1 380 ? 6.912 62.114 -7.303 1.00 20.32 380 TYR A C 1
ATOM 3073 O O . TYR A 1 380 ? 7.625 62.528 -6.391 1.00 19.69 380 TYR A O 1
ATOM 3082 N N . THR A 1 381 ? 5.930 62.843 -7.824 1.00 18.88 381 THR A N 1
ATOM 3083 C CA . THR A 1 381 ? 5.681 64.182 -7.309 1.00 17.79 381 THR A CA 1
ATOM 3084 C C . THR A 1 381 ? 5.126 64.095 -5.893 1.00 16.60 381 THR A C 1
ATOM 3085 O O . THR A 1 381 ? 4.191 63.343 -5.632 1.00 18.75 381 THR A O 1
ATOM 3089 N N . PRO A 1 382 ? 5.712 64.853 -4.956 1.00 17.56 382 PRO A N 1
ATOM 3090 C CA . PRO A 1 382 ? 5.258 64.849 -3.563 1.00 18.17 382 PRO A CA 1
ATOM 3091 C C . PRO A 1 382 ? 3.840 65.400 -3.454 1.00 19.49 382 PRO A C 1
ATOM 3092 O O . PRO A 1 382 ? 3.418 66.211 -4.281 1.00 20.27 382 PRO A O 1
ATOM 3096 N N . VAL A 1 383 ? 3.111 64.953 -2.440 1.00 18.72 383 VAL A N 1
ATOM 3097 C CA . VAL A 1 383 ? 1.750 65.427 -2.219 1.00 19.12 383 VAL A CA 1
ATOM 3098 C C . VAL A 1 383 ? 1.618 65.929 -0.790 1.00 19.99 383 VAL A C 1
ATOM 3099 O O . VAL A 1 383 ? 2.485 65.687 0.049 1.00 19.68 383 VAL A O 1
ATOM 3103 N N . THR A 1 384 ? 0.543 66.658 -0.522 1.00 19.66 384 THR A N 1
ATOM 3104 C CA . THR A 1 384 ? 0.297 67.150 0.821 1.00 20.12 384 THR A CA 1
ATOM 3105 C C . THR A 1 384 ? -1.202 67.071 1.072 1.00 21.48 384 THR A C 1
ATOM 3106 O O . THR A 1 384 ? -1.969 66.693 0.184 1.00 20.40 384 THR A O 1
ATOM 3110 N N . ALA A 1 385 ? -1.615 67.402 2.287 1.00 20.39 385 ALA A N 1
ATOM 3111 C CA . ALA A 1 385 ? -3.022 67.346 2.645 1.00 19.25 385 ALA A CA 1
ATOM 3112 C C . ALA A 1 385 ? -3.237 68.113 3.938 1.00 20.68 385 ALA A C 1
ATOM 3113 O O . ALA A 1 385 ? -2.278 68.458 4.627 1.00 20.08 385 ALA A O 1
ATOM 3115 N N . ASN A 1 386 ? -4.498 68.386 4.258 1.00 21.62 386 ASN A N 1
ATOM 3116 C CA . ASN A 1 386 ? -4.830 69.098 5.486 1.00 22.22 386 ASN A CA 1
ATOM 3117 C C . ASN A 1 386 ? -5.005 68.031 6.553 1.00 22.71 386 ASN A C 1
ATOM 3118 O O . ASN A 1 386 ? -6.126 67.632 6.877 1.00 21.95 386 ASN A O 1
ATOM 3123 N N . ILE A 1 387 ? -3.883 67.563 7.094 1.00 20.27 387 ILE A N 1
ATOM 3124 C CA . ILE A 1 387 ? -3.911 66.505 8.092 1.00 19.98 387 ILE A CA 1
ATOM 3125 C C . ILE A 1 387 ? -4.533 66.868 9.436 1.00 20.13 387 ILE A C 1
ATOM 3126 O O . ILE A 1 387 ? -4.759 65.989 10.266 1.00 20.43 387 ILE A O 1
ATOM 3131 N N . LEU A 1 388 ? -4.816 68.148 9.657 1.00 20.92 388 LEU A N 1
ATOM 3132 C CA . LEU A 1 388 ? -5.446 68.549 10.916 1.00 22.73 388 LEU A CA 1
ATOM 3133 C C . LEU A 1 388 ? -6.956 68.307 10.837 1.00 23.94 388 LEU A C 1
ATOM 3134 O O . LEU A 1 388 ? -7.645 68.265 11.858 1.00 25.96 388 LEU A O 1
ATOM 3139 N N . ASP A 1 389 ? -7.460 68.138 9.618 1.00 23.86 389 ASP A N 1
ATOM 3140 C CA . ASP A 1 389 ? -8.886 67.891 9.383 1.00 24.06 389 ASP A CA 1
ATOM 3141 C C . ASP A 1 389 ? -9.173 66.408 9.610 1.00 24.35 389 ASP A C 1
ATOM 3142 O O . ASP A 1 389 ? -8.730 65.567 8.829 1.00 25.42 389 ASP A O 1
ATOM 3147 N N . ASP A 1 390 ? -9.919 66.082 10.665 1.00 23.45 390 ASP A N 1
ATOM 3148 C CA . ASP A 1 390 ? -10.225 64.683 10.958 1.00 25.56 390 ASP A CA 1
ATOM 3149 C C . ASP A 1 390 ? -10.997 63.954 9.863 1.00 25.39 390 ASP A C 1
ATOM 3150 O O . ASP A 1 390 ? -11.106 62.730 9.893 1.00 26.02 390 ASP A O 1
ATOM 3155 N N . ASN A 1 391 ? -11.542 64.696 8.906 1.00 26.10 391 ASN A N 1
ATOM 3156 C CA . ASN A 1 391 ? -12.272 64.071 7.808 1.00 27.40 391 ASN A CA 1
ATOM 3157 C C . ASN A 1 391 ? -11.270 63.641 6.744 1.00 26.32 391 ASN A C 1
ATOM 3158 O O . ASN A 1 391 ? -11.621 62.964 5.779 1.00 27.31 391 ASN A O 1
ATOM 3163 N N . VAL A 1 392 ? -10.020 64.047 6.934 1.00 24.35 392 VAL A N 1
ATOM 3164 C CA . VAL A 1 392 ? -8.946 63.735 5.997 1.00 22.88 392 VAL A CA 1
ATOM 3165 C C . VAL A 1 392 ? -7.921 62.789 6.611 1.00 22.55 392 VAL A C 1
ATOM 3166 O O . VAL A 1 392 ? -7.503 61.810 5.988 1.00 22.23 392 VAL A O 1
ATOM 3170 N N . TYR A 1 393 ? -7.538 63.083 7.847 1.00 20.97 393 TYR A N 1
ATOM 3171 C CA . TYR A 1 393 ? -6.530 62.300 8.546 1.00 22.31 393 TYR A CA 1
ATOM 3172 C C . TYR A 1 393 ? -6.845 62.272 10.038 1.00 21.66 393 TYR A C 1
ATOM 3173 O O . TYR A 1 393 ? -6.978 63.324 10.660 1.00 22.29 393 TYR A O 1
ATOM 3182 N N . ASP A 1 394 ? -6.983 61.081 10.614 1.00 21.08 394 ASP A N 1
ATOM 3183 C CA . ASP A 1 394 ? -7.247 61.003 12.045 1.00 23.90 394 ASP A CA 1
ATOM 3184 C C . ASP A 1 394 ? -6.225 60.137 12.771 1.00 23.96 394 ASP A C 1
ATOM 3185 O O . ASP A 1 394 ? -5.455 59.403 12.149 1.00 23.67 394 ASP A O 1
ATOM 3190 N N . ILE A 1 395 ? -6.219 60.241 14.094 1.00 23.42 395 ILE A N 1
ATOM 3191 C CA . ILE A 1 395 ? -5.282 59.505 14.934 1.00 24.30 395 ILE A CA 1
ATOM 3192 C C . ILE A 1 395 ? -5.320 57.987 14.787 1.00 24.26 395 ILE A C 1
ATOM 3193 O O . ILE A 1 395 ? -4.275 57.341 14.701 1.00 24.56 395 ILE A O 1
ATOM 3198 N N . GLN A 1 396 ? -6.516 57.415 14.746 1.00 23.93 396 GLN A N 1
ATOM 3199 C CA . GLN A 1 396 ? -6.646 55.968 14.647 1.00 24.87 396 GLN A CA 1
ATOM 3200 C C . GLN A 1 396 ? -6.261 55.333 13.311 1.00 23.57 396 GLN A C 1
ATOM 3201 O O . GLN A 1 396 ? -5.550 54.327 13.290 1.00 23.68 396 GLN A O 1
ATOM 3207 N N . ASN A 1 397 ? -6.721 55.910 12.205 1.00 22.89 397 ASN A N 1
ATOM 3208 C CA . ASN A 1 397 ? -6.446 55.324 10.894 1.00 24.10 397 ASN A CA 1
ATOM 3209 C C . ASN A 1 397 ? -5.694 56.172 9.878 1.00 23.26 397 ASN A C 1
ATOM 3210 O O . ASN A 1 397 ? -5.562 55.765 8.725 1.00 22.89 397 ASN A O 1
ATOM 3215 N N . GLY A 1 398 ? -5.195 57.331 10.288 1.00 22.22 398 GLY A N 1
ATOM 3216 C CA . GLY A 1 398 ? -4.493 58.176 9.339 1.00 21.72 398 GLY A CA 1
ATOM 3217 C C . GLY A 1 398 ? -5.422 58.545 8.193 1.00 22.00 398 GLY A C 1
ATOM 3218 O O . GLY A 1 398 ? -6.523 59.046 8.426 1.00 21.47 398 GLY A O 1
ATOM 3219 N N . PHE A 1 399 ? -4.994 58.286 6.959 1.00 20.43 399 PHE A N 1
ATOM 3220 C CA . PHE A 1 399 ? -5.799 58.601 5.774 1.00 21.07 399 PHE A CA 1
ATOM 3221 C C . PHE A 1 399 ? -6.840 57.531 5.438 1.00 21.61 399 PHE A C 1
ATOM 3222 O O . PHE A 1 399 ? -7.844 57.821 4.787 1.00 22.84 399 PHE A O 1
ATOM 3230 N N . ASN A 1 400 ? -6.591 56.296 5.865 1.00 21.62 400 ASN A N 1
ATOM 3231 C CA . ASN A 1 400 ? -7.479 55.174 5.552 1.00 22.71 400 ASN A CA 1
ATOM 3232 C C . ASN A 1 400 ? -8.693 55.079 6.472 1.00 24.33 400 ASN A C 1
ATOM 3233 O O . ASN A 1 400 ? -8.897 54.083 7.168 1.00 24.85 400 ASN A O 1
ATOM 3238 N N . ILE A 1 401 ? -9.508 56.126 6.427 1.00 25.20 401 ILE A N 1
ATOM 3239 C CA . ILE A 1 401 ? -10.701 56.254 7.259 1.00 27.72 401 ILE A CA 1
ATOM 3240 C C . ILE A 1 401 ? -11.919 55.495 6.731 1.00 29.88 401 ILE A C 1
ATOM 3241 O O . ILE A 1 401 ? -12.339 55.690 5.592 1.00 30.53 401 ILE A O 1
ATOM 3246 N N . PRO A 1 402 ? -12.506 54.623 7.568 1.00 31.24 402 PRO A N 1
ATOM 3247 C CA . PRO A 1 402 ? -13.682 53.820 7.214 1.00 34.04 402 PRO A CA 1
ATOM 3248 C C . PRO A 1 402 ? -14.891 54.677 6.831 1.00 35.76 402 PRO A C 1
ATOM 3249 O O . PRO A 1 402 ? -15.603 54.370 5.874 1.00 35.45 402 PRO A O 1
ATOM 3253 N N . LYS A 1 403 ? -15.110 55.750 7.586 1.00 37.70 403 LYS A N 1
ATOM 3254 C CA . LYS A 1 403 ? -16.225 56.661 7.342 1.00 39.93 403 LYS A CA 1
ATOM 3255 C C . LYS A 1 403 ? -16.147 57.273 5.949 1.00 39.40 403 LYS A C 1
ATOM 3256 O O . LYS A 1 403 ? -17.165 57.658 5.371 1.00 39.51 403 LYS A O 1
ATOM 3262 N N . SER A 1 404 ? -14.933 57.370 5.418 1.00 37.29 404 SER A N 1
ATOM 3263 C CA . SER A 1 404 ? -14.722 57.934 4.091 1.00 36.05 404 SER A CA 1
ATOM 3264 C C . SER A 1 404 ? -14.713 56.814 3.057 1.00 35.14 404 SER A C 1
ATOM 3265 O O . SER A 1 404 ? -14.632 57.069 1.856 1.00 35.97 404 SER A O 1
ATOM 3268 N N . ASN A 1 405 ? -14.800 55.576 3.534 1.00 34.19 405 ASN A N 1
ATOM 3269 C CA . ASN A 1 405 ? -14.779 54.404 2.663 1.00 34.22 405 ASN A CA 1
ATOM 3270 C C . ASN A 1 405 ? -13.416 54.299 1.985 1.00 33.13 405 ASN A C 1
ATOM 3271 O O . ASN A 1 405 ? -13.313 53.918 0.819 1.00 33.41 405 ASN A O 1
ATOM 3276 N N . LEU A 1 406 ? -12.375 54.644 2.735 1.00 30.87 406 LEU A N 1
ATOM 3277 C CA . LEU A 1 406 ? -11.002 54.608 2.239 1.00 28.24 406 LEU A CA 1
ATOM 3278 C C . LEU A 1 406 ? -10.157 53.654 3.073 1.00 28.00 406 LEU A C 1
ATOM 3279 O O . LEU A 1 406 ? -8.929 53.741 3.075 1.00 27.50 406 LEU A O 1
ATOM 3284 N N . ASN A 1 407 ? -10.816 52.740 3.775 1.00 26.76 407 ASN A N 1
ATOM 3285 C CA . ASN A 1 407 ? -10.125 51.788 4.634 1.00 27.62 407 ASN A CA 1
ATOM 3286 C C . ASN A 1 407 ? -9.759 50.469 3.956 1.00 27.14 407 ASN A C 1
ATOM 3287 O O . ASN A 1 407 ? -9.071 49.639 4.548 1.00 28.47 407 ASN A O 1
ATOM 3292 N N . VAL A 1 408 ? -10.216 50.271 2.724 1.00 25.90 408 VAL A N 1
ATOM 3293 C CA . VAL A 1 408 ? -9.918 49.039 2.002 1.00 25.18 408 VAL A CA 1
ATOM 3294 C C . VAL A 1 408 ? -8.690 49.212 1.113 1.00 24.27 408 VAL A C 1
ATOM 3295 O O . VAL A 1 408 ? -8.581 50.184 0.367 1.00 22.48 408 VAL A O 1
ATOM 3299 N N . LEU A 1 409 ? -7.768 48.260 1.209 1.00 22.90 409 LEU A N 1
ATOM 3300 C CA . LEU A 1 409 ? -6.536 48.278 0.427 1.00 23.03 409 LEU A CA 1
ATOM 3301 C C . LEU A 1 409 ? -5.824 49.628 0.430 1.00 21.15 409 LEU A C 1
ATOM 3302 O O . LEU A 1 409 ? -5.357 50.103 -0.608 1.00 20.49 409 LEU A O 1
ATOM 3307 N N . PHE A 1 410 ? -5.755 50.244 1.605 1.00 19.82 410 PHE A N 1
ATOM 3308 C CA . PHE A 1 410 ? -5.065 51.518 1.775 1.00 19.26 410 PHE A CA 1
ATOM 3309 C C . PHE A 1 410 ? -5.475 52.612 0.791 1.00 20.33 410 PHE A C 1
ATOM 3310 O O . PHE A 1 410 ? -4.662 53.464 0.435 1.00 18.79 410 PHE A O 1
ATOM 3318 N N . MET A 1 411 ? -6.733 52.607 0.361 1.00 19.93 411 MET A N 1
ATOM 3319 C CA . MET A 1 411 ? -7.195 53.618 -0.585 1.00 20.10 411 MET A CA 1
ATOM 3320 C C . MET A 1 411 ? -6.963 55.053 -0.129 1.00 18.57 411 MET A C 1
ATOM 3321 O O . MET A 1 411 ? -6.796 55.952 -0.956 1.00 19.57 411 MET A O 1
ATOM 3326 N N . GLY A 1 412 ? -6.951 55.275 1.183 1.00 19.58 412 GLY A N 1
ATOM 3327 C CA . GLY A 1 412 ? -6.728 56.619 1.691 1.00 18.77 412 GLY A CA 1
ATOM 3328 C C . GLY A 1 412 ? -5.372 57.180 1.290 1.00 18.14 412 GLY A C 1
ATOM 3329 O O . GLY A 1 412 ? -5.193 58.397 1.188 1.00 18.37 412 GLY A O 1
ATOM 3330 N N . GLN A 1 413 ? -4.413 56.286 1.065 1.00 18.05 413 GLN A N 1
ATOM 3331 C CA . GLN A 1 413 ? -3.061 56.683 0.674 1.00 15.91 413 GLN A CA 1
ATOM 3332 C C . GLN A 1 413 ? -2.857 56.606 -0.836 1.00 17.21 413 GLN A C 1
ATOM 3333 O O . GLN A 1 413 ? -1.795 56.969 -1.345 1.00 18.92 413 GLN A O 1
ATOM 3339 N N . ASN A 1 414 ? -3.880 56.134 -1.543 1.00 19.02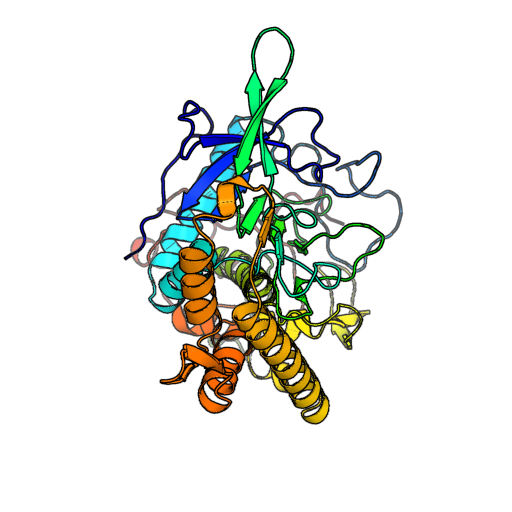 414 ASN A N 1
ATOM 3340 C CA . ASN A 1 414 ? -3.833 55.984 -2.995 1.00 18.79 414 ASN A CA 1
ATOM 3341 C C . ASN A 1 414 ? -4.138 57.320 -3.673 1.00 20.75 414 ASN A C 1
ATOM 3342 O O . ASN A 1 414 ? -5.265 57.820 -3.598 1.00 19.84 414 ASN A O 1
ATOM 3347 N N . LEU A 1 415 ? -3.139 57.890 -4.344 1.00 19.74 415 LEU A N 1
ATOM 3348 C CA . LEU A 1 415 ? -3.298 59.183 -5.004 1.00 22.42 415 LEU A CA 1
ATOM 3349 C C . LEU A 1 415 ? -4.491 59.321 -5.944 1.00 24.27 415 LEU A C 1
ATOM 3350 O O . LEU A 1 415 ? -5.097 60.386 -6.018 1.00 26.44 415 LEU A O 1
ATOM 3355 N N . SER A 1 416 ? -4.834 58.262 -6.663 1.00 24.70 416 SER A N 1
ATOM 3356 C CA . SER A 1 416 ? -5.951 58.362 -7.596 1.00 26.35 416 SER A CA 1
ATOM 3357 C C . SER A 1 416 ? -7.301 58.011 -6.981 1.00 27.31 416 SER A C 1
ATOM 3358 O O . SER A 1 416 ? -8.321 58.046 -7.668 1.00 28.49 416 SER A O 1
ATOM 3361 N N . ARG A 1 417 ? -7.318 57.676 -5.694 1.00 26.07 417 ARG A N 1
ATOM 3362 C CA . ARG A 1 417 ? -8.573 57.324 -5.038 1.00 26.53 417 ARG A CA 1
ATOM 3363 C C . ARG A 1 417 ? -8.955 58.293 -3.921 1.00 27.46 417 ARG A C 1
ATOM 3364 O O . ARG A 1 417 ? -10.113 58.332 -3.499 1.00 27.17 417 ARG A O 1
ATOM 3372 N N . ASN A 1 418 ? -7.989 59.076 -3.445 1.00 25.62 418 ASN A N 1
ATOM 3373 C CA . ASN A 1 418 ? -8.250 60.039 -2.377 1.00 25.34 418 ASN A CA 1
ATOM 3374 C C . ASN A 1 418 ? -8.013 61.475 -2.838 1.00 26.04 418 ASN A C 1
ATOM 3375 O O . ASN A 1 418 ? -6.873 61.933 -2.918 1.00 24.79 418 ASN A O 1
ATOM 3380 N N . PRO A 1 419 ? -9.095 62.212 -3.137 1.00 27.54 419 PRO A N 1
ATOM 3381 C CA . PRO A 1 419 ? -8.975 63.600 -3.590 1.00 27.28 419 PRO A CA 1
ATOM 3382 C C . PRO A 1 419 ? -8.424 64.562 -2.540 1.00 26.16 419 PRO A C 1
ATOM 3383 O O . PRO A 1 419 ? -8.068 65.696 -2.860 1.00 27.56 419 PRO A O 1
ATOM 3387 N N . ALA A 1 420 ? -8.354 64.115 -1.290 1.00 25.97 420 ALA A N 1
ATOM 3388 C CA . ALA A 1 420 ? -7.829 64.954 -0.214 1.00 25.48 420 ALA A CA 1
ATOM 3389 C C . ALA A 1 420 ? -6.323 65.150 -0.395 1.00 24.81 420 ALA A C 1
ATOM 3390 O O . ALA A 1 420 ? -5.736 66.087 0.147 1.00 24.69 420 ALA A O 1
ATOM 3392 N N . LEU A 1 421 ? -5.706 64.253 -1.158 1.00 24.47 421 LEU A N 1
ATOM 3393 C CA . LEU A 1 421 ? -4.274 64.327 -1.427 1.00 23.09 421 LEU A CA 1
ATOM 3394 C C . LEU A 1 421 ? -4.045 65.189 -2.661 1.00 24.00 421 LEU A C 1
ATOM 3395 O O . LEU A 1 421 ? -4.650 64.953 -3.706 1.00 25.40 421 LEU A O 1
ATOM 3400 N N . ARG A 1 422 ? -3.179 66.191 -2.548 1.00 22.96 422 ARG A N 1
ATOM 3401 C CA . ARG A 1 422 ? -2.895 67.056 -3.688 1.00 24.32 422 ARG A CA 1
ATOM 3402 C C . ARG A 1 422 ? -1.400 67.199 -3.938 1.00 25.27 422 ARG A C 1
ATOM 3403 O O . ARG A 1 422 ? -0.605 67.216 -3.000 1.00 22.12 422 ARG A O 1
ATOM 3411 N N . LYS A 1 423 ? -1.013 67.286 -5.207 1.00 25.72 423 LYS A N 1
ATOM 3412 C CA . LYS A 1 423 ? 0.395 67.450 -5.539 1.00 27.92 423 LYS A CA 1
ATOM 3413 C C . LYS A 1 423 ? 0.833 68.795 -4.976 1.00 29.42 423 LYS A C 1
ATOM 3414 O O . LYS A 1 423 ? 0.049 69.745 -4.958 1.00 28.37 423 LYS A O 1
ATOM 3420 N N . VAL A 1 424 ? 2.074 68.877 -4.506 1.00 29.25 424 VAL A N 1
ATOM 3421 C CA . VAL A 1 424 ? 2.580 70.128 -3.953 1.00 31.83 424 VAL A CA 1
ATOM 3422 C C . VAL A 1 424 ? 2.774 71.146 -5.072 1.00 35.37 424 VAL A C 1
ATOM 3423 O O . VAL A 1 424 ? 2.813 70.783 -6.247 1.00 35.36 424 VAL A O 1
ATOM 3427 N N . ASN A 1 425 ? 2.883 72.420 -4.706 1.00 39.63 425 ASN A N 1
ATOM 3428 C CA . ASN A 1 425 ? 3.088 73.482 -5.690 1.00 43.90 425 ASN A CA 1
ATOM 3429 C C . ASN A 1 425 ? 4.295 73.128 -6.560 1.00 44.90 425 ASN A C 1
ATOM 3430 O O . ASN A 1 425 ? 5.388 72.892 -6.050 1.00 45.14 425 ASN A O 1
ATOM 3435 N N . PRO A 1 426 ? 4.110 73.094 -7.888 1.00 45.50 426 PRO A N 1
ATOM 3436 C CA . PRO A 1 426 ? 5.198 72.759 -8.813 1.00 45.96 426 PRO A CA 1
ATOM 3437 C C . PRO A 1 426 ? 6.327 73.784 -8.900 1.00 46.28 426 PRO A C 1
ATOM 3438 O O . PRO A 1 426 ? 7.471 73.427 -9.185 1.00 46.50 426 PRO A O 1
ATOM 3442 N N . GLU A 1 427 ? 6.010 75.050 -8.649 1.00 46.57 427 GLU A N 1
ATOM 3443 C CA . GLU A 1 427 ? 7.005 76.116 -8.726 1.00 47.16 427 GLU A CA 1
ATOM 3444 C C . GLU A 1 427 ? 8.235 75.892 -7.840 1.00 45.37 427 GLU A C 1
ATOM 3445 O O . GLU A 1 427 ? 9.368 76.013 -8.305 1.00 45.38 427 GLU A O 1
ATOM 3451 N N . PRO A 1 428 ? 8.029 75.571 -6.551 1.00 43.62 428 PRO A N 1
ATOM 3452 C CA . PRO A 1 428 ? 9.160 75.344 -5.643 1.00 42.68 428 PRO A CA 1
ATOM 3453 C C . PRO A 1 428 ? 9.986 74.087 -5.925 1.00 42.58 428 PRO A C 1
ATOM 3454 O O . PRO A 1 428 ? 11.115 73.969 -5.453 1.00 40.15 428 PRO A O 1
ATOM 3458 N N . LEU A 1 429 ? 9.426 73.152 -6.689 1.00 43.71 429 LEU A N 1
ATOM 3459 C CA . LEU A 1 429 ? 10.121 71.901 -7.001 1.00 45.74 429 LEU A CA 1
ATOM 3460 C C . LEU A 1 429 ? 11.354 72.037 -7.889 1.00 48.04 429 LEU A C 1
ATOM 3461 O O . LEU A 1 429 ? 11.419 72.904 -8.761 1.00 48.72 429 LEU A O 1
ATOM 3466 N N . VAL A 1 430 ? 12.328 71.161 -7.656 1.00 50.62 430 VAL A N 1
ATOM 3467 C CA . VAL A 1 430 ? 13.572 71.136 -8.421 1.00 53.16 430 VAL A CA 1
ATOM 3468 C C . VAL A 1 430 ? 14.048 69.696 -8.599 1.00 54.03 430 VAL A C 1
ATOM 3469 O O . VAL A 1 430 ? 14.444 69.343 -9.728 1.00 55.50 430 VAL A O 1
#

B-factor: mean 27.38, std 12.95, range [10.96, 90.46]

Secondary structure (DSSP, 8-state):
--------TTPPP-SSSEEEEE-S--TT-SS-EEEEEEETTEEEE-S----SSS---SPPSS--TTS--B--TTTT-SHHHHHHHHHHHHHHHHHHTTSHHHHHHHHHHHH----S--TTS-TTEEETTSTTSSEEEEEE-SSSEEEEEEE--SEEEE---SSTT--EEE----TTS--GGGSSS---EEEE--TTSB-EESSBSS--S-TTSPPPPEE--HHHHHHHHHHHHHHHHTT-PPPTT-EEEEEE--SSS-SEEEEEEHHHHHHH-GGGGGGS-HHHHHHHHHHHHHHHHHHHHHHTT--EEESGGGGGGHHHHHHHHHHHHT-EE-TTS-EE--HHHHHHHHHIIIIISSHHHHHHHTT---BSSTT------EE--TTSTTT-BTTTBT--GGGT--STTGGGBTTT-TT-EEPPTTTB-

Foldseek 3Di:
DWDFDDDALPDDAPVPFWFFWDLVAFLVDPATFIKGHRTAQEIEGAAAGERDHPDDLADDPDDPDPDKFFGDRCQSVDSVNSRLQRRVVSQLLLLLCVFPVSVVLCCLQRQAAFQQDAPPDPLQERECPAFRQKIFTWDDDDPGIDTPDIDGHLEYEYAYYSGAPPKDKDFGHDPPGDQQLQQQRFGRMYIHHRLQFWWKFQQWDDDLPQVVHDTFIFTAFSSLVVLLNSLLSLSRRRNLADDQVAFDWDWFGEQDGDIDIDTHGLNSQQSAADPSNVVRPPVVVVVSLVSNVVSNQSNLSSLQNHQQYPPRVCNVVSVVVSVSVCVSQVWDADPVRRTHRDVVSSVVVVCCSRHVSHSNNVCVSLVAMDRPDPRGYTHFIKGASCVDVVQQHSNNGQQDVVVVNVRSNNRRGPVRHPRIGGPDPPSID

Solvent-accessible surface area: 19067 Å² total; per-residue (Å²): 160,28,104,18,43,101,20,67,26,94,35,109,56,69,119,133,30,8,10,40,0,35,9,113,8,15,50,53,39,154,112,12,14,19,0,0,55,0,15,33,40,0,3,0,3,0,15,15,4,0,97,87,91,143,38,92,22,78,77,44,139,214,120,92,25,44,95,15,0,4,15,37,53,102,16,4,70,72,94,81,50,34,32,56,2,0,68,9,0,6,20,0,0,65,1,0,31,47,50,156,23,0,61,62,0,0,107,25,0,7,65,29,31,14,0,4,0,5,60,89,11,82,82,61,17,0,27,13,64,11,23,44,10,28,4,18,16,31,47,124,149,73,134,95,63,81,109,84,29,55,36,62,2,1,0,0,0,5,0,2,35,32,18,3,31,53,45,65,25,23,21,23,59,95,125,138,18,66,70,6,1,45,20,0,10,0,7,4,1,1,0,2,1,4,2,51,15,0,50,0,0,24,53,18,49,53,124,25,62,42,64,228,163,101,109,19,56,4,0,4,1,0,0,0,16,0,0,7,8,0,0,23,0,0,9,13,1,3,1,10,18,15,31,100,101,58,41,49,95,23,74,17,18,10,21,120,106,89,136,44,125,51,151,6,52,20,18,30,0,8,0,0,0,20,97,14,10,100,86,1,70,124,88,23,45,100,126,18,34,74,77,6,4,90,60,1,109,53,1,5,118,15,2,62,36,23,98,52,6,67,49,84,67,53,62,143,98,27,44,77,38,52,84,75,0,13,154,6,3,66,13,46,73,75,132,97,33,94,4,42,22,56,107,120,92,6,61,99,2,9,59,24,1,4,82,72,7,1,0,41,27,0,3,132,68,4,104,3,0,0,16,112,69,57,32,4,76,26,77,35,5,2,7,1,85,1,68,60,86,95,20,0,30,64,105,51,0,1,13,7,68,145,40,118,24,76,80,96,26,38,0,0,10,34,93,133,4,130,31,15,112,129,6,94,110,121,7,19,47

CATH classification: 3.90.1240.10

Radius of gyration: 21.85 Å; Cα contacts (8 Å, |Δi|>4): 866; chains: 1; bounding box: 54×57×60 Å